Protein AF-0000000084983507 (afdb_homodimer)

InterPro domains:
  IPR009057 Homedomain-like superfamily [SSF46689] (300-352)
  IPR018060 AraC-like, DNA binding HTH domain [PF12833] (271-349)
  IPR018060 AraC-like, DNA binding HTH domain [PS01124] (252-349)
  IPR018060 AraC-like, DNA binding HTH domain [SM00342] (264-347)
  IPR037923 Transcription regulator HTH-like [SSF51215] (94-232)

Foldseek 3Di:
DPPPPPPPPPPPPDDPDLDQVVLQVLLVVVVVVQCVVVVDDPPDPPPPDDPDDDPDQDPAAEDECVNQPDVPDFKGKHKDFDDPPDFWCFDSAWHFYQWKKKKAWQAAWKWKDAPPDDIDIAHHQKIKIAAGGGTIGIIGGDRRTMIMMMTGGPCCVLPPLLVVLPDPSLLLVCVNCCLVADVNRPSMDMGHNDPVLSVLVSVLSVLNSVVPPPSVVVNSVSVSVNSVVVSVRVVVVVVVVCVVVVLAVVQSVLLSVCLVVLQDDDLCNSCVVSVHDSVVSQCSNCVRRVDGSVRSSLVSLLVVLLVCLAEHPDDLVVSCNVSHHPDSVVNQVSNCVVVVDGSVVSSVVRHDPPPPPD/DPPPPPPPPPPPPDDPDLDQVVLQVLLVVVVVVQCVVVVDDLPDPPPPPDPDDDPDQDPAAEDECVNQDDPPDFKGKHKDFDDPPDFWCFDSAWHFYQWKKKKAWQAAWKWKDAPPDDIDIAHHQKIKIAAGGGTIGIIGGDRRTMIMMMTGGPCCVLPPLLVVLPPCSLLLVCVNCCLVADVPHPSMDMGHNDPVLSVLVSVLSVLNSVVPPPSVVVNSVSVSVNSVVVSVRVVVVVVVVCVVVVLAVLQSVLLSVCLVVLQPDDLCNSCVVSVHDSVVSQCSNCVRRVDGSVRSSLVSLLVVLLVCLAEHPDDLVVSCNVSHHPDSVVNQVSNCVVVVDGSVVSSVVRHDCPPPPD

Solvent-accessible surface area (backbone atoms only — not comparable to full-atom values): 39489 Å² total; per-residue (Å²): 135,80,84,75,70,71,77,71,66,72,75,69,80,62,65,74,72,82,54,62,69,61,50,43,50,48,38,52,49,55,54,50,52,50,46,58,70,66,68,55,70,73,80,69,80,77,67,76,71,75,79,72,80,79,87,63,78,75,74,57,47,76,50,50,53,79,81,67,43,54,94,92,49,51,66,42,69,46,70,48,59,42,57,81,90,56,73,54,65,63,59,92,56,36,28,23,28,62,28,32,35,39,40,34,20,72,30,51,45,40,34,36,37,32,93,92,44,72,76,42,77,39,46,48,43,14,35,37,39,33,34,55,57,33,57,35,35,64,34,47,74,45,59,69,14,33,31,40,36,40,38,33,38,44,66,44,48,71,56,49,46,36,56,68,58,52,91,51,41,44,55,53,46,40,56,52,37,58,16,54,32,67,105,82,38,48,33,44,46,78,47,75,63,38,48,71,59,45,53,50,51,54,52,41,52,50,40,71,69,66,56,51,76,59,31,65,58,34,44,51,20,49,49,45,25,48,50,43,50,50,47,38,52,51,48,52,55,46,41,62,57,18,69,75,48,75,68,55,69,58,47,53,56,50,51,27,53,43,60,75,32,36,43,75,62,45,69,58,56,51,12,56,74,71,72,42,54,53,66,56,39,47,48,50,41,25,70,74,66,74,35,48,64,67,54,52,38,48,48,51,28,47,52,52,44,49,48,42,37,31,73,43,86,65,50,69,69,55,47,33,54,65,38,41,46,91,42,65,67,58,46,43,52,52,39,23,70,74,68,72,34,44,64,68,54,41,22,73,68,58,33,59,86,68,74,72,79,117,134,80,83,73,71,72,77,71,68,70,74,69,82,63,66,73,72,84,53,63,70,60,50,46,51,49,37,52,50,54,56,51,52,51,49,59,70,65,68,57,72,74,79,69,80,78,68,82,68,75,77,74,80,79,89,62,80,75,74,56,46,78,50,50,53,80,80,68,44,54,93,92,48,51,65,43,69,46,71,49,61,44,58,82,90,56,74,55,65,64,60,93,57,38,30,24,26,63,28,32,35,39,41,34,20,72,30,53,46,40,34,35,36,33,94,92,44,72,78,43,77,40,47,48,44,15,35,38,40,32,34,56,58,35,57,35,36,63,34,46,74,44,62,69,15,32,32,40,36,37,38,33,36,45,66,45,48,70,57,49,45,35,56,66,56,55,90,49,39,42,57,51,47,42,58,52,33,59,17,53,34,67,106,84,40,49,32,45,46,77,49,75,63,40,48,70,58,45,53,50,50,53,51,41,50,50,41,71,68,66,55,50,76,59,31,65,56,32,44,52,20,49,49,45,26,49,52,42,50,50,48,38,52,52,49,51,53,44,42,62,56,17,70,73,49,74,69,55,69,58,47,54,56,49,51,27,53,43,61,77,32,36,43,75,62,45,67,60,55,52,11,57,72,70,72,42,54,52,67,56,40,46,48,50,42,26,69,74,65,74,35,48,64,66,54,51,39,48,50,52,28,47,53,50,44,49,50,44,36,31,72,43,85,67,50,68,70,56,47,34,53,65,37,42,48,91,44,64,66,58,45,43,52,52,39,23,70,74,70,72,35,44,64,68,56,40,24,72,69,56,33,59,86,68,72,72,79,118

Secondary structure (DSSP, 8-state):
--TTSGGGSGGG--S----HHHHHHHHHHHHHHHHHHT--------------S-------EEE-HHHH--TT-SEEEEEEE--TTS-----SS-EEESSEEEEEEEESEEEEEETTEEEEEEETT-EEEE-TT--BEEE--STT-EEEEEEE-HHIIIIIIHHHTGGGHHHHHHHHHTTS-STTS-SEEEE---HHHHHHHHHHHHHHHH--TTHHHHHHHHHHHHHHHHHHHHHHHHHHHHSSSTTHHHHHHHHHHHHHTTTT--HHHHHHHTT--HHHHHHHHHHHHSS-HHHHHHHHHHHHHHHHHHH----HHHHHHHHT-S-HHHHHHHHHHHHSS-HHHHHHHH--------/--TTSGGGSSTT--S----HHHHHHHHHHHHHHHHHHT--------------S--SS---EEE-HHHH--TT-SEEEEEEE--TTS-----SS-EEESSEEEEEEEESEEEEEETTEEEEEEETT-EEEE-TT--BEEE--STT-EEEEEEE-HHIIIIIIHHHTGGGHHHHHHHHHTTS-STTS-SEEEE---HHHHHHHHHHHHHHHH--TTHHHHHHHHHHHHHHHHHHHHHHHHHHHHHHSTTHHHHHHHHHHHHHTTTT--HHHHHHHTT--HHHHHHHHHHHHSS-HHHHHHHHHHHHHHHHHHH----HHHHHHHHT-S-HHHHHHHHHHHHSS-HHHHHHHH--------

Nearest PDB structures (foldseek):
  6swi-assembly1_A  TM=9.191E-01  e=4.011E-07  Geobacillus stearothermophilus
  4fe7-assembly1_A-2  TM=8.654E-01  e=2.854E-06  Escherichia coli
  3lsg-assembly1_A  TM=9.301E-01  e=6.827E-06  Fusobacterium nucleatum subsp. nucleatum
  3oio-assembly1_A  TM=8.677E-01  e=6.379E-05  Chromobacterium violaceum
  3w6v-assembly1_A  TM=9.234E-01  e=1.162E-04  Streptomyces griseus

pLDDT: mean 71.22, std 20.94, range [19.48, 97.0]

Sequence (716 aa):
MDKGNRSLRFGRKMMSMFDAEFYIHKIEQLNRERILRDGQSTPGRDTKRKPHQQDLPESPCLISEKENFYPGSDVVVHAHRTPPGEPQRKPKLGHYHDFYELAFVYRGKFINEFPNHDRIEIDESSLILLNPYAVHLPYTQTPDDIVFNILLRKSFVENKLVNMISDNKIFFNFFLDSIYGNEHITNFLVFKNNQEVSNLILSLIMELCDRQLYFEQVVNSYLVALFAILVRIHQQEFSEAMDGLAKNRTIADILSYIRYNYSHVSLAEVAEHFNYSIGYMSRLIKQETSMSFSEIVSNYRLEIACNYLKNSNISTEKITEIIGYSDTSYFYKAFKKQQGFSPIDYRKRFQKNLATSIMDKGNRSLRFGRKMMSMFDAEFYIHKIEQLNRERILRDGQSTPGRDTKRKPHQQDLPESPCLISEKENFYPGSDVVVHAHRTPPGEPQRKPKLGHYHDFYELAFVYRGKFINEFPNHDRIEIDESSLILLNPYAVHLPYTQTPDDIVFNILLRKSFVENKLVNMISDNKIFFNFFLDSIYGNEHITNFLVFKNNQEVSNLILSLIMELCDRQLYFEQVVNSYLVALFAILVRIHQQEFSEAMDGLAKNRTIADILSYIRYNYSHVSLAEVAEHFNYSIGYMSRLIKQETSMSFSEIVSNYRLEIACNYLKNSNISTEKITEIIGYSDTSYFYKAFKKQQGFSPIDYRKRFQKNLATSI

Radius of gyration: 29.78 Å; Cα contacts (8 Å, |Δi|>4): 1028; chains: 2; bounding box: 61×90×86 Å

Structure (mmCIF, N/CA/C/O backbone):
data_AF-0000000084983507-model_v1
#
loop_
_entity.id
_entity.type
_entity.pdbx_description
1 polymer 'Transcriptional regulator, AraC family'
#
loop_
_atom_site.group_PDB
_atom_site.id
_atom_site.type_symbol
_atom_site.label_atom_id
_atom_site.label_alt_id
_atom_site.label_comp_id
_atom_site.label_asym_id
_atom_site.label_entity_id
_atom_site.label_seq_id
_atom_site.pdbx_PDB_ins_code
_atom_site.Cartn_x
_atom_site.Cartn_y
_atom_site.Cartn_z
_atom_site.occupancy
_atom_site.B_iso_or_equiv
_atom_site.auth_seq_id
_atom_site.auth_comp_id
_atom_site.auth_asym_id
_atom_site.auth_atom_id
_atom_site.pdbx_PDB_model_num
ATOM 1 N N . MET A 1 1 ? 21.281 -5.609 45 1 20.03 1 MET A N 1
ATOM 2 C CA . MET A 1 1 ? 21.75 -6.309 43.812 1 20.03 1 MET A CA 1
ATOM 3 C C . MET A 1 1 ? 20.656 -6.355 42.75 1 20.03 1 MET A C 1
ATOM 5 O O . MET A 1 1 ? 20.891 -6.777 41.625 1 20.03 1 MET A O 1
ATOM 9 N N . ASP A 1 2 ? 19.391 -6.25 43.125 1 20.2 2 ASP A N 1
ATOM 10 C CA . ASP A 1 2 ? 18.156 -6.762 42.531 1 20.2 2 ASP A CA 1
ATOM 11 C C . ASP A 1 2 ? 17.656 -5.828 41.438 1 20.2 2 ASP A C 1
ATOM 13 O O . ASP A 1 2 ? 16.484 -5.91 41.031 1 20.2 2 ASP A O 1
ATOM 17 N N . LYS A 1 3 ? 18.297 -4.668 41.25 1 24.8 3 LYS A N 1
ATOM 18 C CA . LYS A 1 3 ? 17.797 -3.512 40.5 1 24.8 3 LYS A CA 1
ATOM 19 C C . LYS A 1 3 ? 17.656 -3.834 39 1 24.8 3 LYS A C 1
ATOM 21 O O . LYS A 1 3 ? 17.391 -2.943 38.219 1 24.8 3 LYS A O 1
ATOM 26 N N . GLY A 1 4 ? 18.094 -5.078 38.594 1 24.11 4 GLY A N 1
ATOM 27 C CA . GLY A 1 4 ? 18.438 -5.383 37.219 1 24.11 4 GLY A CA 1
ATOM 28 C C . GLY A 1 4 ? 17.234 -5.559 36.312 1 24.11 4 GLY A C 1
ATOM 29 O O . GLY A 1 4 ? 17.375 -5.609 35.094 1 24.11 4 GLY A O 1
ATOM 30 N N . ASN A 1 5 ? 16.047 -6.074 36.781 1 23.91 5 ASN A N 1
ATOM 31 C CA . ASN A 1 5 ? 15.102 -6.887 36.031 1 23.91 5 ASN A CA 1
ATOM 32 C C . ASN A 1 5 ? 14.094 -6.027 35.281 1 23.91 5 ASN A C 1
ATOM 34 O O . ASN A 1 5 ? 13.117 -6.539 34.719 1 23.91 5 ASN A O 1
ATOM 38 N N . ARG A 1 6 ? 13.828 -4.789 35.719 1 22.94 6 ARG A N 1
ATOM 39 C CA . ARG A 1 6 ? 12.586 -4.121 35.375 1 22.94 6 ARG A CA 1
ATOM 40 C C . ARG A 1 6 ? 12.602 -3.699 33.906 1 22.94 6 ARG A C 1
ATOM 42 O O . ARG A 1 6 ? 11.672 -3.039 33.438 1 22.94 6 ARG A O 1
ATOM 49 N N . SER A 1 7 ? 13.766 -3.605 33.312 1 23.91 7 SER A N 1
ATOM 50 C CA . SER A 1 7 ? 13.93 -2.932 32.031 1 23.91 7 SER A CA 1
ATOM 51 C C . SER A 1 7 ? 13.125 -3.631 30.938 1 23.91 7 SER A C 1
ATOM 53 O O . SER A 1 7 ? 13.039 -3.131 29.812 1 23.91 7 SER A O 1
ATOM 55 N N . LEU A 1 8 ? 12.797 -4.988 31.156 1 24.33 8 LEU A N 1
ATOM 56 C CA . LEU A 1 8 ? 12.367 -5.879 30.078 1 24.33 8 LEU A CA 1
ATOM 57 C C . LEU A 1 8 ? 10.898 -5.641 29.734 1 24.33 8 LEU A C 1
ATOM 59 O O . LEU A 1 8 ? 10.328 -6.348 28.906 1 24.33 8 LEU A O 1
ATOM 63 N N . ARG A 1 9 ? 10.117 -4.992 30.625 1 25.48 9 ARG A N 1
ATOM 64 C CA . ARG A 1 9 ? 8.664 -5.074 30.469 1 25.48 9 ARG A CA 1
ATOM 65 C C . ARG A 1 9 ? 8.188 -4.27 29.266 1 25.48 9 ARG A C 1
ATOM 67 O O . ARG A 1 9 ? 7.035 -4.387 28.859 1 25.48 9 ARG A O 1
ATOM 74 N N . PHE A 1 10 ? 8.758 -3.082 29.141 1 26.12 10 PHE A N 1
ATOM 75 C CA . PHE A 1 10 ? 8.102 -2.098 28.281 1 26.12 10 PHE A CA 1
ATOM 76 C C . PHE A 1 10 ? 8.094 -2.562 26.844 1 26.12 10 PHE A C 1
ATOM 78 O O . PHE A 1 10 ? 7.508 -1.904 25.969 1 26.12 10 PHE A O 1
ATOM 85 N N . GLY A 1 11 ? 9.062 -3.266 26.438 1 27.58 11 GLY A N 1
ATOM 86 C CA . GLY A 1 11 ? 9.266 -3.443 25.016 1 27.58 11 GLY A CA 1
ATOM 87 C C . GLY A 1 11 ? 8.078 -4.086 24.312 1 27.58 11 GLY A C 1
ATOM 88 O O . GLY A 1 11 ? 8.039 -4.152 23.078 1 27.58 11 GLY A O 1
ATOM 89 N N . ARG A 1 12 ? 7.352 -4.973 24.969 1 27.06 12 ARG A N 1
ATOM 90 C CA . ARG A 1 12 ? 6.504 -5.926 24.266 1 27.06 12 ARG A CA 1
ATOM 91 C C . ARG A 1 12 ? 5.199 -5.277 23.828 1 27.06 12 ARG A C 1
ATOM 93 O O . ARG A 1 12 ? 4.199 -5.965 23.609 1 27.06 12 ARG A O 1
ATOM 100 N N . LYS A 1 13 ? 4.805 -4.074 24.156 1 29.88 13 LYS A N 1
ATOM 101 C CA . LYS A 1 13 ? 3.471 -3.584 23.828 1 29.88 13 LYS A CA 1
ATOM 102 C C . LYS A 1 13 ? 3.24 -3.594 22.328 1 29.88 13 LYS A C 1
ATOM 104 O O . LYS A 1 13 ? 3.482 -2.592 21.641 1 29.88 13 LYS A O 1
ATOM 109 N N . MET A 1 14 ? 3.709 -4.336 21.531 1 31.55 14 MET A N 1
ATOM 110 C CA . MET A 1 14 ? 3.799 -4.559 20.094 1 31.55 14 MET A CA 1
ATOM 111 C C . MET A 1 14 ? 2.422 -4.461 19.438 1 31.55 14 MET A C 1
ATOM 113 O O . MET A 1 14 ? 1.404 -4.426 20.125 1 31.55 14 MET A O 1
ATOM 117 N N . MET A 1 15 ? 2.23 -5.199 18.156 1 36.62 15 MET A N 1
ATOM 118 C CA . MET A 1 15 ? 1.268 -5.402 17.078 1 36.62 15 MET A CA 1
ATOM 119 C C . MET A 1 15 ? -0.082 -5.848 17.641 1 36.62 15 MET A C 1
ATOM 121 O O . MET A 1 15 ? -0.158 -6.824 18.391 1 36.62 15 MET A O 1
ATOM 125 N N . SER A 1 16 ? -0.844 -5.117 18.016 1 44.88 16 SER A N 1
ATOM 126 C CA . SER A 1 16 ? -2.152 -5.684 18.328 1 44.88 16 SER A CA 1
ATOM 127 C C . SER A 1 16 ? -2.355 -7.023 17.625 1 44.88 16 SER A C 1
ATOM 129 O O . SER A 1 16 ? -2.08 -7.148 16.438 1 44.88 16 SER A O 1
ATOM 131 N N . MET A 1 17 ? -2.205 -8.281 18.344 1 62.31 17 MET A N 1
ATOM 132 C CA . MET A 1 17 ? -2.188 -9.711 18.016 1 62.31 17 MET A CA 1
ATOM 133 C C . MET A 1 17 ? -3.4 -10.094 17.172 1 62.31 17 MET A C 1
ATOM 135 O O . MET A 1 17 ? -4.531 -9.75 17.516 1 62.31 17 MET A O 1
ATOM 139 N N . PHE A 1 18 ? -3.158 -10.266 15.953 1 79 18 PHE A N 1
ATOM 140 C CA . PHE A 1 18 ? -4.168 -10.883 15.102 1 79 18 PHE A CA 1
ATOM 141 C C . PHE A 1 18 ? -4.859 -12.031 15.836 1 79 18 PHE A C 1
ATOM 143 O O . PHE A 1 18 ? -4.203 -12.969 16.281 1 79 18 PHE A O 1
ATOM 150 N N . ASP A 1 19 ? -6.074 -11.75 16.219 1 84.5 19 ASP A N 1
ATOM 151 C CA . ASP A 1 19 ? -6.883 -12.797 16.844 1 84.5 19 ASP A CA 1
ATOM 152 C C . ASP A 1 19 ? -7.508 -13.703 15.781 1 84.5 19 ASP A C 1
ATOM 154 O O . ASP A 1 19 ? -8.562 -13.383 15.227 1 84.5 19 ASP A O 1
ATOM 158 N N . ALA A 1 20 ? -6.93 -14.867 15.594 1 87.06 20 ALA A N 1
ATOM 159 C CA . ALA A 1 20 ? -7.336 -15.75 14.5 1 87.06 20 ALA A CA 1
ATOM 160 C C . ALA A 1 20 ? -8.781 -16.219 14.68 1 87.06 20 ALA A C 1
ATOM 162 O O . ALA A 1 20 ? -9.547 -16.25 13.719 1 87.06 20 ALA A O 1
ATOM 163 N N . GLU A 1 21 ? -9.164 -16.562 15.914 1 82.06 21 GLU A N 1
ATOM 164 C CA . GLU A 1 21 ? -10.516 -17.062 16.156 1 82.06 21 GLU A CA 1
ATOM 165 C C . GLU A 1 21 ? -11.555 -15.977 15.859 1 82.06 21 GLU A C 1
ATOM 167 O O . GLU A 1 21 ? -12.602 -16.266 15.273 1 82.06 21 GLU A O 1
ATOM 172 N N . PHE A 1 22 ? -11.289 -14.844 16.297 1 88.19 22 PHE A N 1
ATOM 173 C CA . PHE A 1 22 ? -12.188 -13.719 16.047 1 88.19 22 PHE A CA 1
ATOM 174 C C . PHE A 1 22 ? -12.383 -13.492 14.562 1 88.19 22 PHE A C 1
ATOM 176 O O . PHE A 1 22 ? -13.516 -13.359 14.086 1 88.19 22 PHE A O 1
ATOM 183 N N . TYR A 1 23 ? -11.344 -13.477 13.805 1 88.69 23 TYR A N 1
ATOM 184 C CA . TYR A 1 23 ? -11.445 -13.125 12.398 1 88.69 23 TYR A CA 1
ATOM 185 C C . TYR A 1 23 ? -11.977 -14.297 11.578 1 88.69 23 TYR A C 1
ATOM 187 O O . TYR A 1 23 ? -12.641 -14.102 10.562 1 88.69 23 TYR A O 1
ATOM 195 N N . ILE A 1 24 ? -11.719 -15.547 12.023 1 87.38 24 ILE A N 1
ATOM 196 C CA . ILE A 1 24 ? -12.352 -16.688 11.383 1 87.38 24 ILE A CA 1
ATOM 197 C C . ILE A 1 24 ? -13.867 -16.578 11.5 1 87.38 24 ILE A C 1
ATOM 199 O O . ILE A 1 24 ? -14.586 -16.766 10.516 1 87.38 24 ILE A O 1
ATOM 203 N N . HIS A 1 25 ? -14.312 -16.234 12.656 1 82.75 25 HIS A N 1
ATOM 204 C CA . HIS A 1 25 ? -15.742 -16.047 12.875 1 82.75 25 HIS A CA 1
ATOM 205 C C . HIS A 1 25 ? -16.297 -14.922 12.016 1 82.75 25 HIS A C 1
ATOM 207 O O . HIS A 1 25 ? -17.375 -15.062 11.422 1 82.75 25 HIS A O 1
ATOM 213 N N . LYS A 1 26 ? -15.609 -13.875 12 1 87 26 LYS A N 1
ATOM 214 C CA . LYS A 1 26 ? -16.047 -12.734 11.195 1 87 26 LYS A CA 1
ATOM 215 C C . LYS A 1 26 ? -16.125 -13.102 9.719 1 87 26 LYS A C 1
ATOM 217 O O . LYS A 1 26 ? -17.062 -12.703 9.023 1 87 26 LYS A O 1
ATOM 222 N N . ILE A 1 27 ? -15.141 -13.773 9.227 1 88.81 27 ILE A N 1
ATOM 223 C CA . ILE A 1 27 ? -15.094 -14.219 7.84 1 88.81 27 ILE A CA 1
ATOM 224 C C . ILE A 1 27 ? -16.297 -15.102 7.543 1 88.81 27 ILE A C 1
ATOM 226 O O . ILE A 1 27 ? -16.953 -14.938 6.512 1 88.81 27 ILE A O 1
ATOM 230 N N . GLU A 1 28 ? -16.594 -15.977 8.469 1 79.81 28 GLU A N 1
ATOM 231 C CA . GLU A 1 28 ? -17.734 -16.859 8.297 1 79.81 28 GLU A CA 1
ATOM 232 C C . GLU A 1 28 ? -19.047 -16.078 8.25 1 79.81 28 GLU A C 1
ATOM 234 O O . GLU A 1 28 ? -19.922 -16.375 7.438 1 79.81 28 GLU A O 1
ATOM 239 N N . GLN A 1 29 ? -19.109 -15.094 9.039 1 78.56 29 GLN A N 1
ATOM 240 C CA . GLN A 1 29 ? -20.281 -14.242 9.047 1 78.56 29 GLN A CA 1
ATOM 241 C C . GLN A 1 29 ? -20.422 -13.477 7.738 1 78.56 29 GLN A C 1
ATOM 243 O O . GLN A 1 29 ? -21.516 -13.391 7.172 1 78.56 29 GLN A O 1
ATOM 248 N N . LEU A 1 30 ? -19.375 -12.914 7.305 1 78.38 30 LEU A N 1
ATOM 249 C CA . LEU A 1 30 ? -19.375 -12.148 6.062 1 78.38 30 LEU A CA 1
ATOM 250 C C . LEU A 1 30 ? -19.766 -13.031 4.879 1 78.38 30 LEU A C 1
ATOM 252 O O . LEU A 1 30 ? -20.531 -12.602 4.012 1 78.38 30 LEU A O 1
ATOM 256 N N . ASN A 1 31 ? -19.234 -14.227 4.91 1 74.44 31 ASN A N 1
ATOM 257 C CA . ASN A 1 31 ? -19.516 -15.141 3.812 1 74.44 31 ASN A CA 1
ATOM 258 C C . ASN A 1 31 ? -20.969 -15.625 3.846 1 74.44 31 ASN A C 1
ATOM 260 O O . ASN A 1 31 ? -21.578 -15.836 2.797 1 74.44 31 ASN A O 1
ATOM 264 N N . ARG A 1 32 ? -21.547 -15.719 4.996 1 67.75 32 ARG A N 1
ATOM 265 C CA . ARG A 1 32 ? -22.953 -16.094 5.141 1 67.75 32 ARG A CA 1
ATOM 266 C C . ARG A 1 32 ? -23.859 -14.977 4.645 1 67.75 32 ARG A C 1
ATOM 268 O O . ARG A 1 32 ? -24.875 -15.234 3.982 1 67.75 32 ARG A O 1
ATOM 275 N N . GLU A 1 33 ? -23.578 -13.781 5.02 1 66.88 33 GLU A N 1
ATOM 276 C CA . GLU A 1 33 ? -24.375 -12.641 4.605 1 66.88 33 GLU A CA 1
ATOM 277 C C . GLU A 1 33 ? -24.375 -12.484 3.086 1 66.88 33 GLU A C 1
ATOM 279 O O . GLU A 1 33 ? -25.375 -12.062 2.496 1 66.88 33 GLU A O 1
ATOM 284 N N . ARG A 1 34 ? -23.391 -12.766 2.559 1 64.19 34 ARG A N 1
ATOM 285 C CA . ARG A 1 34 ? -23.234 -12.688 1.11 1 64.19 34 ARG A CA 1
ATOM 286 C C . ARG A 1 34 ? -24.125 -13.695 0.402 1 64.19 34 ARG A C 1
ATOM 288 O O . ARG A 1 34 ? -24.719 -13.391 -0.637 1 64.19 34 ARG A O 1
ATOM 295 N N . ILE A 1 35 ? -24.188 -14.828 0.892 1 58.06 35 ILE A N 1
ATOM 296 C CA . ILE A 1 35 ? -25.016 -15.883 0.337 1 58.06 35 ILE A CA 1
ATOM 297 C C . ILE A 1 35 ? -26.484 -15.484 0.438 1 58.06 35 ILE A C 1
ATOM 299 O O . ILE A 1 35 ? -27.266 -15.719 -0.491 1 58.06 35 ILE A O 1
ATOM 303 N N . LEU A 1 36 ? -26.828 -14.82 1.479 1 52.03 36 LEU A N 1
ATOM 304 C CA . LEU A 1 36 ? -28.203 -14.422 1.711 1 52.03 36 LEU A CA 1
ATOM 305 C C . LEU A 1 36 ? -28.594 -13.258 0.803 1 52.03 36 LEU A C 1
ATOM 307 O O . LEU A 1 36 ? -29.734 -13.203 0.312 1 52.03 36 LEU A O 1
ATOM 311 N N . ARG A 1 37 ? -27.812 -12.258 0.721 1 50.94 37 ARG A N 1
ATOM 312 C CA . ARG A 1 37 ? -28.125 -11.094 -0.096 1 50.94 37 ARG A CA 1
ATOM 313 C C . ARG A 1 37 ? -28.266 -11.477 -1.564 1 50.94 37 ARG A C 1
ATOM 315 O O . ARG A 1 37 ? -29.062 -10.875 -2.287 1 50.94 37 ARG A O 1
ATOM 322 N N . ASP A 1 38 ? -27.375 -12.07 -2.111 1 50.59 38 ASP A N 1
ATOM 323 C CA . ASP A 1 38 ? -27.453 -12.445 -3.52 1 50.59 38 ASP A CA 1
ATOM 324 C C . ASP A 1 38 ? -28.609 -13.414 -3.766 1 50.59 38 ASP A C 1
ATOM 326 O O . ASP A 1 38 ? -28.938 -13.719 -4.914 1 50.59 38 ASP A O 1
ATOM 330 N N . GLY A 1 39 ? -29.734 -13.484 -2.949 1 42.81 39 GLY A N 1
ATOM 331 C CA . GLY A 1 39 ? -30.828 -14.43 -3.137 1 42.81 39 GLY A CA 1
ATOM 332 C C . GLY A 1 39 ? -30.328 -15.836 -3.447 1 42.81 39 GLY A C 1
ATOM 333 O O . GLY A 1 39 ? -31.141 -16.719 -3.742 1 42.81 39 GLY A O 1
ATOM 334 N N . GLN A 1 40 ? -29.453 -16.016 -4.457 1 37.06 40 GLN A N 1
ATOM 335 C CA . GLN A 1 40 ? -29.125 -17.25 -5.168 1 37.06 40 GLN A CA 1
ATOM 336 C C . GLN A 1 40 ? -28.688 -18.344 -4.199 1 37.06 40 GLN A C 1
ATOM 338 O O . GLN A 1 40 ? -28.156 -18.062 -3.125 1 37.06 40 GLN A O 1
ATOM 343 N N . SER A 1 41 ? -29.266 -19.688 -4.441 1 32.53 41 SER A N 1
ATOM 344 C CA . SER A 1 41 ? -29.016 -21.047 -3.996 1 32.53 41 SER A CA 1
ATOM 345 C C . SER A 1 41 ? -27.516 -21.312 -3.828 1 32.53 41 SER A C 1
ATOM 347 O O . SER A 1 41 ? -26.703 -20.719 -4.516 1 32.53 41 SER A O 1
ATOM 349 N N . THR A 1 42 ? -27.047 -21.734 -2.742 1 33 42 THR A N 1
ATOM 350 C CA . THR A 1 42 ? -25.781 -22.484 -2.766 1 33 42 THR A CA 1
ATOM 351 C C . THR A 1 42 ? -25.625 -23.234 -4.082 1 33 42 THR A C 1
ATOM 353 O O . THR A 1 42 ? -26.531 -23.969 -4.492 1 33 42 THR A O 1
ATOM 356 N N . PRO A 1 43 ? -25.203 -22.797 -5.168 1 31.02 43 PRO A N 1
ATOM 357 C CA . PRO A 1 43 ? -25.156 -23.766 -6.262 1 31.02 43 PRO A CA 1
ATOM 358 C C . PRO A 1 43 ? -24.969 -25.203 -5.77 1 31.02 43 PRO A C 1
ATOM 360 O O . PRO A 1 43 ? -24.031 -25.484 -5.02 1 31.02 43 PRO A O 1
ATOM 363 N N . GLY A 1 44 ? -26.031 -25.953 -5.523 1 28.28 44 GLY A N 1
ATOM 364 C CA . GLY A 1 44 ? -25.938 -27.406 -5.441 1 28.28 44 GLY A CA 1
ATOM 365 C C . GLY A 1 44 ? -25 -28 -6.465 1 28.28 44 GLY A C 1
ATOM 366 O O . GLY A 1 44 ? -24.844 -27.469 -7.566 1 28.28 44 GLY A O 1
ATOM 367 N N . ARG A 1 45 ? -23.969 -28.844 -6.031 1 29.09 45 ARG A N 1
ATOM 368 C CA . ARG A 1 45 ? -23.203 -29.734 -6.887 1 29.09 45 ARG A CA 1
ATOM 369 C C . ARG A 1 45 ? -24.078 -30.312 -7.996 1 29.09 45 ARG A C 1
ATOM 371 O O . ARG A 1 45 ? -24.969 -31.125 -7.734 1 29.09 45 ARG A O 1
ATOM 378 N N . ASP A 1 46 ? -24.594 -29.547 -8.875 1 27.16 46 ASP A N 1
ATOM 379 C CA . ASP A 1 46 ? -25.172 -30.312 -9.977 1 27.16 46 ASP A CA 1
ATOM 380 C C . ASP A 1 46 ? -24.281 -31.5 -10.359 1 27.16 46 ASP A C 1
ATOM 382 O O . ASP A 1 46 ? -23.25 -31.312 -11.008 1 27.16 46 ASP A O 1
ATOM 386 N N . THR A 1 47 ? -24.266 -32.562 -9.617 1 27.41 47 THR A N 1
ATOM 387 C CA . THR A 1 47 ? -23.703 -33.906 -9.75 1 27.41 47 THR A CA 1
ATOM 388 C C . THR A 1 47 ? -24.172 -34.562 -11.039 1 27.41 47 THR A C 1
ATOM 390 O O . THR A 1 47 ? -23.906 -35.719 -11.273 1 27.41 47 THR A O 1
ATOM 393 N N . LYS A 1 48 ? -25.219 -34.031 -11.75 1 29.14 48 LYS A N 1
ATOM 394 C CA . LYS A 1 48 ? -25.719 -35.031 -12.703 1 29.14 48 LYS A CA 1
ATOM 395 C C . LYS A 1 48 ? -24.797 -35.156 -13.914 1 29.14 48 LYS A C 1
ATOM 397 O O . LYS A 1 48 ? -25.25 -35.031 -15.055 1 29.14 48 LYS A O 1
ATOM 402 N N . ARG A 1 49 ? -23.531 -34.594 -13.898 1 28.77 49 ARG A N 1
ATOM 403 C CA . ARG A 1 49 ? -22.938 -34.906 -15.195 1 28.77 49 ARG A CA 1
ATOM 404 C C . ARG A 1 49 ? -22.875 -36.438 -15.406 1 28.77 49 ARG A C 1
ATOM 406 O O . ARG A 1 49 ? -22.703 -37.188 -14.453 1 28.77 49 ARG A O 1
ATOM 413 N N . LYS A 1 50 ? -23.297 -36.875 -16.578 1 27.22 50 LYS A N 1
ATOM 414 C CA . LYS A 1 50 ? -23.375 -38.188 -17.219 1 27.22 50 LYS A CA 1
ATOM 415 C C . LYS A 1 50 ? -22.031 -38.906 -17.156 1 27.22 50 LYS A C 1
ATOM 417 O O . LYS A 1 50 ? -20.969 -38.281 -17.281 1 27.22 50 LYS A O 1
ATOM 422 N N . PRO A 1 51 ? -21.984 -40.125 -16.609 1 26.61 51 PRO A N 1
ATOM 423 C CA . PRO A 1 51 ? -20.906 -41.125 -16.469 1 26.61 51 PRO A CA 1
ATOM 424 C C . PRO A 1 51 ? -20.109 -41.312 -17.766 1 26.61 51 PRO A C 1
ATOM 426 O O . PRO A 1 51 ? -19.391 -42.281 -17.906 1 26.61 51 PRO A O 1
ATOM 429 N N . HIS A 1 52 ? -20.078 -40.406 -18.781 1 24.09 52 HIS A N 1
ATOM 430 C CA . HIS A 1 52 ? -19.609 -41.156 -19.938 1 24.09 52 HIS A CA 1
ATOM 431 C C . HIS A 1 52 ? -18.312 -41.906 -19.625 1 24.09 52 HIS A C 1
ATOM 433 O O . HIS A 1 52 ? -18.219 -43.125 -19.859 1 24.09 52 HIS A O 1
ATOM 439 N N . GLN A 1 53 ? -17.078 -41.5 -20.375 1 27.28 53 GLN A N 1
ATOM 440 C CA . GLN A 1 53 ? -16.047 -42.438 -20.797 1 27.28 53 GLN A CA 1
ATOM 441 C C . GLN A 1 53 ? -15.266 -42.969 -19.594 1 27.28 53 GLN A C 1
ATOM 443 O O . GLN A 1 53 ? -15.312 -42.406 -18.516 1 27.28 53 GLN A O 1
ATOM 448 N N . GLN A 1 54 ? -14.023 -43.719 -19.781 1 28.94 54 GLN A N 1
ATOM 449 C CA . GLN A 1 54 ? -13.148 -44.531 -18.938 1 28.94 54 GLN A CA 1
ATOM 450 C C . GLN A 1 54 ? -12.766 -43.75 -17.672 1 28.94 54 GLN A C 1
ATOM 452 O O . GLN A 1 54 ? -12.82 -42.531 -17.641 1 28.94 54 GLN A O 1
ATOM 457 N N . ASP A 1 55 ? -12.258 -44.562 -16.578 1 30.53 55 ASP A N 1
ATOM 458 C CA . ASP A 1 55 ? -12.031 -44.375 -15.148 1 30.53 55 ASP A CA 1
ATOM 459 C C . ASP A 1 55 ? -11.141 -43.156 -14.891 1 30.53 55 ASP A C 1
ATOM 461 O O . ASP A 1 55 ? -10.086 -43.281 -14.266 1 30.53 55 ASP A O 1
ATOM 465 N N . LEU A 1 56 ? -10.664 -42.438 -15.898 1 33.56 56 LEU A N 1
ATOM 466 C CA . LEU A 1 56 ? -9.719 -41.406 -15.445 1 33.56 56 LEU A CA 1
ATOM 467 C C . LEU A 1 56 ? -10.266 -40.656 -14.234 1 33.56 56 LEU A C 1
ATOM 469 O O . LEU A 1 56 ? -11.477 -40.469 -14.117 1 33.56 56 LEU A O 1
ATOM 473 N N . PRO A 1 57 ? -9.438 -40.531 -13.125 1 37.53 57 PRO A N 1
ATOM 474 C CA . PRO A 1 57 ? -9.938 -39.844 -11.93 1 37.53 57 PRO A CA 1
ATOM 475 C C . PRO A 1 57 ? -10.914 -38.688 -12.258 1 37.53 57 PRO A C 1
ATOM 477 O O . PRO A 1 57 ? -10.883 -38.156 -13.367 1 37.53 57 PRO A O 1
ATOM 480 N N . GLU A 1 58 ? -12.086 -38.562 -11.656 1 45.19 58 GLU A N 1
ATOM 481 C CA . GLU A 1 58 ? -13.172 -37.562 -11.75 1 45.19 58 GLU A CA 1
ATOM 482 C C . GLU A 1 58 ? -12.625 -36.188 -12.008 1 45.19 58 GLU A C 1
ATOM 484 O O . GLU A 1 58 ? -11.555 -35.812 -11.516 1 45.19 58 GLU A O 1
ATOM 489 N N . SER A 1 59 ? -12.859 -35.562 -13.164 1 50.62 59 SER A N 1
ATOM 490 C CA . SER A 1 59 ? -12.516 -34.281 -13.734 1 50.62 59 SER A CA 1
ATOM 491 C C . SER A 1 59 ? -12.5 -33.188 -12.664 1 50.62 59 SER A C 1
ATOM 493 O O . SER A 1 59 ? -13.406 -33.125 -11.828 1 50.62 59 SER A O 1
ATOM 495 N N . PRO A 1 60 ? -11.281 -32.719 -12.414 1 54.09 60 PRO A N 1
ATOM 496 C CA . PRO A 1 60 ? -11.234 -31.609 -11.461 1 54.09 60 PRO A CA 1
ATOM 497 C C . PRO A 1 60 ? -12.367 -30.609 -11.656 1 54.09 60 PRO A C 1
ATOM 499 O O . PRO A 1 60 ? -12.812 -30.391 -12.789 1 54.09 60 PRO A O 1
ATOM 502 N N . CYS A 1 61 ? -13.086 -30.328 -10.547 1 61.44 61 CYS A N 1
ATOM 503 C CA . CYS A 1 61 ? -14.219 -29.422 -10.586 1 61.44 61 CYS A CA 1
ATOM 504 C C . CYS A 1 61 ? -13.75 -27.969 -10.641 1 61.44 61 CYS A C 1
ATOM 506 O O . CYS A 1 61 ? -12.75 -27.609 -10.016 1 61.44 61 CYS A O 1
ATOM 508 N N . LEU A 1 62 ? -14.359 -27.141 -11.492 1 59.97 62 LEU A N 1
ATOM 509 C CA . LEU A 1 62 ? -14.102 -25.703 -11.555 1 59.97 62 LEU A CA 1
ATOM 510 C C . LEU A 1 62 ? -14.805 -24.984 -10.414 1 59.97 62 LEU A C 1
ATOM 512 O O . LEU A 1 62 ? -16 -25.172 -10.195 1 59.97 62 LEU A O 1
ATOM 516 N N . ILE A 1 63 ? -14.047 -24.312 -9.586 1 67.12 63 ILE A N 1
ATOM 517 C CA . ILE A 1 63 ? -14.578 -23.344 -8.648 1 67.12 63 ILE A CA 1
ATOM 518 C C . ILE A 1 63 ? -14.492 -21.938 -9.258 1 67.12 63 ILE A C 1
ATOM 520 O O . ILE A 1 63 ? -13.398 -21.391 -9.391 1 67.12 63 ILE A O 1
ATOM 524 N N . SER A 1 64 ? -15.633 -21.344 -9.672 1 68.62 64 SER A N 1
ATOM 525 C CA . SER A 1 64 ? -15.648 -20.172 -10.523 1 68.62 64 SER A CA 1
ATOM 526 C C . SER A 1 64 ? -15.648 -18.891 -9.688 1 68.62 64 SER A C 1
ATOM 528 O O . SER A 1 64 ? -16.094 -18.891 -8.539 1 68.62 64 SER A O 1
ATOM 530 N N . GLU A 1 65 ? -15.195 -17.781 -10.281 1 74.69 65 GLU A N 1
ATOM 531 C CA . GLU A 1 65 ? -15.266 -16.438 -9.711 1 74.69 65 GLU A CA 1
ATOM 532 C C . GLU A 1 65 ? -16.703 -16.078 -9.328 1 74.69 65 GLU A C 1
ATOM 534 O O . GLU A 1 65 ? -16.938 -15.453 -8.297 1 74.69 65 GLU A O 1
ATOM 539 N N . LYS A 1 66 ? -17.594 -16.469 -10.148 1 69.12 66 LYS A N 1
ATOM 540 C CA . LYS A 1 66 ? -19 -16.109 -9.961 1 69.12 66 LYS A CA 1
ATOM 541 C C . LYS A 1 66 ? -19.516 -16.609 -8.625 1 69.12 66 LYS A C 1
ATOM 543 O O . LYS A 1 66 ? -20.344 -15.953 -7.98 1 69.12 66 LYS A O 1
ATOM 548 N N . GLU A 1 67 ? -18.953 -17.75 -8.227 1 70.12 67 GLU A N 1
ATOM 549 C CA . GLU A 1 67 ? -19.453 -18.375 -7.012 1 70.12 67 GLU A CA 1
ATOM 550 C C . GLU A 1 67 ? -18.75 -17.828 -5.773 1 70.12 67 GLU A C 1
ATOM 552 O O . GLU A 1 67 ? -19.234 -18 -4.652 1 70.12 67 GLU A O 1
ATOM 557 N N . ASN A 1 68 ? -17.672 -17.188 -6.043 1 75.81 68 ASN A N 1
ATOM 558 C CA . ASN A 1 68 ? -16.828 -16.891 -4.887 1 75.81 68 ASN A CA 1
ATOM 559 C C . ASN A 1 68 ? -16.688 -15.391 -4.664 1 75.81 68 ASN A C 1
ATOM 561 O O . ASN A 1 68 ? -16.234 -14.953 -3.602 1 75.81 68 ASN A O 1
ATOM 565 N N . PHE A 1 69 ? -17.094 -14.578 -5.648 1 76.06 69 PHE A N 1
ATOM 566 C CA . PHE A 1 69 ? -16.953 -13.133 -5.531 1 76.06 69 PHE A CA 1
ATOM 567 C C . PHE A 1 69 ? -18.328 -12.461 -5.555 1 76.06 69 PHE A C 1
ATOM 569 O O . PHE A 1 69 ? -19.219 -12.898 -6.277 1 76.06 69 PHE A O 1
ATOM 576 N N . TYR A 1 70 ? -18.562 -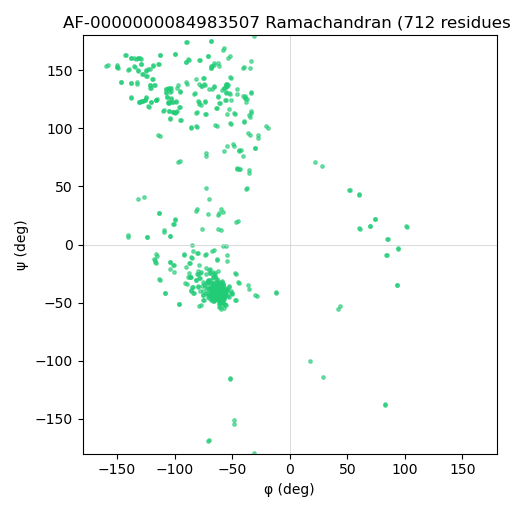11.539 -4.758 1 67.12 70 TYR A N 1
ATOM 577 C CA . TYR A 1 70 ? -19.766 -10.727 -4.848 1 67.12 70 TYR A CA 1
ATOM 578 C C . TYR A 1 70 ? -19.562 -9.539 -5.777 1 67.12 70 TYR A C 1
ATOM 580 O O . TYR A 1 70 ? -18.422 -9.148 -6.051 1 67.12 70 TYR A O 1
ATOM 588 N N . PRO A 1 71 ? -20.766 -9.102 -6.199 1 61.22 71 PRO A N 1
ATOM 589 C CA . PRO A 1 71 ? -20.672 -7.953 -7.105 1 61.22 71 PRO A CA 1
ATOM 590 C C . PRO A 1 71 ? -19.891 -6.785 -6.492 1 61.22 71 PRO A C 1
ATOM 592 O O . PRO A 1 71 ? -20.125 -6.438 -5.332 1 61.22 71 PRO A O 1
ATOM 595 N N . GLY A 1 72 ? -18.922 -6.383 -7.148 1 65.69 72 GLY A N 1
ATOM 596 C CA . GLY A 1 72 ? -18.156 -5.223 -6.73 1 65.69 72 GLY A CA 1
ATOM 597 C C . GLY A 1 72 ? -16.938 -5.586 -5.902 1 65.69 72 GLY A C 1
ATOM 598 O O . GLY A 1 72 ? -16.156 -4.711 -5.52 1 65.69 72 GLY A O 1
ATOM 599 N N . SER A 1 73 ? -16.812 -6.918 -5.621 1 78.19 73 SER A N 1
ATOM 600 C CA . SER A 1 73 ? -15.641 -7.305 -4.836 1 78.19 73 SER A CA 1
ATOM 601 C C . SER A 1 73 ? -14.578 -7.945 -5.719 1 78.19 73 SER A C 1
ATOM 603 O O . SER A 1 73 ? -14.883 -8.789 -6.562 1 78.19 73 SER A O 1
ATOM 605 N N . ASP A 1 74 ? -13.375 -7.504 -5.578 1 88.56 74 ASP A N 1
ATOM 606 C CA . ASP A 1 74 ? -12.258 -8.055 -6.336 1 88.56 74 ASP A CA 1
ATOM 607 C C . ASP A 1 74 ? -11.398 -8.969 -5.465 1 88.56 74 ASP A C 1
ATOM 609 O O . ASP A 1 74 ? -10.602 -9.75 -5.98 1 88.56 74 ASP A O 1
ATOM 613 N N . VAL A 1 75 ? -11.586 -8.891 -4.168 1 93.56 75 VAL A N 1
ATOM 614 C CA . VAL A 1 75 ? -10.781 -9.641 -3.207 1 93.56 75 VAL A CA 1
ATOM 615 C C . VAL A 1 75 ? -11.68 -10.211 -2.109 1 93.56 75 VAL A C 1
ATOM 617 O O . VAL A 1 75 ? -12.492 -9.484 -1.527 1 93.56 75 VAL A O 1
ATOM 620 N N . VAL A 1 76 ? -11.609 -11.523 -1.86 1 90.31 76 VAL A N 1
ATOM 621 C CA . VAL A 1 76 ? -12.383 -12.172 -0.81 1 90.31 76 VAL A CA 1
ATOM 622 C C . VAL A 1 76 ? -11.477 -13.07 0.026 1 90.31 76 VAL A C 1
ATOM 624 O O . VAL A 1 76 ? -10.453 -13.547 -0.459 1 90.31 76 VAL A O 1
ATOM 627 N N . VAL A 1 77 ? -11.844 -13.211 1.269 1 94.06 77 VAL A N 1
ATOM 628 C CA . VAL A 1 77 ? -11.039 -14.039 2.16 1 94.06 77 VAL A CA 1
ATOM 629 C C . VAL A 1 77 ? -11.898 -15.164 2.736 1 94.06 77 VAL A C 1
ATOM 631 O O . VAL A 1 77 ? -13.07 -14.953 3.053 1 94.06 77 VAL A O 1
ATOM 634 N N . HIS A 1 78 ? -11.32 -16.375 2.777 1 91.56 78 HIS A N 1
ATOM 635 C CA . HIS A 1 78 ? -11.914 -17.531 3.418 1 91.56 78 HIS A CA 1
ATOM 636 C C . HIS A 1 78 ? -10.969 -18.141 4.445 1 91.56 78 HIS A C 1
ATOM 638 O O . HIS A 1 78 ? -9.75 -17.969 4.355 1 91.56 78 HIS A O 1
ATOM 644 N N . ALA A 1 79 ? -11.539 -18.719 5.43 1 90.5 79 ALA A N 1
ATOM 645 C CA . ALA A 1 79 ? -10.75 -19.469 6.406 1 90.5 79 ALA A CA 1
ATOM 646 C C . ALA A 1 79 ? -10.945 -20.969 6.238 1 90.5 79 ALA A C 1
ATOM 648 O O . ALA A 1 79 ? -12.078 -21.438 6.082 1 90.5 79 ALA A O 1
ATOM 649 N N . HIS A 1 80 ? -9.828 -21.656 6.105 1 85.56 80 HIS A N 1
ATOM 650 C CA . HIS A 1 80 ? -9.836 -23.109 6.035 1 85.56 80 HIS A CA 1
ATOM 651 C C . HIS A 1 80 ? -9.359 -23.734 7.344 1 85.56 80 HIS A C 1
ATOM 653 O O . HIS A 1 80 ? -8.266 -23.422 7.816 1 85.56 80 HIS A O 1
ATOM 659 N N . ARG A 1 81 ? -10.266 -24.422 7.98 1 78.75 81 ARG A N 1
ATOM 660 C CA . ARG A 1 81 ? -9.922 -25.156 9.195 1 78.75 81 ARG A CA 1
ATOM 661 C C . ARG A 1 81 ? -10.57 -26.531 9.203 1 78.75 81 ARG A C 1
ATOM 663 O O . ARG A 1 81 ? -11.641 -26.719 8.633 1 78.75 81 ARG A O 1
ATOM 670 N N . THR A 1 82 ? -9.828 -27.438 9.625 1 68.31 82 THR A N 1
ATOM 671 C CA . THR A 1 82 ? -10.406 -28.766 9.828 1 68.31 82 THR A CA 1
ATOM 672 C C . THR A 1 82 ? -11.305 -28.781 11.062 1 68.31 82 THR A C 1
ATOM 674 O O . THR A 1 82 ? -10.875 -28.391 12.148 1 68.31 82 THR A O 1
ATOM 677 N N . PRO A 1 83 ? -12.656 -28.953 10.797 1 59.94 83 PRO A N 1
ATOM 678 C CA . PRO A 1 83 ? -13.516 -29.047 11.984 1 59.94 83 PRO A CA 1
ATOM 679 C C . PRO A 1 83 ? -13.016 -30.078 13 1 59.94 83 PRO A C 1
ATOM 681 O O . PRO A 1 83 ? -12.422 -31.078 12.617 1 59.94 83 PRO A O 1
ATOM 684 N N . PRO A 1 84 ? -13.258 -29.578 14.305 1 59.06 84 PRO A N 1
ATOM 685 C CA . PRO A 1 84 ? -12.891 -30.562 15.32 1 59.06 84 PRO A CA 1
ATOM 686 C C . PRO A 1 84 ? -13.625 -31.891 15.141 1 59.06 84 PRO A C 1
ATOM 688 O O . PRO A 1 84 ? -14.812 -31.906 14.828 1 59.06 84 PRO A O 1
ATOM 691 N N . GLY A 1 85 ? -12.938 -33.094 15.234 1 55.69 85 GLY A N 1
ATOM 692 C CA . GLY A 1 85 ? -13.539 -34.438 15.258 1 55.69 85 GLY A CA 1
ATOM 693 C C . GLY A 1 85 ? -13.617 -35.062 13.883 1 55.69 85 GLY A C 1
ATOM 694 O O . GLY A 1 85 ? -13.969 -36.25 13.758 1 55.69 85 GLY A O 1
ATOM 695 N N . GLU A 1 86 ? -13.844 -34.281 12.828 1 51.69 86 GLU A N 1
ATOM 696 C CA . GLU A 1 86 ? -13.953 -34.938 11.531 1 51.69 86 GLU A CA 1
ATOM 697 C C . GLU A 1 86 ? -12.578 -35.25 10.945 1 51.69 86 GLU A C 1
ATOM 699 O O . GLU A 1 86 ? -11.664 -34.438 11.031 1 51.69 86 GLU A O 1
ATOM 704 N N . PRO A 1 87 ? -12.359 -36.406 10.852 1 49.81 87 PRO A N 1
ATOM 705 C CA . PRO A 1 87 ? -11.102 -36.781 10.203 1 49.81 87 PRO A CA 1
ATOM 706 C C . PRO A 1 87 ? -10.781 -35.906 8.984 1 49.81 87 PRO A C 1
ATOM 708 O O . PRO A 1 87 ? -11.688 -35.312 8.391 1 49.81 87 PRO A O 1
ATOM 711 N N . GLN A 1 88 ? -9.492 -35.688 8.602 1 55.19 88 GLN A N 1
ATOM 712 C CA . GLN A 1 88 ? -8.742 -34.969 7.578 1 55.19 88 GLN A CA 1
ATOM 713 C C . GLN A 1 88 ? -9.391 -35.156 6.207 1 55.19 88 GLN A C 1
ATOM 715 O O . GLN A 1 88 ? -9.508 -36.25 5.707 1 55.19 88 GLN A O 1
ATOM 720 N N . ARG A 1 89 ? -10.406 -34.469 5.816 1 54.25 89 ARG A N 1
ATOM 721 C CA . ARG A 1 89 ? -11.055 -34.812 4.555 1 54.25 89 ARG A CA 1
ATOM 722 C C . ARG A 1 89 ? -10.18 -34.406 3.367 1 54.25 89 ARG A C 1
ATOM 724 O O . ARG A 1 89 ? -10.07 -33.219 3.045 1 54.25 89 ARG A O 1
ATOM 731 N N . LYS A 1 90 ? -9.141 -35.25 3.158 1 64.25 90 LYS A N 1
ATOM 732 C CA . LYS A 1 90 ? -8.578 -35.125 1.815 1 64.25 90 LYS A CA 1
ATOM 733 C C . LYS A 1 90 ? -9.68 -35.125 0.758 1 64.25 90 LYS A C 1
ATOM 735 O O . LYS A 1 90 ? -10.477 -36.062 0.697 1 64.25 90 LYS A O 1
ATOM 740 N N . PRO A 1 91 ? -9.75 -33.969 0.198 1 61.44 91 PRO A N 1
ATOM 741 C CA . PRO A 1 91 ? -10.727 -34.062 -0.889 1 61.44 91 PRO A CA 1
ATOM 742 C C . PRO A 1 91 ? -10.438 -35.188 -1.876 1 61.44 91 PRO A C 1
ATOM 744 O O . PRO A 1 91 ? -9.281 -35.562 -2.049 1 61.44 91 PRO A O 1
ATOM 747 N N . LYS A 1 92 ? -11.445 -35.875 -2.26 1 60.84 92 LYS A N 1
ATOM 748 C CA . LYS A 1 92 ? -11.297 -36.969 -3.188 1 60.84 92 LYS A CA 1
ATOM 749 C C . LYS A 1 92 ? -10.828 -36.5 -4.559 1 60.84 92 LYS A C 1
ATOM 751 O O . LYS A 1 92 ? -10.148 -37.25 -5.281 1 60.84 92 LYS A O 1
ATOM 756 N N . LEU A 1 93 ? -11.227 -35.156 -4.832 1 63.81 93 LEU A N 1
ATOM 757 C CA . LEU A 1 93 ? -10.922 -34.719 -6.18 1 63.81 93 LEU A CA 1
ATOM 758 C C . LEU A 1 93 ? -10.258 -33.344 -6.152 1 63.81 93 LEU A C 1
ATOM 760 O O . LEU A 1 93 ? -10.586 -32.5 -5.305 1 63.81 93 LEU A O 1
ATOM 764 N N . GLY A 1 94 ? -9.242 -33.25 -7.043 1 73.88 94 GLY A N 1
ATOM 765 C CA . GLY A 1 94 ? -8.648 -31.938 -7.266 1 73.88 94 GLY A CA 1
ATOM 766 C C . GLY A 1 94 ? -9.602 -30.953 -7.906 1 73.88 94 GLY A C 1
ATOM 767 O O . GLY A 1 94 ? -10.664 -31.328 -8.406 1 73.88 94 GLY A O 1
ATOM 768 N N . HIS A 1 95 ? -9.352 -29.734 -7.664 1 74.69 95 HIS A N 1
ATOM 769 C CA . HIS A 1 95 ? -10.141 -28.688 -8.312 1 74.69 95 HIS A CA 1
ATOM 770 C C . HIS A 1 95 ? -9.242 -27.594 -8.867 1 74.69 95 HIS A C 1
ATOM 772 O O . HIS A 1 95 ? -8.031 -27.594 -8.648 1 74.69 95 HIS A O 1
ATOM 778 N N . TYR A 1 96 ? -9.844 -26.859 -9.82 1 74.69 96 TYR A N 1
ATOM 779 C CA . TYR A 1 96 ? -9.18 -25.656 -10.328 1 74.69 96 TYR A CA 1
ATOM 780 C C . TYR A 1 96 ? -10.125 -24.453 -10.289 1 74.69 96 TYR A C 1
ATOM 782 O O . TYR A 1 96 ? -11.312 -24.609 -9.992 1 74.69 96 TYR A O 1
ATOM 790 N N . HIS A 1 97 ? -9.57 -23.312 -10.312 1 77.5 97 HIS A N 1
ATOM 791 C CA . HIS A 1 97 ? -10.375 -22.094 -10.258 1 77.5 97 HIS A CA 1
ATOM 792 C C . HIS A 1 97 ? -9.852 -21.047 -11.242 1 77.5 97 HIS A C 1
ATOM 794 O O . HIS A 1 97 ? -8.719 -21.156 -11.719 1 77.5 97 HIS A O 1
ATOM 800 N N . ASP A 1 98 ? -10.742 -20.062 -11.586 1 76.94 98 ASP A N 1
ATOM 801 C CA . ASP A 1 98 ? -10.422 -19.062 -12.602 1 76.94 98 ASP A CA 1
ATOM 802 C C . ASP A 1 98 ? -9.969 -17.75 -11.945 1 76.94 98 ASP A C 1
ATOM 804 O O . ASP A 1 98 ? -10.125 -16.688 -12.531 1 76.94 98 ASP A O 1
ATOM 808 N N . PHE A 1 99 ? -9.531 -17.812 -10.742 1 83.38 99 PHE A N 1
ATOM 809 C CA . PHE A 1 99 ? -9.023 -16.672 -9.984 1 83.38 99 PHE A CA 1
ATOM 810 C C . PHE A 1 99 ? -7.688 -17.016 -9.336 1 83.38 99 PHE A C 1
ATOM 812 O O . PHE A 1 99 ? -7.293 -18.172 -9.289 1 83.38 99 PHE A O 1
ATOM 819 N N . TYR A 1 100 ? -6.926 -16 -8.969 1 86.75 100 TYR A N 1
ATOM 820 C CA . TYR A 1 100 ? -5.715 -16.219 -8.188 1 86.75 100 TYR A CA 1
ATOM 821 C C . TYR A 1 100 ? -6.047 -16.547 -6.738 1 86.75 100 TYR A C 1
ATOM 823 O O . TYR A 1 100 ? -7.008 -16.016 -6.18 1 86.75 100 TYR A O 1
ATOM 831 N N . GLU A 1 101 ? -5.273 -17.406 -6.184 1 90.75 101 GLU A N 1
ATOM 832 C CA . GLU A 1 101 ? -5.473 -17.781 -4.785 1 90.75 101 GLU A CA 1
ATOM 833 C C . GLU A 1 101 ? -4.172 -17.703 -3.998 1 90.75 101 GLU A C 1
ATOM 835 O O . GLU A 1 101 ? -3.154 -18.266 -4.402 1 90.75 101 GLU A O 1
ATOM 840 N N . LEU A 1 102 ? -4.176 -16.922 -2.943 1 94.38 102 LEU A N 1
ATOM 841 C CA . LEU A 1 102 ? -3.109 -16.875 -1.949 1 94.38 102 LEU A CA 1
ATOM 842 C C . LEU A 1 102 ? -3.523 -17.594 -0.675 1 94.38 102 LEU A C 1
ATOM 844 O O . LEU A 1 102 ? -4.387 -17.125 0.066 1 94.38 102 LEU A O 1
ATOM 848 N N . ALA A 1 103 ? -2.928 -18.766 -0.428 1 95.06 103 ALA A N 1
ATOM 849 C CA . ALA A 1 103 ? -3.199 -19.516 0.801 1 95.06 103 ALA A CA 1
ATOM 850 C C . ALA A 1 103 ? -2.088 -19.297 1.826 1 95.06 103 ALA A C 1
ATOM 852 O O . ALA A 1 103 ? -0.945 -19.703 1.602 1 95.06 103 ALA A O 1
ATOM 853 N N . PHE A 1 104 ? -2.43 -18.641 2.93 1 97 104 PHE A N 1
ATOM 854 C CA . PHE A 1 104 ? -1.488 -18.328 3.996 1 97 104 PHE A CA 1
ATOM 855 C C . PHE A 1 104 ? -1.698 -19.234 5.199 1 97 104 PHE A C 1
ATOM 857 O O . PHE A 1 104 ? -2.785 -19.266 5.777 1 97 104 PHE A O 1
ATOM 864 N N . VAL A 1 105 ? -0.614 -19.969 5.586 1 96.62 105 VAL A N 1
ATOM 865 C CA . VAL A 1 105 ? -0.697 -20.859 6.738 1 96.62 105 VAL A CA 1
ATOM 866 C C . VAL A 1 105 ? -0.416 -20.078 8.023 1 96.62 105 VAL A C 1
ATOM 868 O O . VAL A 1 105 ? 0.741 -19.781 8.336 1 96.62 105 VAL A O 1
ATOM 871 N N . TYR A 1 106 ? -1.499 -19.75 8.68 1 95.25 106 TYR A N 1
ATOM 872 C CA . TYR A 1 106 ? -1.362 -19.016 9.93 1 95.25 106 TYR A CA 1
ATOM 873 C C . TYR A 1 106 ? -0.822 -19.906 11.039 1 95.25 106 TYR A C 1
ATOM 875 O O . TYR A 1 106 ? 0.046 -19.5 11.812 1 95.25 106 TYR A O 1
ATOM 883 N N . ARG A 1 107 ? -1.312 -21.078 11.07 1 93.75 107 ARG A N 1
ATOM 884 C CA . ARG A 1 107 ? -0.899 -22.078 12.062 1 93.75 107 ARG A CA 1
ATOM 885 C C . ARG A 1 107 ? -0.933 -23.484 11.469 1 93.75 107 ARG A C 1
ATOM 887 O O . ARG A 1 107 ? -1.851 -23.828 10.727 1 93.75 107 ARG A O 1
ATOM 894 N N . GLY A 1 108 ? 0.076 -24.312 11.812 1 93 108 GLY A N 1
ATOM 895 C CA . GLY A 1 108 ? 0.103 -25.703 11.375 1 93 108 GLY A CA 1
ATOM 896 C C . GLY A 1 108 ? 0.66 -25.875 9.977 1 93 108 GLY A C 1
ATOM 897 O O . GLY A 1 108 ? 1.725 -25.344 9.656 1 93 108 GLY A O 1
ATOM 898 N N . LYS A 1 109 ? -0.089 -26.797 9.211 1 92.81 109 LYS A N 1
ATOM 899 C CA . LYS A 1 109 ? 0.394 -27.141 7.879 1 92.81 109 LYS A CA 1
ATOM 900 C C . LYS A 1 109 ? -0.746 -27.141 6.863 1 92.81 109 LYS A C 1
ATOM 902 O O . LYS A 1 109 ? -1.906 -27.344 7.227 1 92.81 109 LYS A O 1
ATOM 907 N N . PHE A 1 110 ? -0.395 -26.906 5.66 1 93.75 110 PHE A N 1
ATOM 908 C CA . PHE A 1 110 ? -1.299 -26.969 4.516 1 93.75 110 PHE A CA 1
ATOM 909 C C . PHE A 1 110 ? -0.694 -27.797 3.389 1 93.75 110 PHE A C 1
ATOM 911 O O . PHE A 1 110 ? 0.421 -27.531 2.939 1 93.75 110 PHE A O 1
ATOM 918 N N . ILE A 1 111 ? -1.404 -28.828 2.986 1 91.19 111 ILE A N 1
ATOM 919 C CA . ILE A 1 111 ? -0.881 -29.734 1.97 1 91.19 111 ILE A CA 1
ATOM 920 C C . ILE A 1 111 ? -1.623 -29.516 0.653 1 91.19 111 ILE A C 1
ATOM 922 O O . ILE A 1 111 ? -2.848 -29.359 0.641 1 91.19 111 ILE A O 1
ATOM 926 N N . ASN A 1 112 ? -0.857 -29.438 -0.399 1 87.94 112 ASN A N 1
ATOM 927 C CA . ASN A 1 112 ? -1.398 -29.375 -1.753 1 87.94 112 ASN A CA 1
ATOM 928 C C . ASN A 1 112 ? -0.802 -30.469 -2.639 1 87.94 112 ASN A C 1
ATOM 930 O O . ASN A 1 112 ? 0.42 -30.609 -2.721 1 87.94 112 ASN A O 1
ATOM 934 N N . GLU A 1 113 ? -1.697 -31.234 -3.209 1 83 113 GLU A N 1
ATOM 935 C CA . GLU A 1 113 ? -1.266 -32.219 -4.207 1 83 113 GLU A CA 1
ATOM 936 C C . GLU A 1 113 ? -1.591 -31.734 -5.621 1 83 113 GLU A C 1
ATOM 938 O O . GLU A 1 113 ? -2.676 -31.203 -5.867 1 83 113 GLU A O 1
ATOM 943 N N . PHE A 1 114 ? -0.613 -31.906 -6.441 1 76.19 114 PHE A N 1
ATOM 944 C CA . PHE A 1 114 ? -0.768 -31.484 -7.828 1 76.19 114 PHE A CA 1
ATOM 945 C C . PHE A 1 114 ? -0.613 -32.656 -8.773 1 76.19 114 PHE A C 1
ATOM 947 O O . PHE A 1 114 ? 0.105 -33.625 -8.469 1 76.19 114 PHE A O 1
ATOM 954 N N . PRO A 1 115 ? -1.379 -32.781 -9.906 1 64.81 115 PRO A N 1
ATOM 955 C CA . PRO A 1 115 ? -1.295 -33.938 -10.82 1 64.81 115 PRO A CA 1
ATOM 956 C C . PRO A 1 115 ? 0.144 -34.281 -11.18 1 64.81 115 PRO A C 1
ATOM 958 O O . PRO A 1 115 ? 0.493 -35.469 -11.227 1 64.81 115 PRO A O 1
ATOM 961 N N . ASN A 1 116 ? 1.034 -33.438 -11.555 1 58.88 116 ASN A N 1
ATOM 962 C CA . ASN A 1 116 ? 2.377 -33.75 -12.039 1 58.88 116 ASN A CA 1
ATOM 963 C C . ASN A 1 116 ? 3.441 -33.344 -11.023 1 58.88 116 ASN A C 1
ATOM 965 O O . ASN A 1 116 ? 4.613 -33.219 -11.375 1 58.88 116 ASN A O 1
ATOM 969 N N . HIS A 1 117 ? 2.877 -33.062 -9.883 1 60.84 117 HIS A N 1
ATOM 970 C CA . HIS A 1 117 ? 3.828 -32.688 -8.836 1 60.84 117 HIS A CA 1
ATOM 971 C C . HIS A 1 117 ? 3.596 -33.5 -7.566 1 60.84 117 HIS A C 1
ATOM 973 O O . HIS A 1 117 ? 2.504 -34.031 -7.352 1 60.84 117 HIS A O 1
ATOM 979 N N . ASP A 1 118 ? 4.719 -33.75 -6.898 1 66.38 118 ASP A N 1
ATOM 980 C CA . ASP A 1 118 ? 4.656 -34.344 -5.566 1 66.38 118 ASP A CA 1
ATOM 981 C C . ASP A 1 118 ? 3.82 -33.469 -4.621 1 66.38 118 ASP A C 1
ATOM 983 O O . ASP A 1 118 ? 3.436 -32.375 -4.969 1 66.38 118 ASP A O 1
ATOM 987 N N . ARG A 1 119 ? 3.557 -34 -3.635 1 83.19 119 ARG A N 1
ATOM 988 C CA . ARG A 1 119 ? 2.904 -33.375 -2.48 1 83.19 119 ARG A CA 1
ATOM 989 C C . ARG A 1 119 ? 3.738 -32.219 -1.922 1 83.19 119 ARG A C 1
ATOM 991 O O . ARG A 1 119 ? 4.93 -32.406 -1.657 1 83.19 119 ARG A O 1
ATOM 998 N N . ILE A 1 120 ? 3.072 -31.062 -1.919 1 86.62 120 ILE A N 1
ATOM 999 C CA . ILE A 1 120 ? 3.758 -29.891 -1.378 1 86.62 120 ILE A CA 1
ATOM 1000 C C . ILE A 1 120 ? 3.184 -29.547 -0.006 1 86.62 120 ILE A C 1
ATOM 1002 O O . ILE A 1 120 ? 1.971 -29.391 0.145 1 86.62 120 ILE A O 1
ATOM 1006 N N . GLU A 1 121 ? 4.055 -29.531 0.971 1 91.94 121 GLU A N 1
ATOM 1007 C CA . GLU A 1 121 ? 3.668 -29.141 2.322 1 91.94 121 GLU A CA 1
ATOM 1008 C C . GLU A 1 121 ? 4.102 -27.719 2.629 1 91.94 121 GLU A C 1
ATOM 1010 O O . GLU A 1 121 ? 5.285 -27.375 2.506 1 91.94 121 GLU A O 1
ATOM 1015 N N . ILE A 1 122 ? 3.145 -26.938 2.967 1 93.94 122 ILE A N 1
ATOM 1016 C CA . ILE A 1 122 ? 3.402 -25.547 3.311 1 93.94 122 ILE A CA 1
ATOM 1017 C C . ILE A 1 122 ? 3.359 -25.375 4.828 1 93.94 122 ILE A C 1
ATOM 1019 O O . ILE A 1 122 ? 2.357 -25.703 5.469 1 93.94 122 ILE A O 1
ATOM 1023 N N . ASP A 1 123 ? 4.434 -24.797 5.414 1 94.56 123 ASP A N 1
ATOM 1024 C CA . ASP A 1 123 ? 4.566 -24.672 6.863 1 94.56 123 ASP A CA 1
ATOM 1025 C C . ASP A 1 123 ? 3.965 -23.359 7.355 1 94.56 123 ASP A C 1
ATOM 1027 O O . ASP A 1 123 ? 3.607 -22.5 6.559 1 94.56 123 ASP A O 1
ATOM 1031 N N . GLU A 1 124 ? 3.949 -23.234 8.664 1 94.62 124 GLU A N 1
ATOM 1032 C CA . GLU A 1 124 ? 3.457 -22.031 9.336 1 94.62 124 GLU A CA 1
ATOM 1033 C C . GLU A 1 124 ? 4.188 -20.781 8.844 1 94.62 124 GLU A C 1
ATOM 1035 O O . GLU A 1 124 ? 5.398 -20.812 8.625 1 94.62 124 GLU A O 1
ATOM 1040 N N . SER A 1 125 ? 3.402 -19.672 8.625 1 93.94 125 SER A N 1
ATOM 1041 C CA . SER A 1 125 ? 3.9 -18.359 8.227 1 93.94 125 SER A CA 1
ATOM 1042 C C . SER A 1 125 ? 4.426 -18.375 6.797 1 93.94 125 SER A C 1
ATOM 1044 O O . SER A 1 125 ? 5.238 -17.531 6.418 1 93.94 125 SER A O 1
ATOM 1046 N N . SER A 1 126 ? 4.035 -19.438 6.062 1 95.31 126 SER A N 1
ATOM 1047 C CA . SER A 1 126 ? 4.352 -19.531 4.641 1 95.31 126 SER A CA 1
ATOM 1048 C C . SER A 1 126 ? 3.092 -19.438 3.787 1 95.31 126 SER A C 1
ATOM 1050 O O . SER A 1 126 ? 1.977 -19.469 4.309 1 95.31 126 SER A O 1
ATOM 1052 N N . LEU A 1 127 ? 3.338 -19.156 2.488 1 94.62 127 LEU A N 1
ATOM 1053 C CA . LEU A 1 127 ? 2.162 -19.031 1.634 1 94.62 127 LEU A CA 1
ATOM 1054 C C . LEU A 1 127 ? 2.41 -19.672 0.271 1 94.62 127 LEU A C 1
ATOM 1056 O O . LEU A 1 127 ? 3.561 -19.875 -0.125 1 94.62 127 LEU A O 1
ATOM 1060 N N . ILE A 1 128 ? 1.362 -20.141 -0.319 1 90.56 128 ILE A N 1
ATOM 1061 C CA . ILE A 1 128 ? 1.393 -20.625 -1.695 1 90.56 128 ILE A CA 1
ATOM 1062 C C . ILE A 1 128 ? 0.495 -19.75 -2.568 1 90.56 128 ILE A C 1
ATOM 1064 O O . ILE A 1 128 ? -0.618 -19.391 -2.17 1 90.56 128 ILE A O 1
ATOM 1068 N N . LEU A 1 129 ? 1.022 -19.203 -3.615 1 90.19 129 LEU A N 1
ATOM 1069 C CA . LEU A 1 129 ? 0.277 -18.469 -4.629 1 90.19 129 LEU A CA 1
ATOM 1070 C C . LEU A 1 129 ? -0.085 -19.375 -5.801 1 90.19 129 LEU A C 1
ATOM 1072 O O . LEU A 1 129 ? 0.797 -19.969 -6.434 1 90.19 129 LEU A O 1
ATOM 1076 N N . LEU A 1 130 ? -1.384 -19.547 -6.02 1 84.75 130 LEU A N 1
ATOM 1077 C CA . LEU A 1 130 ? -1.863 -20.391 -7.105 1 84.75 130 LEU A CA 1
ATOM 1078 C C . LEU A 1 130 ? -2.398 -19.547 -8.258 1 84.75 130 LEU A C 1
ATOM 1080 O O . LEU A 1 130 ? -3.186 -18.625 -8.039 1 84.75 130 LEU A O 1
ATOM 1084 N N . ASN A 1 131 ? -2.045 -19.859 -9.414 1 77.75 131 ASN A N 1
ATOM 1085 C CA . ASN A 1 131 ? -2.559 -19.203 -10.609 1 77.75 131 ASN A CA 1
ATOM 1086 C C . ASN A 1 131 ? -3.955 -19.703 -10.969 1 77.75 131 ASN A C 1
ATOM 1088 O O . ASN A 1 131 ? -4.348 -20.812 -10.562 1 77.75 131 ASN A O 1
ATOM 1092 N N . PRO A 1 132 ? -4.645 -18.859 -11.734 1 75.5 132 PRO A N 1
ATOM 1093 C CA . PRO A 1 132 ? -5.902 -19.375 -12.273 1 75.5 132 PRO A CA 1
ATOM 1094 C C . PRO A 1 132 ? -5.719 -20.672 -13.055 1 75.5 132 PRO A C 1
ATOM 1096 O O . PRO A 1 132 ? -4.719 -20.828 -13.758 1 75.5 132 PRO A O 1
ATOM 1099 N N . TYR A 1 133 ? -6.543 -21.625 -12.727 1 70.56 133 TYR A N 1
ATOM 1100 C CA . TYR A 1 133 ? -6.68 -22.891 -13.453 1 70.56 133 TYR A CA 1
ATOM 1101 C C . TYR A 1 133 ? -5.641 -23.906 -12.992 1 70.56 133 TYR A C 1
ATOM 1103 O O . TYR A 1 133 ? -5.496 -24.969 -13.594 1 70.56 133 TYR A O 1
ATOM 1111 N N . ALA A 1 134 ? -4.844 -23.578 -11.984 1 72.62 134 ALA A N 1
ATOM 1112 C CA . ALA A 1 134 ? -4.012 -24.594 -11.344 1 72.62 134 ALA A CA 1
ATOM 1113 C C . ALA A 1 134 ? -4.867 -25.672 -10.68 1 72.62 134 ALA A C 1
ATOM 1115 O O . ALA A 1 134 ? -5.699 -25.375 -9.82 1 72.62 134 ALA A O 1
ATOM 1116 N N . VAL A 1 135 ? -4.672 -26.875 -11.203 1 72.88 135 VAL A N 1
ATOM 1117 C CA . VAL A 1 135 ? -5.387 -27.984 -10.586 1 72.88 135 VAL A CA 1
ATOM 1118 C C . VAL A 1 135 ? -4.664 -28.422 -9.312 1 72.88 135 VAL A C 1
ATOM 1120 O O . VAL A 1 135 ? -3.457 -28.672 -9.328 1 72.88 135 VAL A O 1
ATOM 1123 N N . HIS A 1 136 ? -5.371 -28.406 -8.195 1 79.62 136 HIS A N 1
ATOM 1124 C CA . HIS A 1 136 ? -4.734 -28.812 -6.949 1 79.62 136 HIS A CA 1
ATOM 1125 C C . HIS A 1 136 ? -5.742 -29.438 -5.988 1 79.62 136 HIS A C 1
ATOM 1127 O O . HIS A 1 136 ? -6.953 -29.281 -6.168 1 79.62 136 HIS A O 1
ATOM 1133 N N . LEU A 1 137 ? -5.215 -30.281 -5.129 1 82.75 137 LEU A N 1
ATOM 1134 C CA . LEU A 1 137 ? -5.957 -30.906 -4.043 1 82.75 137 LEU A CA 1
ATOM 1135 C C . LEU A 1 137 ? -5.441 -30.438 -2.686 1 82.75 137 LEU A C 1
ATOM 1137 O O . LEU A 1 137 ? -4.512 -31.031 -2.133 1 82.75 137 LEU A O 1
ATOM 1141 N N . PRO A 1 138 ? -6.109 -29.391 -2.141 1 88.12 138 PRO A N 1
ATOM 1142 C CA . PRO A 1 138 ? -5.664 -28.828 -0.864 1 88.12 138 PRO A CA 1
ATOM 1143 C C . PRO A 1 138 ? -6.328 -29.5 0.339 1 88.12 138 PRO A C 1
ATOM 1145 O O . PRO A 1 138 ? -7.516 -29.812 0.294 1 88.12 138 PRO A O 1
ATOM 1148 N N . TYR A 1 139 ? -5.594 -29.75 1.405 1 86.56 139 TYR A N 1
ATOM 1149 C CA . TYR A 1 139 ? -6.203 -30.234 2.639 1 86.56 139 TYR A CA 1
ATOM 1150 C C . TYR A 1 139 ? -5.297 -29.969 3.836 1 86.56 139 TYR A C 1
ATOM 1152 O O . TYR A 1 139 ? -4.102 -29.719 3.672 1 86.56 139 TYR A O 1
ATOM 1160 N N . THR A 1 140 ? -5.93 -29.859 4.996 1 87.5 140 THR A N 1
ATOM 1161 C CA . THR A 1 140 ? -5.242 -29.797 6.281 1 87.5 140 THR A CA 1
ATOM 1162 C C . THR A 1 140 ? -5.254 -31.156 6.969 1 87.5 140 THR A C 1
ATOM 1164 O O . THR A 1 140 ? -6.008 -32.031 6.582 1 87.5 140 THR A O 1
ATOM 1167 N N . GLN A 1 141 ? -4.391 -31.281 7.953 1 83.19 141 GLN A N 1
ATOM 1168 C CA . GLN A 1 141 ? -4.254 -32.594 8.555 1 83.19 141 GLN A CA 1
ATOM 1169 C C . GLN A 1 141 ? -4.758 -32.594 9.992 1 83.19 141 GLN A C 1
ATOM 1171 O O . GLN A 1 141 ? -5.219 -33.625 10.492 1 83.19 141 GLN A O 1
ATOM 1176 N N . THR A 1 142 ? -4.668 -31.5 10.695 1 85.81 142 THR A N 1
ATOM 1177 C CA . THR A 1 142 ? -5.043 -31.453 12.102 1 85.81 142 THR A CA 1
ATOM 1178 C C . THR A 1 142 ? -5.996 -30.297 12.375 1 85.81 142 THR A C 1
ATOM 1180 O O . THR A 1 142 ? -6 -29.297 11.633 1 85.81 142 THR A O 1
ATOM 1183 N N . PRO A 1 143 ? -6.816 -30.391 13.43 1 82.12 143 PRO A N 1
ATOM 1184 C CA . PRO A 1 143 ? -7.723 -29.281 13.781 1 82.12 143 PRO A CA 1
ATOM 1185 C C . PRO A 1 143 ? -6.977 -28.016 14.164 1 82.12 143 PRO A C 1
ATOM 1187 O O . PRO A 1 143 ? -7.582 -26.938 14.227 1 82.12 143 PRO A O 1
ATOM 1190 N N . ASP A 1 144 ? -5.754 -28.156 14.359 1 87.44 144 ASP A N 1
ATOM 1191 C CA . ASP A 1 144 ? -4.957 -26.984 14.75 1 87.44 144 ASP A CA 1
ATOM 1192 C C . ASP A 1 144 ? -4.496 -26.203 13.523 1 87.44 144 ASP A C 1
ATOM 1194 O O . ASP A 1 144 ? -4.031 -25.078 13.641 1 87.44 144 ASP A O 1
ATOM 1198 N N . ASP A 1 145 ? -4.703 -26.859 12.375 1 92 145 ASP A N 1
ATOM 1199 C CA . ASP A 1 145 ? -4.293 -26.188 11.148 1 92 145 ASP A CA 1
ATOM 1200 C C . ASP A 1 145 ? -5.242 -25.047 10.805 1 92 145 ASP A C 1
ATOM 1202 O O . ASP A 1 145 ? -6.457 -25.234 10.727 1 92 145 ASP A O 1
ATOM 1206 N N . ILE A 1 146 ? -4.676 -23.828 10.68 1 93.12 146 ILE A N 1
ATOM 1207 C CA . ILE A 1 146 ? -5.457 -22.656 10.273 1 93.12 146 ILE A CA 1
ATOM 1208 C C . ILE A 1 146 ? -4.852 -22.047 9.016 1 93.12 146 ILE A C 1
ATOM 1210 O O . ILE A 1 146 ? -3.699 -21.609 9.023 1 93.12 146 ILE A O 1
ATOM 1214 N N . VAL A 1 147 ? -5.637 -22.016 7.93 1 95.38 147 VAL A N 1
ATOM 1215 C CA . VAL A 1 147 ? -5.191 -21.469 6.656 1 95.38 147 VAL A CA 1
ATOM 1216 C C . VAL A 1 147 ? -6.164 -20.391 6.191 1 95.38 147 VAL A C 1
ATOM 1218 O O . VAL A 1 147 ? -7.383 -20.578 6.223 1 95.38 147 VAL A O 1
ATOM 1221 N N . PHE A 1 148 ? -5.66 -19.219 5.895 1 96.06 148 PHE A N 1
ATOM 1222 C CA . PHE A 1 148 ? -6.477 -18.172 5.289 1 96.06 148 PHE A CA 1
ATOM 1223 C C . PHE A 1 148 ? -6.266 -18.125 3.779 1 96.06 148 PHE A C 1
ATOM 1225 O O . PHE A 1 148 ? -5.133 -18.031 3.307 1 96.06 148 PHE A O 1
ATOM 1232 N N . ASN A 1 149 ? -7.324 -18.266 2.998 1 94.44 149 ASN A N 1
ATOM 1233 C CA . ASN A 1 149 ? -7.297 -18.188 1.54 1 94.44 149 ASN A CA 1
ATOM 1234 C C . ASN A 1 149 ? -7.789 -16.828 1.04 1 94.44 149 ASN A C 1
ATOM 1236 O O . ASN A 1 149 ? -8.953 -16.484 1.226 1 94.44 149 ASN A O 1
ATOM 1240 N N . ILE A 1 150 ? -6.93 -16.125 0.473 1 96 150 ILE A N 1
ATOM 1241 C CA . ILE A 1 150 ? -7.297 -14.859 -0.161 1 96 150 ILE A CA 1
ATOM 1242 C C . ILE A 1 150 ? -7.473 -15.062 -1.664 1 96 150 ILE A C 1
ATOM 1244 O O . ILE A 1 150 ? -6.52 -15.422 -2.363 1 96 150 ILE A O 1
ATOM 1248 N N . LEU A 1 151 ? -8.68 -14.898 -2.154 1 93.19 151 LEU A N 1
ATOM 1249 C CA . LEU A 1 151 ? -8.992 -15.047 -3.57 1 93.19 151 LEU A CA 1
ATOM 1250 C C . LEU A 1 151 ? -8.969 -13.695 -4.277 1 93.19 151 LEU A C 1
ATOM 1252 O O . LEU A 1 151 ? -9.516 -12.711 -3.773 1 93.19 151 LEU A O 1
ATOM 1256 N N . LEU A 1 152 ? -8.312 -13.633 -5.379 1 92.44 152 LEU A N 1
ATOM 1257 C CA . LEU A 1 152 ? -8.195 -12.414 -6.16 1 92.44 152 LEU A CA 1
ATOM 1258 C C . LEU A 1 152 ? -8.766 -12.609 -7.562 1 92.44 152 LEU A C 1
ATOM 1260 O O . LEU A 1 152 ? -8.32 -13.492 -8.297 1 92.44 152 LEU A O 1
ATOM 1264 N N . ARG A 1 153 ? -9.727 -11.781 -7.887 1 87.06 153 ARG A N 1
ATOM 1265 C CA . ARG A 1 153 ? -10.281 -11.836 -9.234 1 87.06 153 ARG A CA 1
ATOM 1266 C C . ARG A 1 153 ? -9.18 -11.68 -10.281 1 87.06 153 ARG A C 1
ATOM 1268 O O . ARG A 1 153 ? -8.289 -10.844 -10.133 1 87.06 153 ARG A O 1
ATOM 1275 N N . LYS A 1 154 ? -9.273 -12.492 -11.281 1 81.81 154 LYS A N 1
ATOM 1276 C CA . LYS A 1 154 ? -8.258 -12.516 -12.328 1 81.81 154 LYS A CA 1
ATOM 1277 C C . LYS A 1 154 ? -8.109 -11.148 -12.984 1 81.81 154 LYS A C 1
ATOM 1279 O O . LYS A 1 154 ? -6.992 -10.648 -13.148 1 81.81 154 LYS A O 1
ATOM 1284 N N . SER A 1 155 ? -9.203 -10.531 -13.305 1 75.69 155 SER A N 1
ATOM 1285 C CA . SER A 1 155 ? -9.203 -9.234 -13.984 1 75.69 155 SER A CA 1
ATOM 1286 C C . SER A 1 155 ? -8.594 -8.156 -13.094 1 75.69 155 SER A C 1
ATOM 1288 O O . SER A 1 155 ? -7.941 -7.234 -13.594 1 75.69 155 SER A O 1
ATOM 1290 N N . PHE A 1 156 ? -8.828 -8.312 -11.828 1 84.44 156 PHE A N 1
ATOM 1291 C CA . PHE A 1 156 ? -8.273 -7.355 -10.875 1 84.44 156 PHE A CA 1
ATOM 1292 C C . PHE A 1 156 ? -6.75 -7.434 -10.867 1 84.44 156 PHE A C 1
ATOM 1294 O O . PHE A 1 156 ? -6.07 -6.406 -10.914 1 84.44 156 PHE A O 1
ATOM 1301 N N . VAL A 1 157 ? -6.164 -8.609 -10.812 1 82.81 157 VAL A N 1
ATOM 1302 C CA . VAL A 1 157 ? -4.719 -8.797 -10.758 1 82.81 157 VAL A CA 1
ATOM 1303 C C . VAL A 1 157 ? -4.094 -8.367 -12.086 1 82.81 157 VAL A C 1
ATOM 1305 O O . VAL A 1 157 ? -3.133 -7.594 -12.102 1 82.81 157 VAL A O 1
ATOM 1308 N N . GLU A 1 158 ? -4.637 -8.758 -13.094 1 70.44 158 GLU A N 1
ATOM 1309 C CA . GLU A 1 158 ? -4.008 -8.617 -14.406 1 70.44 158 GLU A CA 1
ATOM 1310 C C . GLU A 1 158 ? -4.195 -7.207 -14.953 1 70.44 158 GLU A C 1
ATOM 1312 O O . GLU A 1 158 ? -3.381 -6.734 -15.75 1 70.44 158 GLU A O 1
ATOM 1317 N N . ASN A 1 159 ? -5.215 -6.5 -14.539 1 67.44 159 ASN A N 1
ATOM 1318 C CA . ASN A 1 159 ? -5.496 -5.184 -15.102 1 67.44 159 ASN A CA 1
ATOM 1319 C C . ASN A 1 159 ? -5.191 -4.07 -14.102 1 67.44 159 ASN A C 1
ATOM 1321 O O . ASN A 1 159 ? -4.625 -3.041 -14.469 1 67.44 159 ASN A O 1
ATOM 1325 N N . LYS A 1 160 ? -5.555 -4.297 -12.922 1 70.94 160 LYS A N 1
ATOM 1326 C CA . LYS A 1 160 ? -5.453 -3.211 -11.953 1 70.94 160 LYS A CA 1
ATOM 1327 C C . LYS A 1 160 ? -4.156 -3.307 -11.156 1 70.94 160 LYS A C 1
ATOM 1329 O O . LYS A 1 160 ? -3.373 -2.354 -11.117 1 70.94 160 LYS A O 1
ATOM 1334 N N . LEU A 1 161 ? -3.891 -4.418 -10.617 1 75.81 161 LEU A N 1
ATOM 1335 C CA . LEU A 1 161 ? -2.75 -4.57 -9.727 1 75.81 161 LEU A CA 1
ATOM 1336 C C . LEU A 1 161 ? -1.437 -4.418 -10.484 1 75.81 161 LEU A C 1
ATOM 1338 O O . LEU A 1 161 ? -0.511 -3.754 -10.008 1 75.81 161 LEU A O 1
ATOM 1342 N N . VAL A 1 162 ? -1.378 -4.918 -11.648 1 67.19 162 VAL A N 1
ATOM 1343 C CA . VAL A 1 162 ? -0.181 -4.848 -12.484 1 67.19 162 VAL A CA 1
ATOM 1344 C C . VAL A 1 162 ? 0.115 -3.393 -12.844 1 67.19 162 VAL A C 1
ATOM 1346 O O . VAL A 1 162 ? 1.273 -2.969 -12.836 1 67.19 162 VAL A O 1
ATOM 1349 N N . ASN A 1 163 ? -0.926 -2.703 -13.094 1 65.25 163 ASN A N 1
ATOM 1350 C CA . ASN A 1 163 ? -0.765 -1.306 -13.477 1 65.25 163 ASN A CA 1
ATOM 1351 C C . ASN A 1 163 ? -0.34 -0.442 -12.289 1 65.25 163 ASN A C 1
ATOM 1353 O O . ASN A 1 163 ? 0.305 0.592 -12.469 1 65.25 163 ASN A O 1
ATOM 1357 N N . MET A 1 164 ? -0.811 -0.864 -11.219 1 63.78 164 MET A N 1
ATOM 1358 C CA . MET A 1 164 ? -0.462 -0.132 -10 1 63.78 164 MET A CA 1
ATOM 1359 C C . MET A 1 164 ? 1.009 -0.33 -9.648 1 63.78 164 MET A C 1
ATOM 1361 O O . MET A 1 164 ? 1.619 0.527 -9.008 1 63.78 164 MET A O 1
ATOM 1365 N N . ILE A 1 165 ? 1.494 -1.397 -9.945 1 61.06 165 ILE A N 1
ATOM 1366 C CA . ILE A 1 165 ? 2.889 -1.698 -9.648 1 61.06 165 ILE A CA 1
ATOM 1367 C C . ILE A 1 165 ? 3.791 -1.064 -10.703 1 61.06 165 ILE A C 1
ATOM 1369 O O . ILE A 1 165 ? 4.965 -0.789 -10.445 1 61.06 165 ILE A O 1
ATOM 1373 N N . SER A 1 166 ? 3.342 0.187 -11.328 1 51.91 166 SER A N 1
ATOM 1374 C CA . SER A 1 166 ? 3.938 1.073 -12.32 1 51.91 166 SER A CA 1
ATOM 1375 C C . SER A 1 166 ? 4.863 0.307 -13.266 1 51.91 166 SER A C 1
ATOM 1377 O O . SER A 1 166 ? 4.457 -0.083 -14.359 1 51.91 166 SER A O 1
ATOM 1379 N N . ASP A 1 167 ? 6.23 0.736 -13.086 1 47.44 167 ASP A N 1
ATOM 1380 C CA . ASP A 1 167 ? 7.312 0.761 -14.07 1 47.44 167 ASP A CA 1
ATOM 1381 C C . ASP A 1 167 ? 7.816 -0.649 -14.367 1 47.44 167 ASP A C 1
ATOM 1383 O O . ASP A 1 167 ? 8.562 -0.857 -15.32 1 47.44 167 ASP A O 1
ATOM 1387 N N . ASN A 1 168 ? 7.387 -1.559 -13.633 1 44.91 168 ASN A N 1
ATOM 1388 C CA . ASN A 1 168 ? 8.031 -2.842 -13.883 1 44.91 168 ASN A CA 1
ATOM 1389 C C . ASN A 1 168 ? 7.008 -3.941 -14.148 1 44.91 168 ASN A C 1
ATOM 1391 O O . ASN A 1 168 ? 7 -4.965 -13.461 1 44.91 168 ASN A O 1
ATOM 1395 N N . LYS A 1 169 ? 6.012 -3.568 -14.898 1 51.47 169 LYS A N 1
ATOM 1396 C CA . LYS A 1 169 ? 4.902 -4.426 -15.312 1 51.47 169 LYS A CA 1
ATOM 1397 C C . LYS A 1 169 ? 5.41 -5.789 -15.781 1 51.47 169 LYS A C 1
ATOM 1399 O O . LYS A 1 169 ? 4.754 -6.809 -15.562 1 51.47 169 LYS A O 1
ATOM 1404 N N . ILE A 1 170 ? 6.574 -5.691 -16.344 1 43.44 170 ILE A N 1
ATOM 1405 C CA . ILE A 1 170 ? 7.145 -6.871 -16.984 1 43.44 170 ILE A CA 1
ATOM 1406 C C . ILE A 1 170 ? 7.41 -7.953 -15.945 1 43.44 170 ILE A C 1
ATOM 1408 O O . ILE A 1 170 ? 7.02 -9.109 -16.125 1 43.44 170 ILE A O 1
ATOM 1412 N N . PHE A 1 171 ? 7.977 -7.559 -14.914 1 48.28 171 PHE A N 1
ATOM 1413 C CA . PHE A 1 171 ? 8.344 -8.531 -13.891 1 48.28 171 PHE A CA 1
ATOM 1414 C C . PHE A 1 171 ? 7.105 -9.078 -13.195 1 48.28 171 PHE A C 1
ATOM 1416 O O . PHE A 1 171 ? 7.035 -10.273 -12.891 1 48.28 171 PHE A O 1
ATOM 1423 N N . PHE A 1 172 ? 6.184 -8.203 -13.016 1 55.72 172 PHE A N 1
ATOM 1424 C CA . PHE A 1 172 ? 4.973 -8.688 -12.359 1 55.72 172 PHE A CA 1
ATOM 1425 C C . PHE A 1 172 ? 4.27 -9.734 -13.219 1 55.72 172 PHE A C 1
ATOM 1427 O O . PHE A 1 172 ? 3.803 -10.758 -12.711 1 55.72 172 PHE A O 1
ATOM 1434 N N . ASN A 1 173 ? 4.32 -9.406 -14.422 1 50.69 173 ASN A N 1
ATOM 1435 C CA . ASN A 1 173 ? 3.695 -10.359 -15.336 1 50.69 173 ASN A CA 1
ATOM 1436 C C . ASN A 1 173 ? 4.445 -11.688 -15.359 1 50.69 173 ASN A C 1
ATOM 1438 O O . ASN A 1 173 ? 3.828 -12.75 -15.398 1 50.69 173 ASN A O 1
ATOM 1442 N N . PHE A 1 174 ? 5.766 -11.555 -15.328 1 48.91 174 PHE A N 1
ATOM 1443 C CA . PHE A 1 174 ? 6.594 -12.75 -15.25 1 48.91 174 PHE A CA 1
ATOM 1444 C C . PHE A 1 174 ? 6.293 -13.547 -13.984 1 48.91 174 PHE A C 1
ATOM 1446 O O . PHE A 1 174 ? 6.199 -14.773 -14.023 1 48.91 174 PHE A O 1
ATOM 1453 N N . PHE A 1 175 ? 6.316 -12.766 -12.969 1 55.03 175 PHE A N 1
ATOM 1454 C CA . PHE A 1 175 ? 5.965 -13.336 -11.672 1 55.03 175 PHE A CA 1
ATOM 1455 C C . PHE A 1 175 ? 4.641 -14.086 -11.758 1 55.03 175 PHE A C 1
ATOM 1457 O O . PHE A 1 175 ? 4.535 -15.227 -11.305 1 55.03 175 PHE A O 1
ATOM 1464 N N . LEU A 1 176 ? 3.801 -13.344 -12.523 1 56.81 176 LEU A N 1
ATOM 1465 C CA . LEU A 1 176 ? 2.504 -14 -12.664 1 56.81 176 LEU A CA 1
ATOM 1466 C C . LEU A 1 176 ? 2.586 -15.164 -13.648 1 56.81 176 LEU A C 1
ATOM 1468 O O . LEU A 1 176 ? 1.948 -16.203 -13.445 1 56.81 176 LEU A O 1
ATOM 1472 N N . ASP A 1 177 ? 3.334 -14.844 -14.672 1 51.03 177 ASP A N 1
ATOM 1473 C CA . ASP A 1 177 ? 3.523 -15.867 -15.695 1 51.03 177 ASP A CA 1
ATOM 1474 C C . ASP A 1 177 ? 4.316 -17.047 -15.141 1 51.03 177 ASP A C 1
ATOM 1476 O O . ASP A 1 177 ? 4.113 -18.188 -15.562 1 51.03 177 ASP A O 1
ATOM 1480 N N . SER A 1 178 ? 5.43 -16.688 -14.453 1 46.25 178 SER A N 1
ATOM 1481 C CA . SER A 1 178 ? 6.191 -17.781 -13.875 1 46.25 178 SER A CA 1
ATOM 1482 C C . SER A 1 178 ? 5.277 -18.766 -13.141 1 46.25 178 SER A C 1
ATOM 1484 O O . SER A 1 178 ? 5.66 -19.906 -12.883 1 46.25 178 SER A O 1
ATOM 1486 N N . ILE A 1 179 ? 4.223 -18.172 -12.758 1 41.66 179 ILE A N 1
ATOM 1487 C CA . ILE A 1 179 ? 3.188 -19.047 -12.227 1 41.66 179 ILE A CA 1
ATOM 1488 C C . ILE A 1 179 ? 2.498 -19.781 -13.383 1 41.66 179 ILE A C 1
ATOM 1490 O O . ILE A 1 179 ? 2.057 -20.922 -13.227 1 41.66 179 ILE A O 1
ATOM 1494 N N . TYR A 1 180 ? 2.205 -19.031 -14.438 1 39.59 180 TYR A N 1
ATOM 1495 C CA . TYR A 1 180 ? 1.619 -19.672 -15.602 1 39.59 180 TYR A CA 1
ATOM 1496 C C . TYR A 1 180 ? 2.645 -20.547 -16.312 1 39.59 180 TYR A C 1
ATOM 1498 O O . TYR A 1 180 ? 2.438 -20.953 -17.453 1 39.59 180 TYR A O 1
ATOM 1506 N N . GLY A 1 181 ? 3.584 -21.047 -15.805 1 35.59 181 GLY A N 1
ATOM 1507 C CA . GLY A 1 181 ? 4.477 -21.844 -16.641 1 35.59 181 GLY A CA 1
ATOM 1508 C C . GLY A 1 181 ? 3.762 -22.578 -17.75 1 35.59 181 GLY A C 1
ATOM 1509 O O . GLY A 1 181 ? 2.537 -22.703 -17.719 1 35.59 181 GLY A O 1
ATOM 1510 N N . ASN A 1 182 ? 4.52 -23 -18.938 1 32.66 182 ASN A N 1
ATOM 1511 C CA . ASN A 1 182 ? 4.289 -24.062 -19.922 1 32.66 182 ASN A CA 1
ATOM 1512 C C . ASN A 1 182 ? 3.576 -25.266 -19.312 1 32.66 182 ASN A C 1
ATOM 1514 O O . ASN A 1 182 ? 3.576 -25.422 -18.094 1 32.66 182 ASN A O 1
ATOM 1518 N N . GLU A 1 183 ? 3.268 -26.406 -20.109 1 36.03 183 GLU A N 1
ATOM 1519 C CA . GLU A 1 183 ? 2.713 -27.719 -19.797 1 36.03 183 GLU A CA 1
ATOM 1520 C C . GLU A 1 183 ? 3.203 -28.219 -18.438 1 36.03 183 GLU A C 1
ATOM 1522 O O . GLU A 1 183 ? 2.643 -29.172 -17.891 1 36.03 183 GLU A O 1
ATOM 1527 N N . HIS A 1 184 ? 4.594 -27.938 -18.078 1 36.91 184 HIS A N 1
ATOM 1528 C CA . HIS A 1 184 ? 5.34 -28.453 -16.922 1 36.91 184 HIS A CA 1
ATOM 1529 C C . HIS A 1 184 ? 5.414 -27.438 -15.805 1 36.91 184 HIS A C 1
ATOM 1531 O O . HIS A 1 184 ? 6.082 -27.656 -14.797 1 36.91 184 HIS A O 1
ATOM 1537 N N . ILE A 1 185 ? 5.297 -26.078 -15.93 1 40.78 185 ILE A N 1
ATOM 1538 C CA . ILE A 1 185 ? 5.688 -25.016 -15.016 1 40.78 185 ILE A CA 1
ATOM 1539 C C . ILE A 1 185 ? 4.652 -24.875 -13.898 1 40.78 185 ILE A C 1
ATOM 1541 O O . ILE A 1 185 ? 3.447 -24.969 -14.148 1 40.78 185 ILE A O 1
ATOM 1545 N N . THR A 1 186 ? 5.191 -24.688 -12.695 1 49.41 186 THR A N 1
ATOM 1546 C CA . THR A 1 186 ? 4.512 -24.75 -11.406 1 49.41 186 THR A CA 1
ATOM 1547 C C . THR A 1 186 ? 3.449 -23.656 -11.305 1 49.41 186 THR A C 1
ATOM 1549 O O . THR A 1 186 ? 3.678 -22.516 -11.711 1 49.41 186 THR A O 1
ATOM 1552 N N . ASN A 1 187 ? 2.182 -24 -11.477 1 65.5 187 ASN A N 1
ATOM 1553 C CA . ASN A 1 187 ? 0.978 -23.188 -11.359 1 65.5 187 ASN A CA 1
ATOM 1554 C C . ASN A 1 187 ? 0.835 -22.594 -9.961 1 65.5 187 ASN A C 1
ATOM 1556 O O . ASN A 1 187 ? -0.263 -22.203 -9.555 1 65.5 187 ASN A O 1
ATOM 1560 N N . PHE A 1 188 ? 1.999 -22.75 -9.281 1 77 188 PHE A N 1
ATOM 1561 C CA . PHE A 1 188 ? 1.973 -22.203 -7.934 1 77 188 PHE A CA 1
ATOM 1562 C C . PHE A 1 188 ? 3.355 -21.719 -7.52 1 77 188 PHE A C 1
ATOM 1564 O O . PHE A 1 188 ? 4.359 -22.094 -8.125 1 77 188 PHE A O 1
ATOM 1571 N N . LEU A 1 189 ? 3.539 -20.812 -6.711 1 81.81 189 LEU A N 1
ATOM 1572 C CA . LEU A 1 189 ? 4.758 -20.359 -6.043 1 81.81 189 LEU A CA 1
ATOM 1573 C C . LEU A 1 189 ? 4.617 -20.469 -4.527 1 81.81 189 LEU A C 1
ATOM 1575 O O . LEU A 1 189 ? 3.568 -20.141 -3.971 1 81.81 189 LEU A O 1
ATOM 1579 N N . VAL A 1 190 ? 5.68 -21.016 -3.92 1 86.69 190 VAL A N 1
ATOM 1580 C CA . VAL A 1 190 ? 5.691 -21.109 -2.465 1 86.69 190 VAL A CA 1
ATOM 1581 C C . VAL A 1 190 ? 6.664 -20.094 -1.883 1 86.69 190 VAL A C 1
ATOM 1583 O O . VAL A 1 190 ? 7.777 -19.922 -2.385 1 86.69 190 VAL A O 1
ATOM 1586 N N . PHE A 1 191 ? 6.27 -19.359 -0.943 1 89.75 191 PHE A N 1
ATOM 1587 C CA . PHE A 1 191 ? 7.09 -18.391 -0.22 1 89.75 191 PHE A CA 1
ATOM 1588 C C . PHE A 1 191 ? 7.215 -18.781 1.249 1 89.75 191 PHE A C 1
ATOM 1590 O O . PHE A 1 191 ? 6.207 -18.906 1.949 1 89.75 191 PHE A O 1
ATOM 1597 N N . LYS A 1 192 ? 8.477 -18.906 1.658 1 90.81 192 LYS A N 1
ATOM 1598 C CA . LYS A 1 192 ? 8.688 -19.5 2.98 1 90.81 192 LYS A CA 1
ATOM 1599 C C . LYS A 1 192 ? 8.875 -18.406 4.035 1 90.81 192 LYS A C 1
ATOM 1601 O O . LYS A 1 192 ? 9.547 -17.406 3.795 1 90.81 192 LYS A O 1
ATOM 1606 N N . ASN A 1 193 ? 8.273 -18.578 5.129 1 87.31 193 ASN A N 1
ATOM 1607 C CA . ASN A 1 193 ? 8.375 -17.922 6.434 1 87.31 193 ASN A CA 1
ATOM 1608 C C . ASN A 1 193 ? 8.992 -16.531 6.32 1 87.31 193 ASN A C 1
ATOM 1610 O O . ASN A 1 193 ? 10.078 -16.281 6.836 1 87.31 193 ASN A O 1
ATOM 1614 N N . ASN A 1 194 ? 8.336 -15.602 5.801 1 87.12 194 ASN A N 1
ATOM 1615 C CA . ASN A 1 194 ? 8.719 -14.195 5.73 1 87.12 194 ASN A CA 1
ATOM 1616 C C . ASN A 1 194 ? 7.844 -13.328 6.629 1 87.12 194 ASN A C 1
ATOM 1618 O O . ASN A 1 194 ? 6.641 -13.211 6.402 1 87.12 194 ASN A O 1
ATOM 1622 N N . GLN A 1 195 ? 8.469 -12.781 7.582 1 86.88 195 GLN A N 1
ATOM 1623 C CA . GLN A 1 195 ? 7.734 -12.047 8.609 1 86.88 195 GLN A CA 1
ATOM 1624 C C . GLN A 1 195 ? 7.012 -10.844 8.023 1 86.88 195 GLN A C 1
ATOM 1626 O O . GLN A 1 195 ? 5.887 -10.531 8.414 1 86.88 195 GLN A O 1
ATOM 1631 N N . GLU A 1 196 ? 7.684 -10.133 7.223 1 88.19 196 GLU A N 1
ATOM 1632 C CA . GLU A 1 196 ? 7.078 -8.969 6.582 1 88.19 196 GLU A CA 1
ATOM 1633 C C . GLU A 1 196 ? 5.82 -9.359 5.809 1 88.19 196 GLU A C 1
ATOM 1635 O O . GLU A 1 196 ? 4.793 -8.688 5.902 1 88.19 196 GLU A O 1
ATOM 1640 N N . VAL A 1 197 ? 5.93 -10.43 5.113 1 93.69 197 VAL A N 1
ATOM 1641 C CA . VAL A 1 197 ? 4.801 -10.938 4.336 1 93.69 197 VAL A CA 1
ATOM 1642 C C . VAL A 1 197 ? 3.67 -11.352 5.27 1 93.69 197 VAL A C 1
ATOM 1644 O O . VAL A 1 197 ? 2.508 -11 5.043 1 93.69 197 VAL A O 1
ATOM 1647 N N . SER A 1 198 ? 4 -12.055 6.348 1 93.38 198 SER A N 1
ATOM 1648 C CA . SER A 1 198 ? 3.008 -12.5 7.32 1 93.38 198 SER A CA 1
ATOM 1649 C C . SER A 1 198 ? 2.254 -11.312 7.918 1 93.38 198 SER A C 1
ATOM 1651 O O . SER A 1 198 ? 1.021 -11.32 7.973 1 93.38 198 SER A O 1
ATOM 1653 N N . ASN A 1 199 ? 2.967 -10.32 8.289 1 91.12 199 ASN A N 1
ATOM 1654 C CA . ASN A 1 199 ? 2.352 -9.148 8.891 1 91.12 199 ASN A CA 1
ATOM 1655 C C . ASN A 1 199 ? 1.422 -8.43 7.914 1 91.12 199 ASN A C 1
ATOM 1657 O O . ASN A 1 199 ? 0.336 -7.992 8.289 1 91.12 199 ASN A O 1
ATOM 1661 N N . LEU A 1 200 ? 1.896 -8.336 6.781 1 94.75 200 LEU A N 1
ATOM 1662 C CA . LEU A 1 200 ? 1.117 -7.648 5.758 1 94.75 200 LEU A CA 1
ATOM 1663 C C . LEU A 1 200 ? -0.164 -8.414 5.445 1 94.75 200 LEU A C 1
ATOM 1665 O O . LEU A 1 200 ? -1.233 -7.816 5.316 1 94.75 200 LEU A O 1
ATOM 1669 N N . ILE A 1 201 ? -0.085 -9.695 5.359 1 96 201 ILE A N 1
ATOM 1670 C CA . ILE A 1 201 ? -1.246 -10.531 5.07 1 96 201 ILE A CA 1
ATOM 1671 C C . ILE A 1 201 ? -2.262 -10.414 6.203 1 96 201 ILE A C 1
ATOM 1673 O O . ILE A 1 201 ? -3.465 -10.312 5.961 1 96 201 ILE A O 1
ATOM 1677 N N . LEU A 1 202 ? -1.812 -10.461 7.402 1 93.69 202 LEU A N 1
ATOM 1678 C CA . LEU A 1 202 ? -2.719 -10.359 8.539 1 93.69 202 LEU A CA 1
ATOM 1679 C C . LEU A 1 202 ? -3.406 -9 8.562 1 93.69 202 LEU A C 1
ATOM 1681 O O . LEU A 1 202 ? -4.605 -8.906 8.828 1 93.69 202 LEU A O 1
ATOM 1685 N N . SER A 1 203 ? -2.641 -7.934 8.242 1 93.94 203 SER A N 1
ATOM 1686 C CA . SER A 1 203 ? -3.244 -6.609 8.141 1 93.94 203 SER A CA 1
ATOM 1687 C C . SER A 1 203 ? -4.281 -6.562 7.02 1 93.94 203 SER A C 1
ATOM 1689 O O . SER A 1 203 ? -5.332 -5.938 7.168 1 93.94 203 SER A O 1
ATOM 1691 N N . LEU A 1 204 ? -3.967 -7.191 5.941 1 95.88 204 LEU A N 1
ATOM 1692 C CA . LEU A 1 204 ? -4.875 -7.277 4.801 1 95.88 204 LEU A CA 1
ATOM 1693 C C . LEU A 1 204 ? -6.176 -7.965 5.195 1 95.88 204 LEU A C 1
ATOM 1695 O O . LEU A 1 204 ? -7.262 -7.469 4.887 1 95.88 204 LEU A O 1
ATOM 1699 N N . ILE A 1 205 ? -6.066 -9.07 5.945 1 94.62 205 ILE A N 1
ATOM 1700 C CA . ILE A 1 205 ? -7.234 -9.836 6.375 1 94.62 205 ILE A CA 1
ATOM 1701 C C . ILE A 1 205 ? -8.086 -8.992 7.316 1 94.62 205 ILE A C 1
ATOM 1703 O O . ILE A 1 205 ? -9.312 -8.938 7.18 1 94.62 205 ILE A O 1
ATOM 1707 N N . MET A 1 206 ? -7.457 -8.32 8.188 1 92.81 206 MET A N 1
ATOM 1708 C CA . MET A 1 206 ? -8.188 -7.457 9.117 1 92.81 206 MET A CA 1
ATOM 1709 C C . MET A 1 206 ? -8.961 -6.379 8.367 1 92.81 206 MET A C 1
ATOM 1711 O O . MET A 1 206 ? -10.125 -6.121 8.672 1 92.81 206 MET A O 1
ATOM 1715 N N . GLU A 1 207 ? -8.297 -5.797 7.418 1 92.94 207 GLU A N 1
ATOM 1716 C CA . GLU A 1 207 ? -8.938 -4.742 6.637 1 92.94 207 GLU A CA 1
ATOM 1717 C C . GLU A 1 207 ? -10.109 -5.285 5.828 1 92.94 207 GLU A C 1
ATOM 1719 O O . GLU A 1 207 ? -11.164 -4.648 5.746 1 92.94 207 GLU A O 1
ATOM 1724 N N . LEU A 1 208 ? -9.93 -6.402 5.23 1 91.38 208 LEU A N 1
ATOM 1725 C CA . LEU A 1 208 ? -10.969 -7.027 4.418 1 91.38 208 LEU A CA 1
ATOM 1726 C C . LEU A 1 208 ? -12.188 -7.379 5.27 1 91.38 208 LEU A C 1
ATOM 1728 O O . LEU A 1 208 ? -13.32 -7.324 4.793 1 91.38 208 LEU A O 1
ATOM 1732 N N . CYS A 1 209 ? -11.984 -7.723 6.52 1 88.69 209 CYS A N 1
ATOM 1733 C CA . CYS A 1 209 ? -13.055 -8.148 7.414 1 88.69 209 CYS A CA 1
ATOM 1734 C C . CYS A 1 209 ? -13.758 -6.949 8.031 1 88.69 209 CYS A C 1
ATOM 1736 O O . CYS A 1 209 ? -14.984 -6.941 8.156 1 88.69 209 CYS A O 1
ATOM 1738 N N . ASP A 1 210 ? -12.969 -5.957 8.43 1 86.19 210 ASP A N 1
ATOM 1739 C CA . ASP A 1 210 ? -13.531 -4.828 9.172 1 86.19 210 ASP A CA 1
ATOM 1740 C C . ASP A 1 210 ? -14.211 -3.838 8.234 1 86.19 210 ASP A C 1
ATOM 1742 O O . ASP A 1 210 ? -15.195 -3.195 8.602 1 86.19 210 ASP A O 1
ATOM 1746 N N . ARG A 1 211 ? -13.656 -3.648 7.055 1 84.88 211 ARG A N 1
ATOM 1747 C CA . ARG A 1 211 ? -14.188 -2.816 5.984 1 84.88 211 ARG A CA 1
ATOM 1748 C C . ARG A 1 211 ? -14.516 -1.416 6.488 1 84.88 211 ARG A C 1
ATOM 1750 O O . ARG A 1 211 ? -15.633 -0.923 6.285 1 84.88 211 ARG A O 1
ATOM 1757 N N . GLN A 1 212 ? -13.609 -0.888 7.195 1 80.44 212 GLN A N 1
ATOM 1758 C CA . GLN A 1 212 ? -13.773 0.483 7.668 1 80.44 212 GLN A CA 1
ATOM 1759 C C . GLN A 1 212 ? -13.703 1.475 6.512 1 80.44 212 GLN A C 1
ATOM 1761 O O . GLN A 1 212 ? -13.445 1.087 5.371 1 80.44 212 GLN A O 1
ATOM 1766 N N . LEU A 1 213 ? -13.93 2.676 6.816 1 78.12 213 LEU A N 1
ATOM 1767 C CA . LEU A 1 213 ? -13.867 3.727 5.809 1 78.12 213 LEU A CA 1
ATOM 1768 C C . LEU A 1 213 ? -12.547 3.676 5.047 1 78.12 213 LEU A C 1
ATOM 1770 O O . LEU A 1 213 ? -11.484 3.504 5.648 1 78.12 213 LEU A O 1
ATOM 1774 N N . TYR A 1 214 ? -12.555 3.688 3.693 1 78.88 214 TYR A N 1
ATOM 1775 C CA . TYR A 1 214 ? -11.414 3.701 2.781 1 78.88 214 TYR A CA 1
ATOM 1776 C C . TYR A 1 214 ? -10.734 2.338 2.734 1 78.88 214 TYR A C 1
ATOM 1778 O O . TYR A 1 214 ? -9.539 2.242 2.438 1 78.88 214 TYR A O 1
ATOM 1786 N N . PHE A 1 215 ? -11.453 1.291 3.109 1 85.38 215 PHE A N 1
ATOM 1787 C CA . PHE A 1 215 ? -10.82 -0.024 3.188 1 85.38 215 PHE A CA 1
ATOM 1788 C C . PHE A 1 215 ? -10.344 -0.476 1.814 1 85.38 215 PHE A C 1
ATOM 1790 O O . PHE A 1 215 ? -9.344 -1.189 1.705 1 85.38 215 PHE A O 1
ATOM 1797 N N . GLU A 1 216 ? -11.016 -0.058 0.746 1 84.25 216 GLU A N 1
ATOM 1798 C CA . GLU A 1 216 ? -10.602 -0.484 -0.589 1 84.25 216 GLU A CA 1
ATOM 1799 C C . GLU A 1 216 ? -9.219 0.062 -0.941 1 84.25 216 GLU A C 1
ATOM 1801 O O . GLU A 1 216 ? -8.391 -0.655 -1.502 1 84.25 216 GLU A O 1
ATOM 1806 N N . GLN A 1 217 ? -9.008 1.318 -0.631 1 84.56 217 GLN A N 1
ATOM 1807 C CA . GLN A 1 217 ? -7.707 1.935 -0.879 1 84.56 217 GLN A CA 1
ATOM 1808 C C . GLN A 1 217 ? -6.605 1.242 -0.077 1 84.56 217 GLN A C 1
ATOM 1810 O O . GLN A 1 217 ? -5.52 0.991 -0.596 1 84.56 217 GLN A O 1
ATOM 1815 N N . VAL A 1 218 ? -6.914 0.969 1.178 1 91.56 218 VAL A N 1
ATOM 1816 C CA . VAL A 1 218 ? -5.945 0.319 2.057 1 91.56 218 VAL A CA 1
ATOM 1817 C C . VAL A 1 218 ? -5.652 -1.092 1.552 1 91.56 218 VAL A C 1
ATOM 1819 O O . VAL A 1 218 ? -4.492 -1.484 1.422 1 91.56 218 VAL A O 1
ATOM 1822 N N . VAL A 1 219 ? -6.691 -1.82 1.186 1 92.56 219 VAL A N 1
ATOM 1823 C CA . VAL A 1 219 ? -6.547 -3.18 0.677 1 92.56 219 VAL A CA 1
ATOM 1824 C C . VAL A 1 219 ? -5.711 -3.168 -0.601 1 92.56 219 VAL A C 1
ATOM 1826 O O . VAL A 1 219 ? -4.766 -3.951 -0.741 1 92.56 219 VAL A O 1
ATOM 1829 N N . ASN A 1 220 ? -6.047 -2.299 -1.48 1 89.19 220 ASN A N 1
ATOM 1830 C CA . ASN A 1 220 ? -5.297 -2.201 -2.729 1 89.19 220 ASN A CA 1
ATOM 1831 C C . ASN A 1 220 ? -3.824 -1.888 -2.475 1 89.19 220 ASN A C 1
ATOM 1833 O O . ASN A 1 220 ? -2.943 -2.471 -3.109 1 89.19 220 ASN A O 1
ATOM 1837 N N . SER A 1 221 ? -3.594 -1.006 -1.599 1 91.19 221 SER A N 1
ATOM 1838 C CA . SER A 1 221 ? -2.223 -0.641 -1.26 1 91.19 221 SER A CA 1
ATOM 1839 C C . SER A 1 221 ? -1.465 -1.824 -0.668 1 91.19 221 SER A C 1
ATOM 1841 O O . SER A 1 221 ? -0.315 -2.078 -1.034 1 91.19 221 SER A O 1
ATOM 1843 N N . TYR A 1 222 ? -2.098 -2.521 0.244 1 94.56 222 TYR A N 1
ATOM 1844 C CA . TYR A 1 222 ? -1.473 -3.693 0.848 1 94.56 222 TYR A CA 1
ATOM 1845 C C . TYR A 1 222 ? -1.176 -4.754 -0.204 1 94.56 222 TYR A C 1
ATOM 1847 O O . TYR A 1 222 ? -0.137 -5.418 -0.15 1 94.56 222 TYR A O 1
ATOM 1855 N N . LEU A 1 223 ? -2.086 -4.895 -1.132 1 93.06 223 LEU A N 1
ATOM 1856 C CA . LEU A 1 223 ? -1.882 -5.898 -2.17 1 93.06 223 LEU A CA 1
ATOM 1857 C C . LEU A 1 223 ? -0.714 -5.516 -3.074 1 93.06 223 LEU A C 1
ATOM 1859 O O . LEU A 1 223 ? 0.092 -6.371 -3.445 1 93.06 223 LEU A O 1
ATOM 1863 N N . VAL A 1 224 ? -0.635 -4.305 -3.441 1 88.81 224 VAL A N 1
ATOM 1864 C CA . VAL A 1 224 ? 0.483 -3.846 -4.258 1 88.81 224 VAL A CA 1
ATOM 1865 C C . VAL A 1 224 ? 1.797 -4.09 -3.52 1 88.81 224 VAL A C 1
ATOM 1867 O O . VAL A 1 224 ? 2.748 -4.629 -4.094 1 88.81 224 VAL A O 1
ATOM 1870 N N . ALA A 1 225 ? 1.832 -3.662 -2.268 1 92.31 225 ALA A N 1
ATOM 1871 C CA . ALA A 1 225 ? 3.033 -3.889 -1.469 1 92.31 225 ALA A CA 1
ATOM 1872 C C . ALA A 1 225 ? 3.355 -5.375 -1.371 1 92.31 225 ALA A C 1
ATOM 1874 O O . ALA A 1 225 ? 4.512 -5.781 -1.527 1 92.31 225 ALA A O 1
ATOM 1875 N N . LEU A 1 226 ? 2.359 -6.156 -1.122 1 93.38 226 LEU A N 1
ATOM 1876 C CA . LEU A 1 226 ? 2.533 -7.598 -0.973 1 93.38 226 LEU A CA 1
ATOM 1877 C C . LEU A 1 226 ? 3.143 -8.203 -2.232 1 93.38 226 LEU A C 1
ATOM 1879 O O . LEU A 1 226 ? 4.145 -8.922 -2.16 1 93.38 226 LEU A O 1
ATOM 1883 N N . PHE A 1 227 ? 2.615 -7.91 -3.35 1 88.69 227 PHE A N 1
ATOM 1884 C CA . PHE A 1 227 ? 3.086 -8.508 -4.594 1 88.69 227 PHE A CA 1
ATOM 1885 C C . PHE A 1 227 ? 4.48 -8.008 -4.941 1 88.69 227 PHE A C 1
ATOM 1887 O O . PHE A 1 227 ? 5.305 -8.758 -5.473 1 88.69 227 PHE A O 1
ATOM 1894 N N . ALA A 1 228 ? 4.691 -6.754 -4.68 1 86.25 228 ALA A N 1
ATOM 1895 C CA . ALA A 1 228 ? 6.043 -6.246 -4.895 1 86.25 228 ALA A CA 1
ATOM 1896 C C . ALA A 1 228 ? 7.059 -7.02 -4.059 1 86.25 228 ALA A C 1
ATOM 1898 O O . ALA A 1 228 ? 8.141 -7.363 -4.547 1 86.25 228 ALA A O 1
ATOM 1899 N N . ILE A 1 229 ? 6.73 -7.258 -2.842 1 90.25 229 ILE A N 1
ATOM 1900 C CA . ILE A 1 229 ? 7.617 -7.969 -1.927 1 90.25 229 ILE A CA 1
ATOM 1901 C C . ILE A 1 229 ? 7.77 -9.422 -2.377 1 90.25 229 ILE A C 1
ATOM 1903 O O . ILE A 1 229 ? 8.875 -9.977 -2.34 1 90.25 229 ILE A O 1
ATOM 1907 N N . LEU A 1 230 ? 6.672 -10.047 -2.818 1 88 230 LEU A N 1
ATOM 1908 C CA . LEU A 1 230 ? 6.742 -11.422 -3.299 1 88 230 LEU A CA 1
ATOM 1909 C C . LEU A 1 230 ? 7.641 -11.523 -4.527 1 88 230 LEU A C 1
ATOM 1911 O O . LEU A 1 230 ? 8.422 -12.469 -4.652 1 88 230 LEU A O 1
ATOM 1915 N N . VAL A 1 231 ? 7.527 -10.562 -5.414 1 81.19 231 VAL A N 1
ATOM 1916 C CA . VAL A 1 231 ? 8.383 -10.539 -6.598 1 81.19 231 VAL A CA 1
ATOM 1917 C C . VAL A 1 231 ? 9.844 -10.414 -6.176 1 81.19 231 VAL A C 1
ATOM 1919 O O . VAL A 1 231 ? 10.711 -11.102 -6.715 1 81.19 231 VAL A O 1
ATOM 1922 N N . ARG A 1 232 ? 10.031 -9.555 -5.238 1 80.62 232 ARG A N 1
ATOM 1923 C CA . ARG A 1 232 ? 11.375 -9.352 -4.707 1 80.62 232 ARG A CA 1
ATOM 1924 C C . ARG A 1 232 ? 11.945 -10.648 -4.145 1 80.62 232 ARG A C 1
ATOM 1926 O O . ARG A 1 232 ? 13.094 -11 -4.43 1 80.62 232 ARG A O 1
ATOM 1933 N N . ILE A 1 233 ? 11.219 -11.312 -3.355 1 83.94 233 ILE A N 1
ATOM 1934 C CA . ILE A 1 233 ? 11.648 -12.555 -2.729 1 83.94 233 ILE A CA 1
ATOM 1935 C C . ILE A 1 233 ? 11.938 -13.602 -3.805 1 83.94 233 ILE A C 1
ATOM 1937 O O . ILE A 1 233 ? 12.953 -14.297 -3.746 1 83.94 233 ILE A O 1
ATOM 1941 N N . HIS A 1 234 ? 11.047 -13.656 -4.719 1 77.44 234 HIS A N 1
ATOM 1942 C CA . HIS A 1 234 ? 11.195 -14.625 -5.801 1 77.44 234 HIS A CA 1
ATOM 1943 C C . HIS A 1 234 ? 12.469 -14.359 -6.605 1 77.44 234 HIS A C 1
ATOM 1945 O O . HIS A 1 234 ? 13.18 -15.297 -6.973 1 77.44 234 HIS A O 1
ATOM 1951 N N . GLN A 1 235 ? 12.711 -13.156 -6.848 1 70.31 235 GLN A N 1
ATOM 1952 C CA . GLN A 1 235 ? 13.898 -12.781 -7.621 1 70.31 235 GLN A CA 1
ATOM 1953 C C . GLN A 1 235 ? 15.172 -13.078 -6.848 1 70.31 235 GLN A C 1
ATOM 1955 O O . GLN A 1 235 ? 16.172 -13.508 -7.43 1 70.31 235 GLN A O 1
ATOM 1960 N N . GLN A 1 236 ? 15.141 -12.789 -5.613 1 70.69 236 GLN A N 1
ATOM 1961 C CA . GLN A 1 236 ? 16.312 -13.062 -4.777 1 70.69 236 GLN A CA 1
ATOM 1962 C C . GLN A 1 236 ? 16.594 -14.562 -4.695 1 70.69 236 GLN A C 1
ATOM 1964 O O . GLN A 1 236 ? 17.75 -14.984 -4.711 1 70.69 236 GLN A O 1
ATOM 1969 N N . GLU A 1 237 ? 15.586 -15.297 -4.586 1 66.25 237 GLU A N 1
ATOM 1970 C CA . GLU A 1 237 ? 15.742 -16.75 -4.539 1 66.25 237 GLU A CA 1
ATOM 1971 C C . GLU A 1 237 ? 16.219 -17.297 -5.879 1 66.25 237 GLU A C 1
ATOM 1973 O O . GLU A 1 237 ? 17.016 -18.234 -5.926 1 66.25 237 GLU A O 1
ATOM 1978 N N . PHE A 1 238 ? 15.695 -16.672 -6.832 1 56.88 238 PHE A N 1
ATOM 1979 C CA . PHE A 1 238 ? 16.109 -17.078 -8.172 1 56.88 238 PHE A CA 1
ATOM 1980 C C . PHE A 1 238 ? 17.562 -16.719 -8.422 1 56.88 238 PHE A C 1
ATOM 1982 O O . PHE A 1 238 ? 18.312 -17.5 -9.023 1 56.88 238 PHE A O 1
ATOM 1989 N N . SER A 1 239 ? 17.891 -15.438 -8.062 1 53.5 239 SER A N 1
ATOM 1990 C CA . SER A 1 239 ? 19.266 -14.992 -8.234 1 53.5 239 SER A CA 1
ATOM 1991 C C . SER A 1 239 ? 20.234 -15.883 -7.453 1 53.5 239 SER A C 1
ATOM 1993 O O . SER A 1 239 ? 21.312 -16.219 -7.945 1 53.5 239 SER A O 1
ATOM 1995 N N . GLU A 1 240 ? 19.906 -16.078 -6.316 1 52.53 240 GLU A N 1
ATOM 1996 C CA . GLU A 1 240 ? 20.75 -16.938 -5.504 1 52.53 240 GLU A CA 1
ATOM 1997 C C . GLU A 1 240 ? 20.906 -18.312 -6.137 1 52.53 240 GLU A C 1
ATOM 1999 O O . GLU A 1 240 ? 21.984 -18.906 -6.098 1 52.53 240 GLU A O 1
ATOM 2004 N N . ALA A 1 241 ? 19.797 -18.641 -6.691 1 46.97 241 ALA A N 1
ATOM 2005 C CA . ALA A 1 241 ? 19.875 -19.938 -7.383 1 46.97 241 ALA A CA 1
ATOM 2006 C C . ALA A 1 241 ? 20.672 -19.812 -8.672 1 46.97 241 ALA A C 1
ATOM 2008 O O . ALA A 1 241 ? 21.422 -20.734 -9.039 1 46.97 241 ALA A O 1
ATOM 2009 N N . MET A 1 242 ? 20.5 -18.625 -9.312 1 40.12 242 MET A N 1
ATOM 2010 C CA . MET A 1 242 ? 21.219 -18.406 -10.562 1 40.12 242 MET A CA 1
ATOM 2011 C C . MET A 1 242 ? 22.672 -18.031 -10.305 1 40.12 242 MET A C 1
ATOM 2013 O O . MET A 1 242 ? 23.5 -18.078 -11.203 1 40.12 242 MET A O 1
ATOM 2017 N N . ASP A 1 243 ? 23.031 -16.938 -9.422 1 42.38 243 ASP A N 1
ATOM 2018 C CA . ASP A 1 243 ? 24.484 -16.812 -9.227 1 42.38 243 ASP A CA 1
ATOM 2019 C C . ASP A 1 243 ? 25.188 -18.156 -9.383 1 42.38 243 ASP A C 1
ATOM 2021 O O . ASP A 1 243 ? 26.359 -18.203 -9.719 1 42.38 243 ASP A O 1
ATOM 2025 N N . GLY A 1 244 ? 24.812 -19.062 -8.938 1 35.28 244 GLY A N 1
ATOM 2026 C CA . GLY A 1 244 ? 25.453 -20.188 -9.609 1 35.28 244 GLY A CA 1
ATOM 2027 C C . GLY A 1 244 ? 25.219 -20.188 -11.109 1 35.28 244 GLY A C 1
ATOM 2028 O O . GLY A 1 244 ? 26.109 -20.562 -11.875 1 35.28 244 GLY A O 1
ATOM 2029 N N . LEU A 1 245 ? 23.969 -20.141 -11.773 1 35 245 LEU A N 1
ATOM 2030 C CA . LEU A 1 245 ? 23.734 -20.109 -13.211 1 35 245 LEU A CA 1
ATOM 2031 C C . LEU A 1 245 ? 23.516 -18.672 -13.695 1 35 245 LEU A C 1
ATOM 2033 O O . LEU A 1 245 ? 22.484 -18.062 -13.406 1 35 245 LEU A O 1
ATOM 2037 N N . ALA A 1 246 ? 24.344 -17.578 -13.836 1 39.09 246 ALA A N 1
ATOM 2038 C CA . ALA A 1 246 ? 24.453 -16.25 -14.43 1 39.09 246 ALA A CA 1
ATOM 2039 C C . ALA A 1 246 ? 23.328 -16.016 -15.438 1 39.09 246 ALA A C 1
ATOM 2041 O O . ALA A 1 246 ? 22.859 -14.883 -15.602 1 39.09 246 ALA A O 1
ATOM 2042 N N . LYS A 1 247 ? 22.875 -16.859 -16.312 1 41.72 247 LYS A N 1
ATOM 2043 C CA . LYS A 1 247 ? 22.094 -16.938 -17.547 1 41.72 247 LYS A CA 1
ATOM 2044 C C . LYS A 1 247 ? 20.625 -16.609 -17.297 1 41.72 247 LYS A C 1
ATOM 2046 O O . LYS A 1 247 ? 19.953 -16.062 -18.172 1 41.72 247 LYS A O 1
ATOM 2051 N N . ASN A 1 248 ? 20.094 -16.703 -16.078 1 42.25 248 ASN A N 1
ATOM 2052 C CA . ASN A 1 248 ? 18.641 -16.766 -15.898 1 42.25 248 ASN A CA 1
ATOM 2053 C C . ASN A 1 248 ? 18.031 -15.383 -15.727 1 42.25 248 ASN A C 1
ATOM 2055 O O . ASN A 1 248 ? 16.922 -15.133 -16.203 1 42.25 248 ASN A O 1
ATOM 2059 N N . ARG A 1 249 ? 18.734 -14.336 -15.086 1 45.47 249 ARG A N 1
ATOM 2060 C CA . ARG A 1 249 ? 18.141 -13.008 -14.984 1 45.47 249 ARG A CA 1
ATOM 2061 C C . ARG A 1 249 ? 17.859 -12.43 -16.375 1 45.47 249 ARG A C 1
ATOM 2063 O O . ARG A 1 249 ? 16.812 -11.812 -16.594 1 45.47 249 ARG A O 1
ATOM 2070 N N . THR A 1 250 ? 18.75 -12.703 -17.297 1 55.34 250 THR A N 1
ATOM 2071 C CA . THR A 1 250 ? 18.703 -12.195 -18.672 1 55.34 250 THR A CA 1
ATOM 2072 C C . THR A 1 250 ? 17.5 -12.758 -19.406 1 55.34 250 THR A C 1
ATOM 2074 O O . THR A 1 250 ? 16.797 -12.023 -20.109 1 55.34 250 THR A O 1
ATOM 2077 N N . ILE A 1 251 ? 17.125 -13.875 -18.906 1 62.19 251 ILE A N 1
ATOM 2078 C CA . ILE A 1 251 ? 16.078 -14.492 -19.719 1 62.19 251 ILE A CA 1
ATOM 2079 C C . ILE A 1 251 ? 14.711 -13.961 -19.281 1 62.19 251 ILE A C 1
ATOM 2081 O O . ILE A 1 251 ? 13.828 -13.758 -20.109 1 62.19 251 ILE A O 1
ATOM 2085 N N . ALA A 1 252 ? 14.672 -13.594 -18.047 1 56.53 252 ALA A N 1
ATOM 2086 C CA . ALA A 1 252 ? 13.414 -13.008 -17.578 1 56.53 252 ALA A CA 1
ATOM 2087 C C . ALA A 1 252 ? 13.156 -11.656 -18.234 1 56.53 252 ALA A C 1
ATOM 2089 O O . ALA A 1 252 ? 12.031 -11.375 -18.656 1 56.53 252 ALA A O 1
ATOM 2090 N N . ASP A 1 253 ? 14.141 -10.836 -18.312 1 61.38 253 ASP A N 1
ATOM 2091 C CA . ASP A 1 253 ? 14.023 -9.539 -18.969 1 61.38 253 ASP A CA 1
ATOM 2092 C C . ASP A 1 253 ? 13.68 -9.711 -20.453 1 61.38 253 ASP A C 1
ATOM 2094 O O . ASP A 1 253 ? 12.883 -8.945 -21 1 61.38 253 ASP A O 1
ATOM 2098 N N . ILE A 1 254 ? 14.227 -10.711 -20.984 1 72.88 254 ILE A N 1
ATOM 2099 C CA . ILE A 1 254 ? 14.023 -10.992 -22.406 1 72.88 254 ILE A CA 1
ATOM 2100 C C . ILE A 1 254 ? 12.57 -11.406 -22.641 1 72.88 254 ILE A C 1
ATOM 2102 O O . ILE A 1 254 ? 11.906 -10.875 -23.531 1 72.88 254 ILE A O 1
ATOM 2106 N N . LEU A 1 255 ? 12.148 -12.211 -21.766 1 70.5 255 LEU A N 1
ATOM 2107 C CA . LEU A 1 255 ? 10.781 -12.703 -21.938 1 70.5 255 LEU A CA 1
ATOM 2108 C C . LEU A 1 255 ? 9.766 -11.602 -21.672 1 70.5 255 LEU A C 1
ATOM 2110 O O . LEU A 1 255 ? 8.75 -11.508 -22.359 1 70.5 255 LEU A O 1
ATOM 2114 N N . SER A 1 256 ? 10.141 -10.75 -20.812 1 64.94 256 SER A N 1
ATOM 2115 C CA . SER A 1 256 ? 9.281 -9.602 -20.531 1 64.94 256 SER A CA 1
ATOM 2116 C C . SER A 1 256 ? 9.203 -8.672 -21.75 1 64.94 256 SER A C 1
ATOM 2118 O O . SER A 1 256 ? 8.125 -8.203 -22.109 1 64.94 256 SER A O 1
ATOM 2120 N N . TYR A 1 257 ? 10.297 -8.391 -22.297 1 70.38 257 TYR A N 1
ATOM 2121 C CA . TYR A 1 257 ? 10.359 -7.566 -23.5 1 70.38 257 TYR A CA 1
ATOM 2122 C C . TYR A 1 257 ? 9.5 -8.156 -24.609 1 70.38 257 TYR A C 1
ATOM 2124 O O . TYR A 1 257 ? 8.75 -7.441 -25.266 1 70.38 257 TYR A O 1
ATOM 2132 N N . ILE A 1 258 ? 9.562 -9.453 -24.766 1 77.94 258 ILE A N 1
ATOM 2133 C CA . ILE A 1 258 ? 8.82 -10.133 -25.828 1 77.94 258 ILE A CA 1
ATOM 2134 C C . ILE A 1 258 ? 7.324 -10.039 -25.547 1 77.94 258 ILE A C 1
ATOM 2136 O O . ILE A 1 258 ? 6.535 -9.75 -26.453 1 77.94 258 ILE A O 1
ATOM 2140 N N . ARG A 1 259 ? 7 -10.211 -24.359 1 70.38 259 ARG A N 1
ATOM 2141 C CA . ARG A 1 259 ? 5.59 -10.188 -23.984 1 70.38 259 ARG A CA 1
ATOM 2142 C C . ARG A 1 259 ? 4.98 -8.812 -24.219 1 70.38 259 ARG A C 1
ATOM 2144 O O . ARG A 1 259 ? 3.852 -8.703 -24.703 1 70.38 259 ARG A O 1
ATOM 2151 N N . TYR A 1 260 ? 5.723 -7.805 -23.844 1 64.81 260 TYR A N 1
ATOM 2152 C CA . TYR A 1 260 ? 5.238 -6.438 -24 1 64.81 260 TYR A CA 1
ATOM 2153 C C . TYR A 1 260 ? 5.109 -6.062 -25.469 1 64.81 260 TYR A C 1
ATOM 2155 O O . TYR A 1 260 ? 4.246 -5.266 -25.844 1 64.81 260 TYR A O 1
ATOM 2163 N N . ASN A 1 261 ? 5.902 -6.68 -26.188 1 75.44 261 ASN A N 1
ATOM 2164 C CA . ASN A 1 261 ? 5.949 -6.305 -27.609 1 75.44 261 ASN A CA 1
ATOM 2165 C C . ASN A 1 261 ? 5.438 -7.43 -28.5 1 75.44 261 ASN A C 1
ATOM 2167 O O . ASN A 1 261 ? 5.781 -7.492 -29.688 1 75.44 261 ASN A O 1
ATOM 2171 N N . TYR A 1 262 ? 4.57 -8.25 -27.922 1 79.31 262 TYR A N 1
ATOM 2172 C CA . TYR A 1 262 ? 4.207 -9.516 -28.547 1 79.31 262 TYR A CA 1
ATOM 2173 C C . TYR A 1 262 ? 3.629 -9.289 -29.938 1 79.31 262 TYR A C 1
ATOM 2175 O O . TYR A 1 262 ? 3.73 -10.148 -30.812 1 79.31 262 TYR A O 1
ATOM 2183 N N . SER A 1 263 ? 2.912 -8.188 -30.109 1 80.38 263 SER A N 1
ATOM 2184 C CA . SER A 1 263 ? 2.152 -7.969 -31.344 1 80.38 263 SER A CA 1
ATOM 2185 C C . SER A 1 263 ? 3.08 -7.719 -32.531 1 80.38 263 SER A C 1
ATOM 2187 O O . SER A 1 263 ? 2.711 -7.973 -33.656 1 80.38 263 SER A O 1
ATOM 2189 N N . HIS A 1 264 ? 4.359 -7.219 -32.344 1 83.44 264 HIS A N 1
ATOM 2190 C CA . HIS A 1 264 ? 5.219 -6.855 -33.469 1 83.44 264 HIS A CA 1
ATOM 2191 C C . HIS A 1 264 ? 6.664 -7.262 -33.188 1 83.44 264 HIS A C 1
ATOM 2193 O O . HIS A 1 264 ? 7.539 -7.039 -34.031 1 83.44 264 HIS A O 1
ATOM 2199 N N . VAL A 1 265 ? 6.922 -7.949 -32.188 1 86.19 265 VAL A N 1
ATOM 2200 C CA . VAL A 1 265 ? 8.289 -8.203 -31.766 1 86.19 265 VAL A CA 1
ATOM 2201 C C . VAL A 1 265 ? 8.953 -9.219 -32.688 1 86.19 265 VAL A C 1
ATOM 2203 O O . VAL A 1 265 ? 8.305 -10.156 -33.156 1 86.19 265 VAL A O 1
ATOM 2206 N N . SER A 1 266 ? 10.258 -8.922 -33.031 1 91.12 266 SER A N 1
ATOM 2207 C CA . SER A 1 266 ? 11.102 -9.859 -33.781 1 91.12 266 SER A CA 1
ATOM 2208 C C . SER A 1 266 ? 12.328 -10.258 -32.969 1 91.12 266 SER A C 1
ATOM 2210 O O . SER A 1 266 ? 12.711 -9.555 -32 1 91.12 266 SER A O 1
ATOM 2212 N N . LEU A 1 267 ? 12.781 -11.477 -33.344 1 91.81 267 LEU A N 1
ATOM 2213 C CA . LEU A 1 267 ? 13.984 -11.953 -32.656 1 91.81 267 LEU A CA 1
ATOM 2214 C C . LEU A 1 267 ? 15.109 -10.938 -32.781 1 91.81 267 LEU A C 1
ATOM 2216 O O . LEU A 1 267 ? 15.867 -10.727 -31.828 1 91.81 267 LEU A O 1
ATOM 2220 N N . ALA A 1 268 ? 15.211 -10.312 -33.938 1 92.5 268 ALA A N 1
ATOM 2221 C CA . ALA A 1 268 ? 16.25 -9.312 -34.188 1 92.5 268 ALA A CA 1
ATOM 2222 C C . ALA A 1 268 ? 16.094 -8.109 -33.25 1 92.5 268 ALA A C 1
ATOM 2224 O O . ALA A 1 268 ? 17.078 -7.598 -32.719 1 92.5 268 ALA A O 1
ATOM 2225 N N . GLU A 1 269 ? 14.875 -7.688 -33.094 1 87.5 269 GLU A N 1
ATOM 2226 C CA . GLU A 1 269 ? 14.586 -6.547 -32.219 1 87.5 269 GLU A CA 1
ATOM 2227 C C . GLU A 1 269 ? 14.938 -6.852 -30.781 1 87.5 269 GLU A C 1
ATOM 2229 O O . GLU A 1 269 ? 15.492 -5.996 -30.078 1 87.5 269 GLU A O 1
ATOM 2234 N N . VAL A 1 270 ? 14.617 -8.055 -30.375 1 86.31 270 VAL A N 1
ATOM 2235 C CA . VAL A 1 270 ? 14.906 -8.453 -29 1 86.31 270 VAL A CA 1
ATOM 2236 C C . VAL A 1 270 ? 16.422 -8.523 -28.781 1 86.31 270 VAL A C 1
ATOM 2238 O O . VAL A 1 270 ? 16.938 -8.023 -27.781 1 86.31 270 VAL A O 1
ATOM 2241 N N . ALA A 1 271 ? 17.094 -9.133 -29.688 1 86.19 271 ALA A N 1
ATOM 2242 C CA . ALA A 1 271 ? 18.547 -9.25 -29.625 1 86.19 271 ALA A CA 1
ATOM 2243 C C . ALA A 1 271 ? 19.219 -7.875 -29.547 1 86.19 271 ALA A C 1
ATOM 2245 O O . ALA A 1 271 ? 20.094 -7.652 -28.719 1 86.19 271 ALA A O 1
ATOM 2246 N N . GLU A 1 272 ? 18.75 -6.965 -30.406 1 83.94 272 GLU A N 1
ATOM 2247 C CA . GLU A 1 272 ? 19.281 -5.605 -30.422 1 83.94 272 GLU A CA 1
ATOM 2248 C C . GLU A 1 272 ? 19.016 -4.895 -29.094 1 83.94 272 GLU A C 1
ATOM 2250 O O . GLU A 1 272 ? 19.906 -4.227 -28.562 1 83.94 272 GLU A O 1
ATOM 2255 N N . HIS A 1 273 ? 17.859 -5.086 -28.609 1 79.31 273 HIS A N 1
ATOM 2256 C CA . HIS A 1 273 ? 17.453 -4.414 -27.391 1 79.31 273 HIS A CA 1
ATOM 2257 C C . HIS A 1 273 ? 18.344 -4.828 -26.219 1 79.31 273 HIS A C 1
ATOM 2259 O O . HIS A 1 273 ? 18.656 -4.008 -25.344 1 79.31 273 HIS A O 1
ATOM 2265 N N . PHE A 1 274 ? 18.75 -6.012 -26.156 1 74.5 274 PHE A N 1
ATOM 2266 C CA . PHE A 1 274 ? 19.5 -6.539 -25.031 1 74.5 274 PHE A CA 1
ATOM 2267 C C . PHE A 1 274 ? 20.984 -6.68 -25.375 1 74.5 274 PHE A C 1
ATOM 2269 O O . PHE A 1 274 ? 21.75 -7.281 -24.625 1 74.5 274 PHE A O 1
ATOM 2276 N N . ASN A 1 275 ? 21.328 -6.156 -26.578 1 79.06 275 ASN A N 1
ATOM 2277 C CA . ASN A 1 275 ? 22.688 -6.094 -27.062 1 79.06 275 ASN A CA 1
ATOM 2278 C C . ASN A 1 275 ? 23.312 -7.484 -27.188 1 79.06 275 ASN A C 1
ATOM 2280 O O . ASN A 1 275 ? 24.422 -7.719 -26.703 1 79.06 275 ASN A O 1
ATOM 2284 N N . TYR A 1 276 ? 22.516 -8.391 -27.703 1 80.56 276 TYR A N 1
ATOM 2285 C CA . TYR A 1 276 ? 22.984 -9.734 -28.031 1 80.56 276 TYR A CA 1
ATOM 2286 C C . TYR A 1 276 ? 22.938 -9.961 -29.547 1 80.56 276 TYR A C 1
ATOM 2288 O O . TYR A 1 276 ? 22.266 -9.227 -30.266 1 80.56 276 TYR A O 1
ATOM 2296 N N . SER A 1 277 ? 23.766 -10.898 -30.078 1 87 277 SER A N 1
ATOM 2297 C CA . SER A 1 277 ? 23.594 -11.352 -31.453 1 87 277 SER A CA 1
ATOM 2298 C C . SER A 1 277 ? 22.297 -12.156 -31.609 1 87 277 SER A C 1
ATOM 2300 O O . SER A 1 277 ? 21.812 -12.742 -30.641 1 87 277 SER A O 1
ATOM 2302 N N . ILE A 1 278 ? 21.719 -12.133 -32.844 1 89.62 278 ILE A N 1
ATOM 2303 C CA . ILE A 1 278 ? 20.469 -12.828 -33.125 1 89.62 278 ILE A CA 1
ATOM 2304 C C . ILE A 1 278 ? 20.625 -14.312 -32.781 1 89.62 278 ILE A C 1
ATOM 2306 O O . ILE A 1 278 ? 19.75 -14.914 -32.188 1 89.62 278 ILE A O 1
ATOM 2310 N N . GLY A 1 279 ? 21.781 -14.812 -33.125 1 90 279 GLY A N 1
ATOM 2311 C CA . GLY A 1 279 ? 22.047 -16.219 -32.844 1 90 279 GLY A CA 1
ATOM 2312 C C . GLY A 1 279 ? 22.109 -16.531 -31.359 1 90 279 GLY A C 1
ATOM 2313 O O . GLY A 1 279 ? 21.516 -17.516 -30.906 1 90 279 GLY A O 1
ATOM 2314 N N . TYR A 1 280 ? 22.828 -15.766 -30.688 1 84.75 280 TYR A N 1
ATOM 2315 C CA . TYR A 1 280 ? 22.938 -15.961 -29.234 1 84.75 280 TYR A CA 1
ATOM 2316 C C . TYR A 1 280 ? 21.562 -15.828 -28.578 1 84.75 280 TYR A C 1
ATOM 2318 O O . TYR A 1 280 ? 21.219 -16.641 -27.703 1 84.75 280 TYR A O 1
ATOM 2326 N N . MET A 1 281 ? 20.828 -14.844 -28.984 1 85.06 281 MET A N 1
ATOM 2327 C CA . MET A 1 281 ? 19.5 -14.625 -28.406 1 85.06 281 MET A CA 1
ATOM 2328 C C . MET A 1 281 ? 18.609 -15.844 -28.641 1 85.06 281 MET A C 1
ATOM 2330 O O . MET A 1 281 ? 17.938 -16.297 -27.719 1 85.06 281 MET A O 1
ATOM 2334 N N . SER A 1 282 ? 18.641 -16.312 -29.797 1 89.44 282 SER A N 1
ATOM 2335 C CA . SER A 1 282 ? 17.844 -17.484 -30.141 1 89.44 282 SER A CA 1
ATOM 2336 C C . SER A 1 282 ? 18.219 -18.672 -29.266 1 89.44 282 SER A C 1
ATOM 2338 O O . SER A 1 282 ? 17.344 -19.344 -28.703 1 89.44 282 SER A O 1
ATOM 2340 N N . ARG A 1 283 ? 19.5 -18.891 -29.062 1 83.5 283 ARG A N 1
ATOM 2341 C CA . ARG A 1 283 ? 19.984 -20.016 -28.25 1 83.5 283 ARG A CA 1
ATOM 2342 C C . ARG A 1 283 ? 19.641 -19.828 -26.781 1 83.5 283 ARG A C 1
ATOM 2344 O O . ARG A 1 283 ? 19.234 -20.781 -26.109 1 83.5 283 ARG A O 1
ATOM 2351 N N . LEU A 1 284 ? 19.859 -18.672 -26.391 1 78.69 284 LEU A N 1
ATOM 2352 C CA . LEU A 1 284 ? 19.594 -18.344 -25 1 78.69 284 LEU A CA 1
ATOM 2353 C C . LEU A 1 284 ? 18.125 -18.609 -24.656 1 78.69 284 LEU A C 1
ATOM 2355 O O . LEU A 1 284 ? 17.828 -19.234 -23.641 1 78.69 284 LEU A O 1
ATOM 2359 N N . ILE A 1 285 ? 17.203 -18.109 -25.516 1 79.12 285 ILE A N 1
ATOM 2360 C CA . ILE A 1 285 ? 15.773 -18.281 -25.312 1 79.12 285 ILE A CA 1
ATOM 2361 C C . ILE A 1 285 ? 15.43 -19.781 -25.297 1 79.12 285 ILE A C 1
ATOM 2363 O O . ILE A 1 285 ? 14.75 -20.25 -24.375 1 79.12 285 ILE A O 1
ATOM 2367 N N . LYS A 1 286 ? 15.961 -20.438 -26.266 1 81.19 286 LYS A N 1
ATOM 2368 C CA . LYS A 1 286 ? 15.68 -21.859 -26.375 1 81.19 286 LYS A CA 1
ATOM 2369 C C . LYS A 1 286 ? 16.219 -22.625 -25.188 1 81.19 286 LYS A C 1
ATOM 2371 O O . LYS A 1 286 ? 15.547 -23.5 -24.625 1 81.19 286 LYS A O 1
ATOM 2376 N N . GLN A 1 287 ? 17.406 -22.297 -24.781 1 72.62 287 GLN A N 1
ATOM 2377 C CA . GLN A 1 287 ? 18.062 -22.984 -23.672 1 72.62 287 GLN A CA 1
ATOM 2378 C C . GLN A 1 287 ? 17.344 -22.734 -22.359 1 72.62 287 GLN A C 1
ATOM 2380 O O . GLN A 1 287 ? 17.156 -23.656 -21.547 1 72.62 287 GLN A O 1
ATOM 2385 N N . GLU A 1 288 ? 16.953 -21.547 -22.297 1 67.38 288 GLU A N 1
ATOM 2386 C CA . GLU A 1 288 ? 16.422 -21.156 -21 1 67.38 288 GLU A CA 1
ATOM 2387 C C . GLU A 1 288 ? 14.93 -21.484 -20.891 1 67.38 288 GLU A C 1
ATOM 2389 O O . GLU A 1 288 ? 14.414 -21.672 -19.781 1 67.38 288 GLU A O 1
ATOM 2394 N N . THR A 1 289 ? 14.25 -21.5 -22.031 1 68.06 289 THR A N 1
ATOM 2395 C CA . THR A 1 289 ? 12.797 -21.641 -21.953 1 68.06 289 THR A CA 1
ATOM 2396 C C . THR A 1 289 ? 12.359 -22.953 -22.609 1 68.06 289 THR A C 1
ATOM 2398 O O . THR A 1 289 ? 11.203 -23.359 -22.469 1 68.06 289 THR A O 1
ATOM 2401 N N . SER A 1 290 ? 13.266 -23.625 -23.25 1 73.88 290 SER A N 1
ATOM 2402 C CA . SER A 1 290 ? 13.016 -24.828 -24.031 1 73.88 290 SER A CA 1
ATOM 2403 C C . SER A 1 290 ? 12.031 -24.547 -25.172 1 73.88 290 SER A C 1
ATOM 2405 O O . SER A 1 290 ? 11.461 -25.484 -25.75 1 73.88 290 SER A O 1
ATOM 2407 N N . MET A 1 291 ? 11.789 -23.297 -25.469 1 79.31 291 MET A N 1
ATOM 2408 C CA . MET A 1 291 ? 10.945 -22.844 -26.578 1 79.31 291 MET A CA 1
ATOM 2409 C C . MET A 1 291 ? 11.695 -21.891 -27.484 1 79.31 291 MET A C 1
ATOM 2411 O O . MET A 1 291 ? 12.594 -21.172 -27.031 1 79.31 291 MET A O 1
ATOM 2415 N N . SER A 1 292 ? 11.367 -22.016 -28.766 1 88 292 SER A N 1
ATOM 2416 C CA . SER A 1 292 ? 11.914 -21.031 -29.688 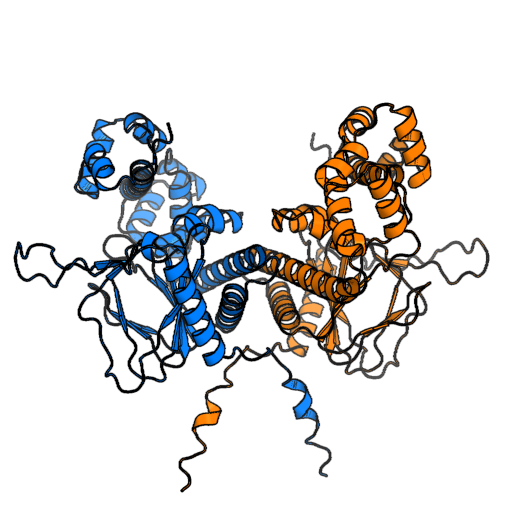1 88 292 SER A CA 1
ATOM 2417 C C . SER A 1 292 ? 11.266 -19.656 -29.484 1 88 292 SER A C 1
ATOM 2419 O O . SER A 1 292 ? 10.203 -19.562 -28.875 1 88 292 SER A O 1
ATOM 2421 N N . PHE A 1 293 ? 11.922 -18.609 -30 1 89 293 PHE A N 1
ATOM 2422 C CA . PHE A 1 293 ? 11.375 -17.266 -29.984 1 89 293 PHE A CA 1
ATOM 2423 C C . PHE A 1 293 ? 9.977 -17.234 -30.594 1 89 293 PHE A C 1
ATOM 2425 O O . PHE A 1 293 ? 9.055 -16.672 -30 1 89 293 PHE A O 1
ATOM 2432 N N . SER A 1 294 ? 9.82 -17.891 -31.688 1 88.44 294 SER A N 1
ATOM 2433 C CA . SER A 1 294 ? 8.547 -17.875 -32.406 1 88.44 294 SER A CA 1
ATOM 2434 C C . SER A 1 294 ? 7.449 -18.547 -31.578 1 88.44 294 SER A C 1
ATOM 2436 O O . SER A 1 294 ? 6.305 -18.109 -31.578 1 88.44 294 SER A O 1
ATOM 2438 N N . GLU A 1 295 ? 7.816 -19.609 -30.891 1 85.56 295 GLU A N 1
ATOM 2439 C CA . GLU A 1 295 ? 6.852 -20.312 -30.047 1 85.56 295 GLU A CA 1
ATOM 2440 C C . GLU A 1 295 ? 6.398 -19.453 -28.875 1 85.56 295 GLU A C 1
ATOM 2442 O O . GLU A 1 295 ? 5.211 -19.422 -28.547 1 85.56 295 GLU A O 1
ATOM 2447 N N . ILE A 1 296 ? 7.402 -18.781 -28.328 1 84.12 296 ILE A N 1
ATOM 2448 C CA . ILE A 1 296 ? 7.113 -17.906 -27.203 1 84.12 296 ILE A CA 1
ATOM 2449 C C . ILE A 1 296 ? 6.164 -16.797 -27.625 1 84.12 296 ILE A C 1
ATOM 2451 O O . ILE A 1 296 ? 5.164 -16.531 -26.953 1 84.12 296 ILE A O 1
ATOM 2455 N N . VAL A 1 297 ? 6.438 -16.141 -28.75 1 85.94 297 VAL A N 1
ATOM 2456 C CA . VAL A 1 297 ? 5.609 -15.062 -29.266 1 85.94 297 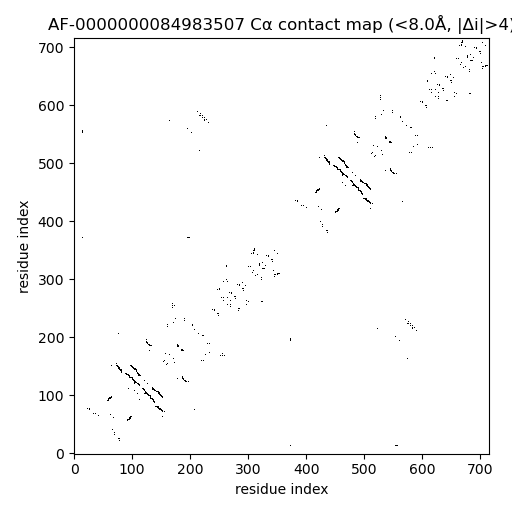VAL A CA 1
ATOM 2457 C C . VAL A 1 297 ? 4.211 -15.586 -29.578 1 85.94 297 VAL A C 1
ATOM 2459 O O . VAL A 1 297 ? 3.213 -14.953 -29.234 1 85.94 297 VAL A O 1
ATOM 2462 N N . SER A 1 298 ? 4.156 -16.703 -30.203 1 85.75 298 SER A N 1
ATOM 2463 C CA . SER A 1 298 ? 2.877 -17.297 -30.562 1 85.75 298 SER A CA 1
ATOM 2464 C C . SER A 1 298 ? 2.039 -17.594 -29.312 1 85.75 298 SER A C 1
ATOM 2466 O O . SER A 1 298 ? 0.833 -17.344 -29.297 1 85.75 298 SER A O 1
ATOM 2468 N N . ASN A 1 299 ? 2.713 -18.125 -28.328 1 80.75 299 ASN A N 1
ATOM 2469 C CA . ASN A 1 299 ? 2.014 -18.438 -27.094 1 80.75 299 ASN A CA 1
ATOM 2470 C C . ASN A 1 299 ? 1.376 -17.188 -26.484 1 80.75 299 ASN A C 1
ATOM 2472 O O . ASN A 1 299 ? 0.217 -17.219 -26.062 1 80.75 299 ASN A O 1
ATOM 2476 N N . TYR A 1 300 ? 2.154 -16.172 -26.453 1 78.12 300 TYR A N 1
ATOM 2477 C CA . TYR A 1 300 ? 1.633 -14.922 -25.906 1 78.12 300 TYR A CA 1
ATOM 2478 C C . TYR A 1 300 ? 0.465 -14.406 -26.75 1 78.12 300 TYR A C 1
ATOM 2480 O O . TYR A 1 300 ? -0.562 -13.992 -26.203 1 78.12 300 TYR A O 1
ATOM 2488 N N . ARG A 1 301 ? 0.624 -14.398 -27.984 1 81.94 301 ARG A N 1
ATOM 2489 C CA . ARG A 1 301 ? -0.418 -13.93 -28.891 1 81.94 301 ARG A CA 1
ATOM 2490 C C . ARG A 1 301 ? -1.701 -14.734 -28.719 1 81.94 301 ARG A C 1
ATOM 2492 O O . ARG A 1 301 ? -2.791 -14.164 -28.641 1 81.94 301 ARG A O 1
ATOM 2499 N N . LEU A 1 302 ? -1.559 -15.984 -28.625 1 83.56 302 LEU A N 1
ATOM 2500 C CA . LEU A 1 302 ? -2.725 -16.859 -28.516 1 83.56 302 LEU A CA 1
ATOM 2501 C C . LEU A 1 302 ? -3.406 -16.688 -27.156 1 83.56 302 LEU A C 1
ATOM 2503 O O . LEU A 1 302 ? -4.633 -16.75 -27.062 1 83.56 302 LEU A O 1
ATOM 2507 N N . GLU A 1 303 ? -2.578 -16.516 -26.188 1 77.12 303 GLU A N 1
ATOM 2508 C CA . GLU A 1 303 ? -3.137 -16.234 -24.875 1 77.12 303 GLU A CA 1
ATOM 2509 C C . GLU A 1 303 ? -3.992 -14.977 -24.891 1 77.12 303 GLU A C 1
ATOM 2511 O O . GLU A 1 303 ? -5.09 -14.953 -24.328 1 77.12 303 GLU A O 1
ATOM 2516 N N . ILE A 1 304 ? -3.531 -13.984 -25.453 1 72.62 304 ILE A N 1
ATOM 2517 C CA . ILE A 1 304 ? -4.242 -12.711 -25.578 1 72.62 304 ILE A CA 1
ATOM 2518 C C . ILE A 1 304 ? -5.496 -12.898 -26.422 1 72.62 304 ILE A C 1
ATOM 2520 O O . ILE A 1 304 ? -6.559 -12.367 -26.109 1 72.62 304 ILE A O 1
ATOM 2524 N N . ALA A 1 305 ? -5.328 -13.641 -27.391 1 82.06 305 ALA A N 1
ATOM 2525 C CA . ALA A 1 305 ? -6.48 -13.953 -28.234 1 82.06 305 ALA A CA 1
ATOM 2526 C C . ALA A 1 305 ? -7.59 -14.617 -27.422 1 82.06 305 ALA A C 1
ATOM 2528 O O . ALA A 1 305 ? -8.766 -14.266 -27.562 1 82.06 305 ALA A O 1
ATOM 2529 N N . CYS A 1 306 ? -7.152 -15.523 -26.656 1 77 306 CYS A N 1
ATOM 2530 C CA . CYS A 1 306 ? -8.125 -16.203 -25.797 1 77 306 CYS A CA 1
ATOM 2531 C C . CYS A 1 306 ? -8.883 -15.211 -24.922 1 77 306 CYS A C 1
ATOM 2533 O O . CYS A 1 306 ? -10.102 -15.305 -24.797 1 77 306 CYS A O 1
ATOM 2535 N N . ASN A 1 307 ? -8.125 -14.352 -24.469 1 69.88 307 ASN A N 1
ATOM 2536 C CA . ASN A 1 307 ? -8.727 -13.328 -23.609 1 69.88 307 ASN A CA 1
ATOM 2537 C C . ASN A 1 307 ? -9.75 -12.492 -24.375 1 69.88 307 ASN A C 1
ATOM 2539 O O . ASN A 1 307 ? -10.844 -12.227 -23.875 1 69.88 307 ASN A O 1
ATOM 2543 N N . TYR A 1 308 ? -9.422 -12.094 -25.5 1 72.56 308 TYR A N 1
ATOM 2544 C CA . TYR A 1 308 ? -10.328 -11.305 -26.328 1 72.56 308 TYR A CA 1
ATOM 2545 C C . TYR A 1 308 ? -11.562 -12.125 -26.719 1 72.56 308 TYR A C 1
ATOM 2547 O O . TYR A 1 308 ? -12.68 -11.609 -26.703 1 72.56 308 TYR A O 1
ATOM 2555 N N . LEU A 1 309 ? -11.352 -13.312 -27.016 1 80.44 309 LEU A N 1
ATOM 2556 C CA . LEU A 1 309 ? -12.438 -14.18 -27.453 1 80.44 309 LEU A CA 1
ATOM 2557 C C . LEU A 1 309 ? -13.422 -14.43 -26.312 1 80.44 309 LEU A C 1
ATOM 2559 O O . LEU A 1 309 ? -14.633 -14.484 -26.547 1 80.44 309 LEU A O 1
ATOM 2563 N N . LYS A 1 310 ? -12.797 -14.461 -25.188 1 70.56 310 LYS A N 1
ATOM 2564 C CA . LYS A 1 310 ? -13.617 -14.773 -24.016 1 70.56 310 LYS A CA 1
ATOM 2565 C C . LYS A 1 310 ? -14.359 -13.539 -23.516 1 70.56 310 LYS A C 1
ATOM 2567 O O . LYS A 1 310 ? -15.477 -13.648 -23 1 70.56 310 LYS A O 1
ATOM 2572 N N . ASN A 1 311 ? -13.758 -12.438 -23.719 1 62.41 311 ASN A N 1
ATOM 2573 C CA . ASN A 1 311 ? -14.227 -11.289 -22.953 1 62.41 311 ASN A CA 1
ATOM 2574 C C . ASN A 1 311 ? -14.633 -10.133 -23.844 1 62.41 311 ASN A C 1
ATOM 2576 O O . ASN A 1 311 ? -14.828 -9.008 -23.375 1 62.41 311 ASN A O 1
ATOM 2580 N N . SER A 1 312 ? -14.641 -10.352 -25.062 1 64.06 312 SER A N 1
ATOM 2581 C CA . SER A 1 312 ? -15.023 -9.273 -25.969 1 64.06 312 SER A CA 1
ATOM 2582 C C . SER A 1 312 ? -15.828 -9.812 -27.141 1 64.06 312 SER A C 1
ATOM 2584 O O . SER A 1 312 ? -15.93 -11.023 -27.328 1 64.06 312 SER A O 1
ATOM 2586 N N . ASN A 1 313 ? -16.484 -8.773 -27.75 1 73.38 313 ASN A N 1
ATOM 2587 C CA . ASN A 1 313 ? -17.203 -9.125 -28.969 1 73.38 313 ASN A CA 1
ATOM 2588 C C . ASN A 1 313 ? -16.422 -8.734 -30.219 1 73.38 313 ASN A C 1
ATOM 2590 O O . ASN A 1 313 ? -16.984 -8.688 -31.312 1 73.38 313 ASN A O 1
ATOM 2594 N N . ILE A 1 314 ? -15.234 -8.523 -30.031 1 77.38 314 ILE A N 1
ATOM 2595 C CA . ILE A 1 314 ? -14.391 -8.148 -31.172 1 77.38 314 ILE A CA 1
ATOM 2596 C C . ILE A 1 314 ? -14.297 -9.312 -32.156 1 77.38 314 ILE A C 1
ATOM 2598 O O . ILE A 1 314 ? -14.18 -10.469 -31.734 1 77.38 314 ILE A O 1
ATOM 2602 N N . SER A 1 315 ? -14.438 -8.914 -33.406 1 84.5 315 SER A N 1
ATOM 2603 C CA . SER A 1 315 ? -14.406 -9.961 -34.438 1 84.5 315 SER A CA 1
ATOM 2604 C C . SER A 1 315 ? -13.07 -10.703 -34.438 1 84.5 315 SER A C 1
ATOM 2606 O O . SER A 1 315 ? -12.055 -10.148 -34 1 84.5 315 SER A O 1
ATOM 2608 N N . THR A 1 316 ? -13.102 -11.891 -34.875 1 87.81 316 THR A N 1
ATOM 2609 C CA . THR A 1 316 ? -11.883 -12.695 -34.938 1 87.81 316 THR A CA 1
ATOM 2610 C C . THR A 1 316 ? -10.859 -12.055 -35.875 1 87.81 316 THR A C 1
ATOM 2612 O O . THR A 1 316 ? -9.656 -12.18 -35.656 1 87.81 316 THR A O 1
ATOM 2615 N N . GLU A 1 317 ? -11.391 -11.398 -36.906 1 85.5 317 GLU A N 1
ATOM 2616 C CA . GLU A 1 317 ? -10.5 -10.703 -37.812 1 85.5 317 GLU A CA 1
ATOM 2617 C C . GLU A 1 317 ? -9.75 -9.57 -37.094 1 85.5 317 GLU A C 1
ATOM 2619 O O . GLU A 1 317 ? -8.547 -9.414 -37.281 1 85.5 317 GLU A O 1
ATOM 2624 N N . LYS A 1 318 ? -10.469 -8.891 -36.375 1 85.25 318 LYS A N 1
ATOM 2625 C CA . LYS A 1 318 ? -9.875 -7.781 -35.625 1 85.25 318 LYS A CA 1
ATOM 2626 C C . LYS A 1 318 ? -8.922 -8.289 -34.562 1 85.25 318 LYS A C 1
ATOM 2628 O O . LYS A 1 318 ? -7.859 -7.699 -34.344 1 85.25 318 LYS A O 1
ATOM 2633 N N . ILE A 1 319 ? -9.273 -9.344 -33.938 1 86.19 319 ILE A N 1
ATOM 2634 C CA . ILE A 1 319 ? -8.406 -9.953 -32.938 1 86.19 319 ILE A CA 1
ATOM 2635 C C . ILE A 1 319 ? -7.094 -10.383 -33.594 1 86.19 319 ILE A C 1
ATOM 2637 O O . ILE A 1 319 ? -6.012 -10.156 -33.062 1 86.19 319 ILE A O 1
ATOM 2641 N N . THR A 1 320 ? -7.227 -10.945 -34.75 1 87.88 320 THR A N 1
ATOM 2642 C CA . THR A 1 320 ? -6.043 -11.383 -35.469 1 87.88 320 THR A CA 1
ATOM 2643 C C . THR A 1 320 ? -5.09 -10.211 -35.719 1 87.88 320 THR A C 1
ATOM 2645 O O . THR A 1 320 ? -3.875 -10.352 -35.531 1 87.88 320 THR A O 1
ATOM 2648 N N . GLU A 1 321 ? -5.652 -9.109 -36.031 1 79.88 321 GLU A N 1
ATOM 2649 C CA . GLU A 1 321 ? -4.871 -7.902 -36.25 1 79.88 321 GLU A CA 1
ATOM 2650 C C . GLU A 1 321 ? -4.242 -7.395 -34.969 1 79.88 321 GLU A C 1
ATOM 2652 O O . GLU A 1 321 ? -3.064 -7.027 -34.938 1 79.88 321 GLU A O 1
ATOM 2657 N N . ILE A 1 322 ? -4.977 -7.461 -33.969 1 79.5 322 ILE A N 1
ATOM 2658 C CA . ILE A 1 322 ? -4.551 -6.922 -32.688 1 79.5 322 ILE A CA 1
ATOM 2659 C C . ILE A 1 322 ? -3.383 -7.742 -32.125 1 79.5 322 ILE A C 1
ATOM 2661 O O . ILE A 1 322 ? -2.422 -7.184 -31.609 1 79.5 322 ILE A O 1
ATOM 2665 N N . ILE A 1 323 ? -3.445 -8.977 -32.375 1 82 323 ILE A N 1
ATOM 2666 C CA . ILE A 1 323 ? -2.453 -9.828 -31.734 1 82 323 ILE A CA 1
ATOM 2667 C C . ILE A 1 323 ? -1.241 -9.992 -32.656 1 82 323 ILE A C 1
ATOM 2669 O O . ILE A 1 323 ? -0.224 -10.562 -32.25 1 82 323 ILE A O 1
ATOM 2673 N N . GLY A 1 324 ? -1.33 -9.531 -33.875 1 83.62 324 GLY A N 1
ATOM 2674 C CA . GLY A 1 324 ? -0.134 -9.367 -34.688 1 83.62 324 GLY A CA 1
ATOM 2675 C C . GLY A 1 324 ? 0.055 -10.477 -35.688 1 83.62 324 GLY A C 1
ATOM 2676 O O . GLY A 1 324 ? 1.163 -10.688 -36.188 1 83.62 324 GLY A O 1
ATOM 2677 N N . TYR A 1 325 ? -0.962 -11.258 -35.969 1 85.44 325 TYR A N 1
ATOM 2678 C CA . TYR A 1 325 ? -0.867 -12.203 -37.062 1 85.44 325 TYR A CA 1
ATOM 2679 C C . TYR A 1 325 ? -1.184 -11.523 -38.406 1 85.44 325 TYR A C 1
ATOM 2681 O O . TYR A 1 325 ? -2.105 -10.711 -38.469 1 85.44 325 TYR A O 1
ATOM 2689 N N . SER A 1 326 ? -0.307 -11.727 -39.344 1 77.5 326 SER A N 1
ATOM 2690 C CA . SER A 1 326 ? -0.539 -11.156 -40.656 1 77.5 326 SER A CA 1
ATOM 2691 C C . SER A 1 326 ? -1.57 -11.969 -41.438 1 77.5 326 SER A C 1
ATOM 2693 O O . SER A 1 326 ? -2.197 -11.453 -42.375 1 77.5 326 SER A O 1
ATOM 2695 N N . ASP A 1 327 ? -1.729 -13.172 -41.125 1 81.88 327 ASP A N 1
ATOM 2696 C CA . ASP A 1 327 ? -2.6 -14.102 -41.844 1 81.88 327 ASP A CA 1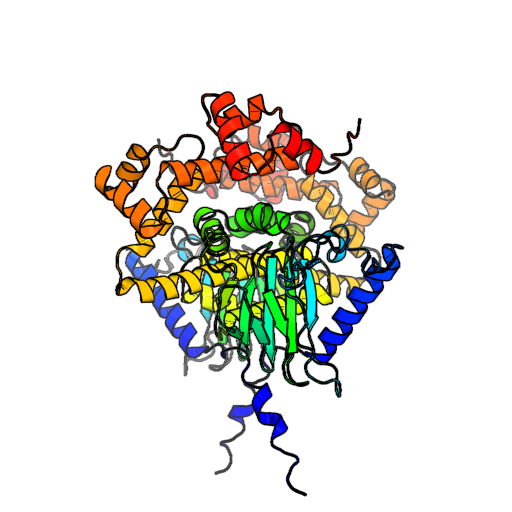
ATOM 2697 C C . ASP A 1 327 ? -3.564 -14.797 -40.906 1 81.88 327 ASP A C 1
ATOM 2699 O O . ASP A 1 327 ? -3.137 -15.445 -39.938 1 81.88 327 ASP A O 1
ATOM 2703 N N . THR A 1 328 ? -4.895 -14.672 -41.188 1 86.12 328 THR A N 1
ATOM 2704 C CA . THR A 1 328 ? -5.934 -15.242 -40.344 1 86.12 328 THR A CA 1
ATOM 2705 C C . THR A 1 328 ? -5.867 -16.766 -40.375 1 86.12 328 THR A C 1
ATOM 2707 O O . THR A 1 328 ? -6.133 -17.422 -39.344 1 86.12 328 THR A O 1
ATOM 2710 N N . SER A 1 329 ? -5.492 -17.234 -41.5 1 88.06 329 SER A N 1
ATOM 2711 C CA . SER A 1 329 ? -5.41 -18.688 -41.594 1 88.06 329 SER A CA 1
ATOM 2712 C C . SER A 1 329 ? -4.371 -19.266 -40.656 1 88.06 329 SER A C 1
ATOM 2714 O O . SER A 1 329 ? -4.594 -20.312 -40.031 1 88.06 329 SER A O 1
ATOM 2716 N N . TYR A 1 330 ? -3.258 -18.562 -40.625 1 86.56 330 TYR A N 1
ATOM 2717 C CA . TYR A 1 330 ? -2.188 -19.016 -39.719 1 86.56 330 TYR A CA 1
ATOM 2718 C C . TYR A 1 330 ? -2.609 -18.922 -38.281 1 86.56 330 TYR A C 1
ATOM 2720 O O . TYR A 1 330 ? -2.312 -19.812 -37.469 1 86.56 330 TYR A O 1
ATOM 2728 N N . PHE A 1 331 ? -3.309 -17.875 -38 1 90.62 331 PHE A N 1
ATOM 2729 C CA . PHE A 1 331 ? -3.832 -17.719 -36.656 1 90.62 331 PHE A CA 1
ATOM 2730 C C . PHE A 1 331 ? -4.773 -18.859 -36.312 1 90.62 331 PHE A C 1
ATOM 2732 O O . PHE A 1 331 ? -4.656 -19.469 -35.25 1 90.62 331 PHE A O 1
ATOM 2739 N N . TYR A 1 332 ? -5.73 -19.125 -37.156 1 90.62 332 TYR A N 1
ATOM 2740 C CA . TYR A 1 332 ? -6.719 -20.172 -36.906 1 90.62 332 TYR A CA 1
ATOM 2741 C C . TYR A 1 332 ? -6.043 -21.516 -36.656 1 90.62 332 TYR A C 1
ATOM 2743 O O . TYR A 1 332 ? -6.414 -22.234 -35.719 1 90.62 332 TYR A O 1
ATOM 2751 N N . LYS A 1 333 ? -5.02 -21.797 -37.5 1 90.81 333 LYS A N 1
ATOM 2752 C CA . LYS A 1 333 ? -4.301 -23.062 -37.375 1 90.81 333 LYS A CA 1
ATOM 2753 C C . LYS A 1 333 ? -3.549 -23.141 -36.062 1 90.81 333 LYS A C 1
ATOM 2755 O O . LYS A 1 333 ? -3.613 -24.156 -35.344 1 90.81 333 LYS A O 1
ATOM 2760 N N . ALA A 1 334 ? -2.863 -22.109 -35.719 1 88.31 334 ALA A N 1
ATOM 2761 C CA . ALA A 1 334 ? -2.088 -22.062 -34.5 1 88.31 334 ALA A CA 1
ATOM 2762 C C . ALA A 1 334 ? -2.996 -22.156 -33.25 1 88.31 334 ALA A C 1
ATOM 2764 O O . ALA A 1 334 ? -2.674 -22.859 -32.312 1 88.31 334 ALA A O 1
ATOM 2765 N N . PHE A 1 335 ? -4.102 -21.422 -33.312 1 90.44 335 PHE A N 1
ATOM 2766 C CA . PHE A 1 335 ? -5.047 -21.422 -32.188 1 90.44 335 PHE A CA 1
ATOM 2767 C C . PHE A 1 335 ? -5.641 -22.797 -31.969 1 90.44 335 PHE A C 1
ATOM 2769 O O . PHE A 1 335 ? -5.668 -23.297 -30.844 1 90.44 335 PHE A O 1
ATOM 2776 N N . LYS A 1 336 ? -6 -23.391 -33.031 1 89.5 336 LYS A N 1
ATOM 2777 C CA . LYS A 1 336 ? -6.578 -24.719 -32.938 1 89.5 336 LYS A CA 1
ATOM 2778 C C . LYS A 1 336 ? -5.562 -25.734 -32.406 1 89.5 336 LYS A C 1
ATOM 2780 O O . LYS A 1 336 ? -5.898 -26.594 -31.578 1 89.5 336 LYS A O 1
ATOM 2785 N N . LYS A 1 337 ? -4.395 -25.641 -32.875 1 86.25 337 LYS A N 1
ATOM 2786 C CA . LYS A 1 337 ? -3.326 -26.531 -32.438 1 86.25 337 LYS A CA 1
ATOM 2787 C C . LYS A 1 337 ? -3.088 -26.406 -30.938 1 86.25 337 LYS A C 1
ATOM 2789 O O . LYS A 1 337 ? -2.902 -27.406 -30.25 1 86.25 337 LYS A O 1
ATOM 2794 N N . GLN A 1 338 ? -3.146 -25.219 -30.5 1 80.25 338 GLN A N 1
ATOM 2795 C CA . GLN A 1 338 ? -2.807 -24.969 -29.109 1 80.25 338 GLN A CA 1
ATOM 2796 C C . GLN A 1 338 ? -4.012 -25.188 -28.203 1 80.25 338 GLN A C 1
ATOM 2798 O O . GLN A 1 338 ? -3.873 -25.75 -27.109 1 80.25 338 GLN A O 1
ATOM 2803 N N . GLN A 1 339 ? -5.254 -24.766 -28.609 1 78.62 339 GLN A N 1
ATOM 2804 C CA . GLN A 1 339 ? -6.414 -24.734 -27.734 1 78.62 339 GLN A CA 1
ATOM 2805 C C . GLN A 1 339 ? -7.328 -25.938 -27.984 1 78.62 339 GLN A C 1
ATOM 2807 O O . GLN A 1 339 ? -8.188 -26.25 -27.172 1 78.62 339 GLN A O 1
ATOM 2812 N N . GLY A 1 340 ? -7.137 -26.484 -29.031 1 79.38 340 GLY A N 1
ATOM 2813 C CA . GLY A 1 340 ? -7.965 -27.625 -29.406 1 79.38 340 GLY A CA 1
ATOM 2814 C C . GLY A 1 340 ? -9.273 -27.219 -30.062 1 79.38 340 GLY A C 1
ATOM 2815 O O . GLY A 1 340 ? -10.016 -28.062 -30.562 1 79.38 340 GLY A O 1
ATOM 2816 N N . PHE A 1 341 ? -9.586 -25.984 -30.047 1 82.94 341 PHE A N 1
ATOM 2817 C CA . PHE A 1 341 ? -10.781 -25.406 -30.656 1 82.94 341 PHE A CA 1
ATOM 2818 C C . PHE A 1 341 ? -10.406 -24.328 -31.656 1 82.94 341 PHE A C 1
ATOM 2820 O O . PHE A 1 341 ? -9.344 -23.719 -31.562 1 82.94 341 PHE A O 1
ATOM 2827 N N . SER A 1 342 ? -11.336 -24.188 -32.688 1 90.25 342 SER A N 1
ATOM 2828 C CA . SER A 1 342 ? -11.219 -22.969 -33.5 1 90.25 342 SER A CA 1
ATOM 2829 C C . SER A 1 342 ? -11.57 -21.734 -32.688 1 90.25 342 SER A C 1
ATOM 2831 O O . SER A 1 342 ? -12.266 -21.828 -31.672 1 90.25 342 SER A O 1
ATOM 2833 N N . PRO A 1 343 ? -10.977 -20.578 -33.125 1 90.44 343 PRO A N 1
ATOM 2834 C CA . PRO A 1 343 ? -11.328 -19.359 -32.406 1 90.44 343 PRO A CA 1
ATOM 2835 C C . PRO A 1 343 ? -12.836 -19.172 -32.25 1 90.44 343 PRO A C 1
ATOM 2837 O O . PRO A 1 343 ? -13.312 -18.781 -31.188 1 90.44 343 PRO A O 1
ATOM 2840 N N . ILE A 1 344 ? -13.562 -19.422 -33.25 1 87.94 344 ILE A N 1
ATOM 2841 C CA . ILE A 1 344 ? -15.016 -19.25 -33.25 1 87.94 344 ILE A CA 1
ATOM 2842 C C . ILE A 1 344 ? -15.633 -20.219 -32.25 1 87.94 344 ILE A C 1
ATOM 2844 O O . ILE A 1 344 ? -16.5 -19.844 -31.453 1 87.94 344 ILE A O 1
ATOM 2848 N N . ASP A 1 345 ? -15.195 -21.453 -32.25 1 86.31 345 ASP A N 1
ATOM 2849 C CA . ASP A 1 345 ? -15.703 -22.453 -31.344 1 86.31 345 ASP A CA 1
ATOM 2850 C C . ASP A 1 345 ? -15.32 -22.125 -29.906 1 86.31 345 ASP A C 1
ATOM 2852 O O . ASP A 1 345 ? -16.109 -22.344 -28.969 1 86.31 345 ASP A O 1
ATOM 2856 N N . TYR A 1 346 ? -14.102 -21.688 -29.812 1 84.5 346 TYR A N 1
ATOM 2857 C CA . TYR A 1 346 ? -13.625 -21.297 -28.484 1 84.5 346 TYR A CA 1
ATOM 2858 C C . TYR A 1 346 ? -14.516 -20.203 -27.891 1 84.5 346 TYR A C 1
ATOM 2860 O O . TYR A 1 346 ? -14.914 -20.297 -26.734 1 84.5 346 TYR A O 1
ATOM 2868 N N . ARG A 1 347 ? -14.773 -19.172 -28.609 1 84.38 347 ARG A N 1
ATOM 2869 C CA . ARG A 1 347 ? -15.656 -18.094 -28.156 1 84.38 347 ARG A CA 1
ATOM 2870 C C . ARG A 1 347 ? -17.031 -18.641 -27.781 1 84.38 347 ARG A C 1
ATOM 2872 O O . ARG A 1 347 ? -17.562 -18.281 -26.734 1 84.38 347 ARG A O 1
ATOM 2879 N N . LYS A 1 348 ? -17.609 -19.391 -28.656 1 81.69 348 LYS A N 1
ATOM 2880 C CA . LYS A 1 348 ? -18.938 -19.969 -28.406 1 81.69 348 LYS A CA 1
ATOM 2881 C C . LYS A 1 348 ? -18.953 -20.719 -27.078 1 81.69 348 LYS A C 1
ATOM 2883 O O . LYS A 1 348 ? -19.938 -20.672 -26.344 1 81.69 348 LYS A O 1
ATOM 2888 N N . ARG A 1 349 ? -17.828 -21.281 -26.938 1 71.44 349 ARG A N 1
ATOM 2889 C CA . ARG A 1 349 ? -17.766 -22.172 -25.797 1 71.44 349 ARG A CA 1
ATOM 2890 C C . ARG A 1 349 ? -17.453 -21.406 -24.516 1 71.44 349 ARG A C 1
ATOM 2892 O O . ARG A 1 349 ? -17.953 -21.75 -23.438 1 71.44 349 ARG A O 1
ATOM 2899 N N . PHE A 1 350 ? -16.656 -20.469 -24.656 1 68.75 350 PHE A N 1
ATOM 2900 C CA . PHE A 1 350 ? -16.062 -19.922 -23.438 1 68.75 350 PHE A CA 1
ATOM 2901 C C . PHE A 1 350 ? -16.484 -18.469 -23.234 1 68.75 350 PHE A C 1
ATOM 2903 O O . PHE A 1 350 ? -16.203 -17.875 -22.203 1 68.75 350 PHE A O 1
ATOM 2910 N N . GLN A 1 351 ? -17.031 -17.797 -24.297 1 66.94 351 GLN A N 1
ATOM 2911 C CA . GLN A 1 351 ? -17.422 -16.406 -24.141 1 66.94 351 GLN A CA 1
ATOM 2912 C C . GLN A 1 351 ? -18.516 -16.25 -23.094 1 66.94 351 GLN A C 1
ATOM 2914 O O . GLN A 1 351 ? -19.5 -17 -23.078 1 66.94 351 GLN A O 1
ATOM 2919 N N . LYS A 1 352 ? -18.25 -15.367 -22.188 1 52.59 352 LYS A N 1
ATOM 2920 C CA . LYS A 1 352 ? -19.219 -15.023 -21.156 1 52.59 352 LYS A CA 1
ATOM 2921 C C . LYS A 1 352 ? -20.391 -14.25 -21.766 1 52.59 352 LYS A C 1
ATOM 2923 O O . LYS A 1 352 ? -20.234 -13.539 -22.75 1 52.59 352 LYS A O 1
ATOM 2928 N N . ASN A 1 353 ? -21.672 -14.648 -21.391 1 47.19 353 ASN A N 1
ATOM 2929 C CA . ASN A 1 353 ? -22.859 -13.93 -21.828 1 47.19 353 ASN A CA 1
ATOM 2930 C C . ASN A 1 353 ? -22.688 -12.414 -21.734 1 47.19 353 ASN A C 1
ATOM 2932 O O . ASN A 1 353 ? -22.609 -11.867 -20.625 1 47.19 353 ASN A O 1
ATOM 2936 N N . LEU A 1 354 ? -21.859 -11.859 -22.453 1 41.75 354 LEU A N 1
ATOM 2937 C CA . LEU A 1 354 ? -21.844 -10.406 -22.484 1 41.75 354 LEU A CA 1
ATOM 2938 C C . LEU A 1 354 ? -23.25 -9.859 -22.703 1 41.75 354 LEU A C 1
ATOM 2940 O O . LEU A 1 354 ? -23.938 -10.25 -23.656 1 41.75 354 LEU A O 1
ATOM 2944 N N . ALA A 1 355 ? -24.047 -9.656 -21.688 1 34.38 355 ALA A N 1
ATOM 2945 C CA . ALA A 1 355 ? -25.359 -9.031 -21.812 1 34.38 355 ALA A CA 1
ATOM 2946 C C . ALA A 1 355 ? -25.359 -7.957 -22.906 1 34.38 355 ALA A C 1
ATOM 2948 O O . ALA A 1 355 ? -24.469 -7.105 -22.938 1 34.38 355 ALA A O 1
ATOM 2949 N N . THR A 1 356 ? -25.719 -8.258 -24.047 1 32.53 356 THR A N 1
ATOM 2950 C CA . THR A 1 356 ? -26.219 -7.262 -25 1 32.53 356 THR A CA 1
ATOM 2951 C C . THR A 1 356 ? -27.078 -6.227 -24.281 1 32.53 356 THR A C 1
ATOM 2953 O O . THR A 1 356 ? -28.188 -6.539 -23.812 1 32.53 356 THR A O 1
ATOM 2956 N N . SER A 1 357 ? -26.734 -5.625 -23.172 1 26.02 357 SER A N 1
ATOM 2957 C CA . SER A 1 357 ? -27.625 -4.477 -22.984 1 26.02 357 SER A CA 1
ATOM 2958 C C . SER A 1 357 ? -27.766 -3.686 -24.281 1 26.02 357 SER A C 1
ATOM 2960 O O . SER A 1 357 ? -26.828 -3.012 -24.719 1 26.02 357 SER A O 1
ATOM 2962 N N . ILE A 1 358 ? -28.375 -4.301 -25.297 1 21.3 358 ILE A N 1
ATOM 2963 C CA . ILE A 1 358 ? -29.219 -3.4 -26.078 1 21.3 358 ILE A CA 1
ATOM 2964 C C . ILE A 1 358 ? -30.281 -2.781 -25.172 1 21.3 358 ILE A C 1
ATOM 2966 O O . ILE A 1 358 ? -30.938 -3.486 -24.391 1 21.3 358 ILE A O 1
ATOM 2970 N N . MET B 1 1 ? 0.358 -34.688 36.312 1 19.48 1 MET B N 1
ATOM 2971 C CA . MET B 1 1 ? -0.383 -33.438 36.406 1 19.48 1 MET B CA 1
ATOM 2972 C C . MET B 1 1 ? 0.161 -32.406 35.438 1 19.48 1 MET B C 1
ATOM 2974 O O . MET B 1 1 ? -0.438 -31.359 35.25 1 19.48 1 MET B O 1
ATOM 2978 N N . ASP B 1 2 ? 1.413 -32.469 35.031 1 19.61 2 ASP B N 1
ATOM 2979 C CA . ASP B 1 2 ? 2.33 -31.406 34.594 1 19.61 2 ASP B CA 1
ATOM 2980 C C . ASP B 1 2 ? 2.141 -31.094 33.125 1 19.61 2 ASP B C 1
ATOM 2982 O O . ASP B 1 2 ? 3.02 -30.5 32.5 1 19.61 2 ASP B O 1
ATOM 2986 N N . LYS B 1 3 ? 1.241 -31.766 32.406 1 23.94 3 LYS B N 1
ATOM 2987 C CA . LYS B 1 3 ? 1.138 -31.828 30.953 1 23.94 3 LYS B CA 1
ATOM 2988 C C . LYS B 1 3 ? 0.737 -30.469 30.375 1 23.94 3 LYS B C 1
ATOM 2990 O O . LYS B 1 3 ? 0.457 -30.359 29.188 1 23.94 3 LYS B O 1
ATOM 2995 N N . GLY B 1 4 ? 0.44 -29.5 31.266 1 24.05 4 GLY B N 1
ATOM 2996 C CA . GLY B 1 4 ? -0.378 -28.344 30.922 1 24.05 4 GLY B CA 1
ATOM 2997 C C . GLY B 1 4 ? 0.36 -27.328 30.078 1 24.05 4 GLY B C 1
ATOM 2998 O O . GLY B 1 4 ? -0.249 -26.391 29.562 1 24.05 4 GLY B O 1
ATOM 2999 N N . ASN B 1 5 ? 1.689 -27.094 30.234 1 22.92 5 ASN B N 1
ATOM 3000 C CA . ASN B 1 5 ? 2.35 -25.797 30.047 1 22.92 5 ASN B CA 1
ATOM 3001 C C . ASN B 1 5 ? 2.811 -25.609 28.609 1 22.92 5 ASN B C 1
ATOM 3003 O O . ASN B 1 5 ? 3.584 -24.688 28.312 1 22.92 5 ASN B O 1
ATOM 3007 N N . ARG B 1 6 ? 2.941 -26.672 27.828 1 23.77 6 ARG B N 1
ATOM 3008 C CA . ARG B 1 6 ? 3.713 -26.578 26.594 1 23.77 6 ARG B CA 1
ATOM 3009 C C . ARG B 1 6 ? 2.996 -25.719 25.562 1 23.77 6 ARG B C 1
ATOM 3011 O O . ARG B 1 6 ? 3.475 -25.547 24.438 1 23.77 6 ARG B O 1
ATOM 3018 N N . SER B 1 7 ? 1.685 -25.578 25.703 1 23.73 7 SER B N 1
ATOM 3019 C CA . SER B 1 7 ? 0.854 -25.047 24.625 1 23.73 7 SER B CA 1
ATOM 3020 C C . SER B 1 7 ? 1.204 -23.594 24.312 1 23.73 7 SER B C 1
ATOM 3022 O O . SER B 1 7 ? 0.789 -23.062 23.281 1 23.73 7 SER B O 1
ATOM 3024 N N . LEU B 1 8 ? 1.788 -22.891 25.344 1 23.94 8 LEU B N 1
ATOM 3025 C CA . LEU B 1 8 ? 1.821 -21.422 25.328 1 23.94 8 LEU B CA 1
ATOM 3026 C C . LEU B 1 8 ? 2.941 -20.922 24.422 1 23.94 8 LEU B C 1
ATOM 3028 O O . LEU B 1 8 ? 3.119 -19.703 24.281 1 23.94 8 LEU B O 1
ATOM 3032 N N . ARG B 1 9 ? 3.969 -21.75 24.172 1 25.3 9 ARG B N 1
ATOM 3033 C CA . ARG B 1 9 ? 5.207 -21.156 23.672 1 25.3 9 ARG B CA 1
ATOM 3034 C C . ARG B 1 9 ? 5.074 -20.797 22.188 1 25.3 9 ARG B C 1
ATOM 3036 O O . ARG B 1 9 ? 6.023 -20.297 21.594 1 25.3 9 ARG B O 1
ATOM 3043 N N . PHE B 1 10 ? 4.363 -21.625 21.469 1 25.02 10 PHE B N 1
ATOM 3044 C CA . PHE B 1 10 ? 4.449 -21.531 20.016 1 25.02 10 PHE B CA 1
ATOM 3045 C C . PHE B 1 10 ? 3.971 -20.172 19.531 1 25.02 10 PHE B C 1
ATOM 3047 O O . PHE B 1 10 ? 4.055 -19.875 18.328 1 25.02 10 PHE B O 1
ATOM 3054 N N . GLY B 1 11 ? 3.014 -19.609 20.172 1 26.94 11 GLY B N 1
ATOM 3055 C CA . GLY B 1 11 ? 2.273 -18.5 19.594 1 26.94 11 GLY B CA 1
ATOM 3056 C C . GLY B 1 11 ? 3.154 -17.312 19.219 1 26.94 11 GLY B C 1
ATOM 3057 O O . GLY B 1 11 ? 2.703 -16.391 18.547 1 26.94 11 GLY B O 1
ATOM 3058 N N . ARG B 1 12 ? 4.207 -17.031 19.969 1 26.47 12 ARG B N 1
ATOM 3059 C CA . ARG B 1 12 ? 4.812 -15.703 19.969 1 26.47 12 ARG B CA 1
ATOM 3060 C C . ARG B 1 12 ? 5.727 -15.531 18.75 1 26.47 12 ARG B C 1
ATOM 3062 O O . ARG B 1 12 ? 6.66 -14.727 18.781 1 26.47 12 ARG B O 1
ATOM 3069 N N . LYS B 1 13 ? 6.047 -16.484 17.906 1 29.34 13 LYS B N 1
ATOM 3070 C CA . LYS B 1 13 ? 7.066 -16.281 16.875 1 29.34 13 LYS B CA 1
ATOM 3071 C C . LYS B 1 13 ? 6.695 -15.109 15.961 1 29.34 13 LYS B C 1
ATOM 3073 O O . LYS B 1 13 ? 6.082 -15.312 14.906 1 29.34 13 LYS B O 1
ATOM 3078 N N . MET B 1 14 ? 6.023 -14.141 16.234 1 30.81 14 MET B N 1
ATOM 3079 C CA . MET B 1 14 ? 5.391 -12.969 15.648 1 30.81 14 MET B CA 1
ATOM 3080 C C . MET B 1 14 ? 6.367 -12.211 14.75 1 30.81 14 MET B C 1
ATOM 3082 O O . MET B 1 14 ? 7.566 -12.5 14.758 1 30.81 14 MET B O 1
ATOM 3086 N N . MET B 1 15 ? 6.184 -10.742 14.602 1 36.22 15 MET B N 1
ATOM 3087 C CA . MET B 1 15 ? 6.668 -9.609 13.812 1 36.22 15 MET B CA 1
ATOM 3088 C C . MET B 1 15 ? 8.188 -9.477 13.922 1 36.22 15 MET B C 1
ATOM 3090 O O . MET B 1 15 ? 8.727 -9.406 15.031 1 36.22 15 MET B O 1
ATOM 3094 N N . SER B 1 16 ? 8.898 -10.102 13.32 1 44.41 16 SER B N 1
ATOM 3095 C CA . SER B 1 16 ? 10.305 -9.711 13.398 1 44.41 16 SER B CA 1
ATOM 3096 C C . SER B 1 16 ? 10.453 -8.281 13.906 1 44.41 16 SER B C 1
ATOM 3098 O O . SER B 1 16 ? 9.773 -7.371 13.422 1 44.41 16 SER B O 1
ATOM 3100 N N . MET B 1 17 ? 10.797 -7.973 15.289 1 62 17 MET B N 1
ATOM 3101 C CA . MET B 1 17 ? 10.891 -6.82 16.188 1 62 17 MET B CA 1
ATOM 3102 C C . MET B 1 17 ? 11.742 -5.715 15.555 1 62 17 MET B C 1
ATOM 3104 O O . MET B 1 17 ? 12.844 -5.973 15.07 1 62 17 MET B O 1
ATOM 3108 N N . PHE B 1 18 ? 11.062 -4.738 15.109 1 79.31 18 PHE B N 1
ATOM 3109 C CA . PHE B 1 18 ? 11.766 -3.516 14.734 1 79.31 18 PHE B CA 1
ATOM 3110 C C . PHE B 1 18 ? 12.875 -3.199 15.734 1 79.31 18 PHE B C 1
ATOM 3112 O O . PHE B 1 18 ? 12.617 -3.059 16.922 1 79.31 18 PHE B O 1
ATOM 3119 N N . ASP B 1 19 ? 14.078 -3.449 15.273 1 84.44 19 ASP B N 1
ATOM 3120 C CA . ASP B 1 19 ? 15.234 -3.082 16.078 1 84.44 19 ASP B CA 1
ATOM 3121 C C . ASP B 1 19 ? 15.562 -1.6 15.938 1 84.44 19 ASP B C 1
ATOM 3123 O O . ASP B 1 19 ? 16.25 -1.202 14.992 1 84.44 19 ASP B O 1
ATOM 3127 N N . ALA B 1 20 ? 15.172 -0.822 16.922 1 87.31 20 ALA B N 1
ATOM 3128 C CA . ALA B 1 20 ? 15.281 0.63 16.812 1 87.31 20 ALA B CA 1
ATOM 3129 C C . ALA B 1 20 ? 16.734 1.062 16.719 1 87.31 20 ALA B C 1
ATOM 3131 O O . ALA B 1 20 ? 17.078 1.938 15.914 1 87.31 20 ALA B O 1
ATOM 3132 N N . GLU B 1 21 ? 17.625 0.447 17.516 1 82.62 21 GLU B N 1
ATOM 3133 C CA . GLU B 1 21 ? 19.031 0.84 17.484 1 82.62 21 GLU B CA 1
ATOM 3134 C C . GLU B 1 21 ? 19.672 0.549 16.141 1 82.62 21 GLU B C 1
ATOM 3136 O O . GLU B 1 21 ? 20.438 1.362 15.617 1 82.62 21 GLU B O 1
ATOM 3141 N N . PHE B 1 22 ? 19.375 -0.557 15.617 1 88.19 22 PHE B N 1
ATOM 3142 C CA . PHE B 1 22 ? 19.891 -0.936 14.312 1 88.19 22 PHE B CA 1
ATOM 3143 C C . PHE B 1 22 ? 19.453 0.066 13.25 1 88.19 22 PHE B C 1
ATOM 3145 O O . PHE B 1 22 ? 20.281 0.533 12.453 1 88.19 22 PHE B O 1
ATOM 3152 N N . TYR B 1 23 ? 18.234 0.427 13.219 1 88.88 23 TYR B N 1
ATOM 3153 C CA . TYR B 1 23 ? 17.734 1.271 12.148 1 88.88 23 TYR B CA 1
ATOM 3154 C C . TYR B 1 23 ? 18.125 2.727 12.367 1 88.88 23 TYR B C 1
ATOM 3156 O O . TYR B 1 23 ? 18.297 3.479 11.406 1 88.88 23 TYR B O 1
ATOM 3164 N N . ILE B 1 24 ? 18.281 3.148 13.641 1 87.81 24 ILE B N 1
ATOM 3165 C CA . ILE B 1 24 ? 18.812 4.48 13.898 1 87.81 24 ILE B CA 1
ATOM 3166 C C . ILE B 1 24 ? 20.219 4.598 13.305 1 87.81 24 ILE B C 1
ATOM 3168 O O . ILE B 1 24 ? 20.531 5.582 12.633 1 87.81 24 ILE B O 1
ATOM 3172 N N . HIS B 1 25 ? 20.984 3.588 13.5 1 83.38 25 HIS B N 1
ATOM 3173 C CA . HIS B 1 25 ? 22.344 3.568 12.945 1 83.38 25 HIS B CA 1
ATOM 3174 C C . HIS B 1 25 ? 22.312 3.588 11.422 1 83.38 25 HIS B C 1
ATOM 3176 O O . HIS B 1 25 ? 23.078 4.316 10.789 1 83.38 25 HIS B O 1
ATOM 3182 N N . LYS B 1 26 ? 21.484 2.803 10.906 1 87.44 26 LYS B N 1
ATOM 3183 C CA . LYS B 1 26 ? 21.375 2.74 9.453 1 87.44 26 LYS B CA 1
ATOM 3184 C C . LYS B 1 26 ? 20.938 4.09 8.875 1 87.44 26 LYS B C 1
ATOM 3186 O O . LYS B 1 26 ? 21.453 4.52 7.844 1 87.44 26 LYS B O 1
ATOM 3191 N N . ILE B 1 27 ? 20 4.707 9.492 1 89.19 27 ILE B N 1
ATOM 3192 C CA . ILE B 1 27 ? 19.5 6.016 9.07 1 89.19 27 ILE B CA 1
ATOM 3193 C C . ILE B 1 27 ? 20.641 7.031 9.102 1 89.19 27 ILE B C 1
ATOM 3195 O O . ILE B 1 27 ? 20.812 7.812 8.164 1 89.19 27 ILE B O 1
ATOM 3199 N N . GLU B 1 28 ? 21.422 6.961 10.141 1 80.19 28 GLU B N 1
ATOM 3200 C CA . GLU B 1 28 ? 22.562 7.871 10.273 1 80.19 28 GLU B CA 1
ATOM 3201 C C . GLU B 1 28 ? 23.578 7.641 9.164 1 80.19 28 GLU B C 1
ATOM 3203 O O . GLU B 1 28 ? 24.125 8.594 8.602 1 80.19 28 GLU B O 1
ATOM 3208 N N . GLN B 1 29 ? 23.75 6.43 8.844 1 78.81 29 GLN B N 1
ATOM 3209 C CA . GLN B 1 29 ? 24.672 6.09 7.766 1 78.81 29 GLN B CA 1
ATOM 3210 C C . GLN B 1 29 ? 24.172 6.598 6.422 1 78.81 29 GLN B C 1
ATOM 3212 O O . GLN B 1 29 ? 24.922 7.16 5.633 1 78.81 29 GLN B O 1
ATOM 3217 N N . LEU B 1 30 ? 22.953 6.375 6.18 1 78.94 30 LEU B N 1
ATOM 3218 C CA . LEU B 1 30 ? 22.344 6.801 4.926 1 78.94 30 LEU B CA 1
ATOM 3219 C C . LEU B 1 30 ? 22.406 8.32 4.777 1 78.94 30 LEU B C 1
ATOM 3221 O O . LEU B 1 30 ? 22.688 8.828 3.691 1 78.94 30 LEU B O 1
ATOM 3225 N N . ASN B 1 31 ? 22.141 8.969 5.871 1 74.88 31 ASN B N 1
ATOM 3226 C CA . ASN B 1 31 ? 22.141 10.43 5.844 1 74.88 31 ASN B CA 1
ATOM 3227 C C . ASN B 1 31 ? 23.562 10.984 5.672 1 74.88 31 ASN B C 1
ATOM 3229 O O . ASN B 1 31 ? 23.75 12.008 5.012 1 74.88 31 ASN B O 1
ATOM 3233 N N . ARG B 1 32 ? 24.547 10.297 6.152 1 68 32 ARG B N 1
ATOM 3234 C CA . ARG B 1 32 ? 25.938 10.688 5.973 1 68 32 ARG B CA 1
ATOM 3235 C C . ARG B 1 32 ? 26.375 10.5 4.527 1 68 32 ARG B C 1
ATOM 3237 O O . ARG B 1 32 ? 27.078 11.344 3.973 1 68 32 ARG B O 1
ATOM 3244 N N . GLU B 1 33 ? 26.047 9.406 3.957 1 67.12 33 GLU B N 1
ATOM 3245 C CA . GLU B 1 33 ? 26.406 9.117 2.572 1 67.12 33 GLU B CA 1
ATOM 3246 C C . GLU B 1 33 ? 25.797 10.141 1.617 1 67.12 33 GLU B C 1
ATOM 3248 O O . GLU B 1 33 ? 26.406 10.492 0.602 1 67.12 33 GLU B O 1
ATOM 3253 N N . ARG B 1 34 ? 24.766 10.539 1.905 1 64.25 34 ARG B N 1
ATOM 3254 C CA . ARG B 1 34 ? 24.047 11.531 1.104 1 64.25 34 ARG B CA 1
ATOM 3255 C C . ARG B 1 34 ? 24.781 12.875 1.119 1 64.25 34 ARG B C 1
ATOM 3257 O O . ARG B 1 34 ? 24.859 13.555 0.094 1 64.25 34 ARG B O 1
ATOM 3264 N N . ILE B 1 35 ? 25.219 13.258 2.211 1 58.12 35 ILE B N 1
ATOM 3265 C CA . ILE B 1 35 ? 25.953 14.508 2.371 1 58.12 35 ILE B CA 1
ATOM 3266 C C . ILE B 1 35 ? 27.25 14.445 1.571 1 58.12 35 ILE B C 1
ATOM 3268 O O . ILE B 1 35 ? 27.641 15.43 0.936 1 58.12 35 ILE B O 1
ATOM 3272 N N . LEU B 1 36 ? 27.828 13.305 1.518 1 52.38 36 LEU B N 1
ATOM 3273 C CA . LEU B 1 36 ? 29.109 13.125 0.825 1 52.38 36 LEU B CA 1
ATOM 3274 C C . LEU B 1 36 ? 28.906 13.125 -0.687 1 52.38 36 LEU B C 1
ATOM 3276 O O . LEU B 1 36 ? 29.734 13.664 -1.428 1 52.38 36 LEU B O 1
ATOM 3280 N N . ARG B 1 37 ? 27.984 12.406 -1.183 1 50.84 37 ARG B N 1
ATOM 3281 C CA . ARG B 1 37 ? 27.75 12.32 -2.619 1 50.84 37 ARG B CA 1
ATOM 3282 C C . ARG B 1 37 ? 27.391 13.68 -3.203 1 50.84 37 ARG B C 1
ATOM 3284 O O . ARG B 1 37 ? 27.734 13.977 -4.352 1 50.84 37 ARG B O 1
ATOM 3291 N N . ASP B 1 38 ? 26.469 14.32 -2.729 1 50.25 38 ASP B N 1
ATOM 3292 C CA . ASP B 1 38 ? 26.078 15.625 -3.256 1 50.25 38 ASP B CA 1
ATOM 3293 C C . ASP B 1 38 ? 27.219 16.641 -3.121 1 50.25 38 ASP B C 1
ATOM 3295 O O . ASP B 1 38 ? 27.141 17.75 -3.652 1 50.25 38 ASP B O 1
ATOM 3299 N N . GLY B 1 39 ? 28.578 16.281 -3.092 1 42.62 39 GLY B N 1
ATOM 3300 C CA . GLY B 1 39 ? 29.656 17.234 -2.912 1 42.62 39 GLY B CA 1
ATOM 3301 C C . GLY B 1 39 ? 29.375 18.281 -1.859 1 42.62 39 GLY B C 1
ATOM 3302 O O . GLY B 1 39 ? 30.172 19.203 -1.659 1 42.62 39 GLY B O 1
ATOM 3303 N N . GLN B 1 40 ? 28.234 19.047 -1.987 1 37.16 40 GLN B N 1
ATOM 3304 C CA . GLN B 1 40 ? 27.906 20.328 -1.37 1 37.16 40 GLN B CA 1
ATOM 3305 C C . GLN B 1 40 ? 28.047 20.266 0.147 1 37.16 40 GLN B C 1
ATOM 3307 O O . GLN B 1 40 ? 27.906 19.188 0.742 1 37.16 40 GLN B O 1
ATOM 3312 N N . SER B 1 41 ? 28.688 21.453 0.772 1 32.38 41 SER B N 1
ATOM 3313 C CA . SER B 1 41 ? 28.875 22 2.115 1 32.38 41 SER B CA 1
ATOM 3314 C C . SER B 1 41 ? 27.625 21.781 2.969 1 32.38 41 SER B C 1
ATOM 3316 O O . SER B 1 41 ? 26.516 21.719 2.447 1 32.38 41 SER B O 1
ATOM 3318 N N . THR B 1 42 ? 27.672 21.156 4.051 1 32.78 42 THR B N 1
ATOM 3319 C CA . THR B 1 42 ? 26.656 21.438 5.059 1 32.78 42 THR B CA 1
ATOM 3320 C C . THR B 1 42 ? 26.188 22.891 4.953 1 32.78 42 THR B C 1
ATOM 3322 O O . THR B 1 42 ? 27 23.812 4.934 1 32.78 42 THR B O 1
ATOM 3325 N N . PRO B 1 43 ? 25.312 23.344 4.16 1 31 43 PRO B N 1
ATOM 3326 C CA . PRO B 1 43 ? 25.062 24.781 4.285 1 31 43 PRO B CA 1
ATOM 3327 C C . PRO B 1 43 ? 25.344 25.312 5.691 1 31 43 PRO B C 1
ATOM 3329 O O . PRO B 1 43 ? 24.844 24.75 6.672 1 31 43 PRO B O 1
ATOM 3332 N N . GLY B 1 44 ? 26.531 25.828 5.969 1 28.22 44 GLY B N 1
ATOM 3333 C CA . GLY B 1 44 ? 26.734 26.688 7.121 1 28.22 44 GLY B CA 1
ATOM 3334 C C . GLY B 1 44 ? 25.578 27.641 7.379 1 28.22 44 GLY B C 1
ATOM 3335 O O . GLY B 1 44 ? 24.906 28.062 6.441 1 28.22 44 GLY B O 1
ATOM 3336 N N . ARG B 1 45 ? 25 27.641 8.641 1 28.69 45 ARG B N 1
ATOM 3337 C CA . ARG B 1 45 ? 24.125 28.703 9.156 1 28.69 45 ARG B CA 1
ATOM 3338 C C . ARG B 1 45 ? 24.562 30.062 8.641 1 28.69 45 ARG B C 1
ATOM 3340 O O . ARG B 1 45 ? 25.594 30.594 9.055 1 28.69 45 ARG B O 1
ATOM 3347 N N . ASP B 1 46 ? 24.562 30.312 7.395 1 26.86 46 ASP B N 1
ATOM 3348 C CA . ASP B 1 46 ? 24.766 31.734 7.148 1 26.86 46 ASP B CA 1
ATOM 3349 C C . ASP B 1 46 ? 23.953 32.594 8.117 1 26.86 46 ASP B C 1
ATOM 3351 O O . ASP B 1 46 ? 22.719 32.625 8.016 1 26.86 46 ASP B O 1
ATOM 3355 N N . THR B 1 47 ? 24.391 32.812 9.305 1 26.83 47 THR B N 1
ATOM 3356 C CA . THR B 1 47 ? 24.031 33.656 10.422 1 26.83 47 THR B CA 1
ATOM 3357 C C . THR B 1 47 ? 23.969 35.125 9.977 1 26.83 47 THR B C 1
ATOM 3359 O O . THR B 1 47 ? 23.906 36.031 10.812 1 26.83 47 THR B O 1
ATOM 3362 N N . LYS B 1 48 ? 24.391 35.531 8.781 1 29.11 48 LYS B N 1
ATOM 3363 C CA . LYS B 1 48 ? 24.453 36.969 8.727 1 29.11 48 LYS B CA 1
ATOM 3364 C C . LYS B 1 48 ? 23.062 37.594 8.664 1 29.11 48 LYS B C 1
ATOM 3366 O O . LYS B 1 48 ? 22.547 37.875 7.582 1 29.11 48 LYS B O 1
ATOM 3371 N N . ARG B 1 49 ? 22.141 37.156 9.562 1 29.28 49 ARG B N 1
ATOM 3372 C CA . ARG B 1 49 ? 20.938 38 9.695 1 29.28 49 ARG B CA 1
ATOM 3373 C C . ARG B 1 49 ? 21.312 39.438 10.016 1 29.28 49 ARG B C 1
ATOM 3375 O O . ARG B 1 49 ? 22.141 39.688 10.898 1 29.28 49 ARG B O 1
ATOM 3382 N N . LYS B 1 50 ? 21.078 40.312 9.141 1 27.22 50 LYS B N 1
ATOM 3383 C CA . LYS B 1 50 ? 21 41.719 9.484 1 27.22 50 LYS B CA 1
ATOM 3384 C C . LYS B 1 50 ? 20.016 41.969 10.625 1 27.22 50 LYS B C 1
ATOM 3386 O O . LYS B 1 50 ? 18.938 41.375 10.641 1 27.22 50 LYS B O 1
ATOM 3391 N N . PRO B 1 51 ? 20.422 42.469 11.805 1 26.58 51 PRO B N 1
ATOM 3392 C CA . PRO B 1 51 ? 19.703 42.844 13.016 1 26.58 51 PRO B CA 1
ATOM 3393 C C . PRO B 1 51 ? 18.469 43.688 12.727 1 26.58 51 PRO B C 1
ATOM 3395 O O . PRO B 1 51 ? 17.953 44.344 13.633 1 26.58 51 PRO B O 1
ATOM 3398 N N . HIS B 1 52 ? 17.828 43.781 11.578 1 24.19 52 HIS B N 1
ATOM 3399 C CA . HIS B 1 52 ? 17.016 44.969 11.672 1 24.19 52 HIS B CA 1
ATOM 3400 C C . HIS B 1 52 ? 16.156 44.969 12.93 1 24.19 52 HIS B C 1
ATOM 3402 O O . HIS B 1 52 ? 16.172 45.938 13.711 1 24.19 52 HIS B O 1
ATOM 3408 N N . GLN B 1 53 ? 14.656 44.906 12.766 1 27.5 53 GLN B N 1
ATOM 3409 C CA . GLN B 1 53 ? 13.711 45.594 13.633 1 27.5 53 GLN B CA 1
ATOM 3410 C C . GLN B 1 53 ? 13.656 44.969 15.016 1 27.5 53 GLN B C 1
ATOM 3412 O O . GLN B 1 53 ? 14.086 43.812 15.18 1 27.5 53 GLN B O 1
ATOM 3417 N N . GLN B 1 54 ? 12.625 45.312 16.016 1 29.36 54 GLN B N 1
ATOM 3418 C CA . GLN B 1 54 ? 12.367 45.094 17.422 1 29.36 54 GLN B CA 1
ATOM 3419 C C . GLN B 1 54 ? 12.422 43.594 17.75 1 29.36 54 GLN B C 1
ATOM 3421 O O . GLN B 1 54 ? 12.234 42.75 16.875 1 29.36 54 GLN B O 1
ATOM 3426 N N . ASP B 1 55 ? 12.617 43.25 19.156 1 30.83 55 ASP B N 1
ATOM 3427 C CA . ASP B 1 55 ? 13.086 42.062 19.875 1 30.83 55 ASP B CA 1
ATOM 3428 C C . ASP B 1 55 ? 12.227 40.844 19.547 1 30.83 55 ASP B C 1
ATOM 3430 O O . ASP B 1 55 ? 11.695 40.188 20.438 1 30.83 55 ASP B O 1
ATOM 3434 N N . LEU B 1 56 ? 11.18 40.906 18.734 1 33.97 56 LEU B N 1
ATOM 3435 C CA . LEU B 1 56 ? 10.367 39.719 18.656 1 33.97 56 LEU B CA 1
ATOM 3436 C C . LEU B 1 56 ? 11.25 38.469 18.5 1 33.97 56 LEU B C 1
ATOM 3438 O O . LEU B 1 56 ? 12.32 38.531 17.891 1 33.97 56 LEU B O 1
ATOM 3442 N N . PRO B 1 57 ? 10.961 37.344 19.312 1 38.12 57 PRO B N 1
ATOM 3443 C CA . PRO B 1 57 ? 11.82 36.156 19.234 1 38.12 57 PRO B CA 1
ATOM 3444 C C . PRO B 1 57 ? 12.391 35.906 17.828 1 38.12 57 PRO B C 1
ATOM 3446 O O . PRO B 1 57 ? 11.812 36.375 16.844 1 38.12 57 PRO B O 1
ATOM 3449 N N . GLU B 1 58 ? 13.688 35.656 17.594 1 45.5 58 GLU B N 1
ATOM 3450 C CA . GLU B 1 58 ? 14.453 35.344 16.391 1 45.5 58 GLU B CA 1
ATOM 3451 C C . GLU B 1 58 ? 13.633 34.531 15.406 1 45.5 58 GLU B C 1
ATOM 3453 O O . GLU B 1 58 ? 12.797 33.719 15.812 1 45.5 58 GLU B O 1
ATOM 3458 N N . SER B 1 59 ? 13.312 35.031 14.227 1 51.09 59 SER B N 1
ATOM 3459 C CA . SER B 1 59 ? 12.562 34.531 13.07 1 51.09 59 SER B CA 1
ATOM 3460 C C . SER B 1 59 ? 12.766 33.062 12.867 1 51.09 59 SER B C 1
ATOM 3462 O O . SER B 1 59 ? 13.898 32.562 12.914 1 51.09 59 SER B O 1
ATOM 3464 N N . PRO B 1 60 ? 11.672 32.312 13.141 1 54.72 60 PRO B N 1
ATOM 3465 C CA . PRO B 1 60 ? 11.797 30.891 12.852 1 54.72 60 PRO B CA 1
ATOM 3466 C C . PRO B 1 60 ? 12.578 30.609 11.57 1 54.72 60 PRO B C 1
ATOM 3468 O O . PRO B 1 60 ? 12.508 31.391 10.617 1 54.72 60 PRO B O 1
ATOM 3471 N N . CYS B 1 61 ? 13.594 29.75 11.703 1 62.09 61 CYS B N 1
ATOM 3472 C CA . CYS B 1 61 ? 14.438 29.391 10.57 1 62.09 61 CYS B CA 1
ATOM 3473 C C . CYS B 1 61 ? 13.734 28.406 9.648 1 62.09 61 CYS B C 1
ATOM 3475 O O . CYS B 1 61 ? 13 27.531 10.109 1 62.09 61 CYS B O 1
ATOM 3477 N N . LEU B 1 62 ? 13.828 28.609 8.328 1 61.06 62 LEU B N 1
ATOM 3478 C CA . LEU B 1 62 ? 13.312 27.672 7.332 1 61.06 62 LEU B CA 1
ATOM 3479 C C . LEU B 1 62 ? 14.258 26.5 7.156 1 61.06 62 LEU B C 1
ATOM 3481 O O . LEU B 1 62 ? 15.461 26.672 6.957 1 61.06 62 LEU B O 1
ATOM 3485 N N . ILE B 1 63 ? 13.758 25.312 7.406 1 67.56 63 ILE B N 1
ATOM 3486 C CA . ILE B 1 63 ? 14.414 24.078 6.992 1 67.56 63 ILE B CA 1
ATOM 3487 C C . ILE B 1 63 ? 13.852 23.625 5.648 1 67.56 63 ILE B C 1
ATOM 3489 O O . ILE B 1 63 ? 12.703 23.172 5.574 1 67.56 63 ILE B O 1
ATOM 3493 N N . SER B 1 64 ? 14.641 23.766 4.547 1 68.62 64 SER B N 1
ATOM 3494 C CA . SER B 1 64 ? 14.109 23.641 3.191 1 68.62 64 SER B CA 1
ATOM 3495 C C . SER B 1 64 ? 14.195 22.203 2.697 1 68.62 64 SER B C 1
ATOM 3497 O O . SER B 1 64 ? 15.047 21.422 3.154 1 68.62 64 SER B O 1
ATOM 3499 N N . GLU B 1 65 ? 13.367 21.844 1.721 1 74.69 65 GLU B N 1
ATOM 3500 C CA . GLU B 1 65 ? 13.406 20.578 1.007 1 74.69 65 GLU B CA 1
ATOM 3501 C C . GLU B 1 65 ? 14.789 20.312 0.41 1 74.69 65 GLU B C 1
ATOM 3503 O O . GLU B 1 65 ? 15.273 19.188 0.421 1 74.69 65 GLU B O 1
ATOM 3508 N N . LYS B 1 66 ? 15.352 21.344 -0.085 1 69.25 66 LYS B N 1
ATOM 3509 C CA . LYS B 1 66 ? 16.625 21.234 -0.784 1 69.25 66 LYS B CA 1
ATOM 3510 C C . LYS B 1 66 ? 17.703 20.656 0.127 1 69.25 66 LYS B C 1
ATOM 3512 O O . LYS B 1 66 ? 18.562 19.906 -0.326 1 69.25 66 LYS B O 1
ATOM 3517 N N . GLU B 1 67 ? 17.547 20.969 1.404 1 70.25 67 GLU B N 1
ATOM 3518 C CA . GLU B 1 67 ? 18.578 20.562 2.359 1 70.25 67 GLU B CA 1
ATOM 3519 C C . GLU B 1 67 ? 18.312 19.156 2.889 1 70.25 67 GLU B C 1
ATOM 3521 O O . GLU B 1 67 ? 19.203 18.516 3.455 1 70.25 67 GLU B O 1
ATOM 3526 N N . ASN B 1 68 ? 17.109 18.75 2.664 1 75.81 68 ASN B N 1
ATOM 3527 C CA . ASN B 1 68 ? 16.734 17.547 3.402 1 75.81 68 ASN B CA 1
ATOM 3528 C C . ASN B 1 68 ? 16.406 16.391 2.463 1 75.81 68 ASN B C 1
ATOM 3530 O O . ASN B 1 68 ? 16.328 15.234 2.895 1 75.81 68 ASN B O 1
ATOM 3534 N N . PHE B 1 69 ? 16.25 16.672 1.163 1 76.25 69 PHE B N 1
ATOM 3535 C CA . PHE B 1 69 ? 15.922 15.625 0.198 1 76.25 69 PHE B CA 1
ATOM 3536 C C . PHE B 1 69 ? 17.031 15.469 -0.834 1 76.25 69 PHE B C 1
ATOM 3538 O O . PHE B 1 69 ? 17.656 16.453 -1.246 1 76.25 69 PHE B O 1
ATOM 3545 N N . TYR B 1 70 ? 17.391 14.328 -1.172 1 67.56 70 TYR B N 1
ATOM 3546 C CA . TYR B 1 70 ? 18.312 14.102 -2.283 1 67.56 70 TYR B CA 1
ATOM 3547 C C . TYR B 1 70 ? 17.547 13.977 -3.6 1 67.56 70 TYR B C 1
ATOM 3549 O O . TYR B 1 70 ? 16.344 13.711 -3.607 1 67.56 70 TYR B O 1
ATOM 3557 N N . PRO B 1 71 ? 18.391 14.227 -4.625 1 61.34 71 PRO B N 1
ATOM 3558 C CA . PRO B 1 71 ? 17.75 14.133 -5.934 1 61.34 71 PRO B CA 1
ATOM 3559 C C . PRO B 1 71 ? 17.078 12.781 -6.164 1 61.34 71 PRO B C 1
ATOM 3561 O O . PRO B 1 71 ? 17.656 11.734 -5.867 1 61.34 71 PRO B O 1
ATOM 3564 N N . GLY B 1 72 ? 15.867 12.82 -6.453 1 65.88 72 GLY B N 1
ATOM 3565 C CA . GLY B 1 72 ? 15.117 11.617 -6.785 1 65.88 72 GLY B CA 1
ATOM 3566 C C . GLY B 1 72 ? 14.398 11.016 -5.594 1 65.88 72 GLY B C 1
ATOM 3567 O O . GLY B 1 72 ? 13.688 10.023 -5.73 1 65.88 72 GLY B O 1
ATOM 3568 N N . SER B 1 73 ? 14.625 11.656 -4.402 1 78.19 73 SER B N 1
ATOM 3569 C CA . SER B 1 73 ? 13.938 11.117 -3.236 1 78.19 73 SER B CA 1
ATOM 3570 C C . SER B 1 73 ? 12.75 11.984 -2.844 1 78.19 73 SER B C 1
ATOM 3572 O O . SER B 1 73 ? 12.859 13.211 -2.799 1 78.19 73 SER B O 1
ATOM 3574 N N . ASP B 1 74 ? 11.648 11.375 -2.643 1 88.62 74 ASP B N 1
ATOM 3575 C CA . ASP B 1 74 ? 10.445 12.086 -2.229 1 88.62 74 ASP B CA 1
ATOM 3576 C C . ASP B 1 74 ? 10.164 11.867 -0.745 1 88.62 74 ASP B C 1
ATOM 3578 O O . ASP B 1 74 ? 9.383 12.609 -0.139 1 88.62 74 ASP B O 1
ATOM 3582 N N . VAL B 1 75 ? 10.812 10.883 -0.155 1 93.62 75 VAL B N 1
ATOM 3583 C CA . VAL B 1 75 ? 10.578 10.508 1.233 1 93.62 75 VAL B CA 1
ATOM 3584 C C . VAL B 1 75 ? 11.906 10.219 1.922 1 93.62 75 VAL B C 1
ATOM 3586 O O . VAL B 1 75 ? 12.734 9.469 1.4 1 93.62 75 VAL B O 1
ATOM 3589 N N . VAL B 1 76 ? 12.172 10.875 3.062 1 90.44 76 VAL B N 1
ATOM 3590 C CA . VAL B 1 76 ? 13.391 10.656 3.828 1 90.44 76 VAL B CA 1
ATOM 3591 C C . VAL B 1 76 ? 13.047 10.445 5.301 1 90.44 76 VAL B C 1
ATOM 3593 O O . VAL B 1 76 ? 12.016 10.93 5.781 1 90.44 76 VAL B O 1
ATOM 3596 N N . VAL B 1 77 ? 13.875 9.664 5.953 1 94.06 77 VAL B N 1
ATOM 3597 C CA . VAL B 1 77 ? 13.633 9.391 7.367 1 94.06 77 VAL B CA 1
ATOM 3598 C C . VAL B 1 77 ? 14.836 9.844 8.195 1 94.06 77 VAL B C 1
ATOM 3600 O O . VAL B 1 77 ? 15.984 9.68 7.766 1 94.06 77 VAL B O 1
ATOM 3603 N N . HIS B 1 78 ? 14.547 10.492 9.328 1 91.69 78 HIS B N 1
ATOM 3604 C CA . HIS B 1 78 ? 15.539 10.875 10.328 1 91.69 78 HIS B CA 1
ATOM 3605 C C . HIS B 1 78 ? 15.172 10.328 11.703 1 91.69 78 HIS B C 1
ATOM 3607 O O . HIS B 1 78 ? 14.008 10.062 11.977 1 91.69 78 HIS B O 1
ATOM 3613 N N . ALA B 1 79 ? 16.172 10.062 12.453 1 90.56 79 ALA B N 1
ATOM 3614 C CA . ALA B 1 79 ? 15.961 9.68 13.844 1 90.56 79 ALA B CA 1
ATOM 3615 C C . ALA B 1 79 ? 16.359 10.805 14.797 1 90.56 79 ALA B C 1
ATOM 3617 O O . ALA B 1 79 ? 17.406 11.43 14.625 1 90.56 79 ALA B O 1
ATOM 3618 N N . HIS B 1 80 ? 15.414 11.141 15.664 1 85.56 80 HIS B N 1
ATOM 3619 C CA . HIS B 1 80 ? 15.656 12.141 16.703 1 85.56 80 HIS B CA 1
ATOM 3620 C C . HIS B 1 80 ? 15.836 11.477 18.062 1 85.56 80 HIS B C 1
ATOM 3622 O O . HIS B 1 80 ? 14.969 10.727 18.516 1 85.56 80 HIS B O 1
ATOM 3628 N N . ARG B 1 81 ? 17.031 11.617 18.594 1 78.75 81 ARG B N 1
ATOM 3629 C CA . ARG B 1 81 ? 17.312 11.125 19.938 1 78.75 81 ARG B CA 1
ATOM 3630 C C . ARG B 1 81 ? 18.141 12.125 20.719 1 78.75 81 ARG B C 1
ATOM 3632 O O . ARG B 1 81 ? 18.938 12.875 20.141 1 78.75 81 ARG B O 1
ATOM 3639 N N . THR B 1 82 ? 17.797 12.25 21.906 1 68.38 82 THR B N 1
ATOM 3640 C CA . THR B 1 82 ? 18.641 13.062 22.797 1 68.38 82 THR B CA 1
ATOM 3641 C C . THR B 1 82 ? 19.938 12.328 23.141 1 68.38 82 THR B C 1
ATOM 3643 O O . THR B 1 82 ? 19.906 11.188 23.594 1 68.38 82 THR B O 1
ATOM 3646 N N . PRO B 1 83 ? 21.078 12.898 22.625 1 59.94 83 PRO B N 1
ATOM 3647 C CA . PRO B 1 83 ? 22.328 12.242 23 1 59.94 83 PRO B CA 1
ATOM 3648 C C . PRO B 1 83 ? 22.453 12.047 24.516 1 59.94 83 PRO B C 1
ATOM 3650 O O . PRO B 1 83 ? 21.953 12.859 25.281 1 59.94 83 PRO B O 1
ATOM 3653 N N . PRO B 1 84 ? 23.109 10.805 24.766 1 58.88 84 PRO B N 1
ATOM 3654 C CA . PRO B 1 84 ? 23.344 10.609 26.188 1 58.88 84 PRO B CA 1
ATOM 3655 C C . PRO B 1 84 ? 24.156 11.734 26.812 1 58.88 84 PRO B C 1
ATOM 3657 O O . PRO B 1 84 ? 25.125 12.219 26.203 1 58.88 84 PRO B O 1
ATOM 3660 N N . GLY B 1 85 ? 23.797 12.305 28.031 1 55.62 85 GLY B N 1
ATOM 3661 C CA . GLY B 1 85 ? 24.562 13.258 28.812 1 55.62 85 GLY B CA 1
ATOM 3662 C C . GLY B 1 85 ? 24.203 14.703 28.516 1 55.62 85 GLY B C 1
ATOM 3663 O O . GLY B 1 85 ? 24.672 15.617 29.203 1 55.62 85 GLY B O 1
ATOM 3664 N N . GLU B 1 86 ? 23.875 15.047 27.297 1 51.34 86 GLU B N 1
ATOM 3665 C CA . GLU B 1 86 ? 23.578 16.453 27.047 1 51.34 86 GLU B CA 1
ATOM 3666 C C . GLU B 1 86 ? 22.156 16.797 27.453 1 51.34 86 GLU B C 1
ATOM 3668 O O . GLU B 1 86 ? 21.219 16.031 27.203 1 51.34 86 GLU B O 1
ATOM 3673 N N . PRO B 1 87 ? 22.125 17.531 28.375 1 49.72 87 PRO B N 1
ATOM 3674 C CA . PRO B 1 87 ? 20.781 18 28.75 1 49.72 87 PRO B CA 1
ATOM 3675 C C . PRO B 1 87 ? 19.906 18.312 27.547 1 49.72 87 PRO B C 1
ATOM 3677 O O . PRO B 1 87 ? 20.422 18.578 26.453 1 49.72 87 PRO B O 1
ATOM 3680 N N . GLN B 1 88 ? 18.547 18.219 27.625 1 55 88 GLN B N 1
ATOM 3681 C CA . GLN B 1 88 ? 17.375 18.391 26.781 1 55 88 GLN B CA 1
ATOM 3682 C C . GLN B 1 88 ? 17.469 19.656 25.922 1 55 88 GLN B C 1
ATOM 3684 O O . GLN B 1 88 ? 17.578 20.75 26.469 1 55 88 GLN B O 1
ATOM 3689 N N . ARG B 1 89 ? 18.125 19.719 24.844 1 54.56 89 ARG B N 1
ATOM 3690 C CA . ARG B 1 89 ? 18.297 21.016 24.188 1 54.56 89 ARG B CA 1
ATOM 3691 C C . ARG B 1 89 ? 16.984 21.469 23.547 1 54.56 89 ARG B C 1
ATOM 3693 O O . ARG B 1 89 ? 16.562 20.938 22.516 1 54.56 89 ARG B O 1
ATOM 3700 N N . LYS B 1 90 ? 16.125 21.984 24.469 1 64.25 90 LYS B N 1
ATOM 3701 C CA . LYS B 1 90 ? 15.086 22.797 23.828 1 64.25 90 LYS B CA 1
ATOM 3702 C C . LYS B 1 90 ? 15.688 23.781 22.844 1 64.25 90 LYS B C 1
ATOM 3704 O O . LYS B 1 90 ? 16.562 24.578 23.219 1 64.25 90 LYS B O 1
ATOM 3709 N N . PRO B 1 91 ? 15.336 23.484 21.641 1 61.59 91 PRO B N 1
ATOM 3710 C CA . PRO B 1 91 ? 15.828 24.516 20.719 1 61.59 91 PRO B CA 1
ATOM 3711 C C . PRO B 1 91 ? 15.391 25.922 21.125 1 61.59 91 PRO B C 1
ATOM 3713 O O . PRO B 1 91 ? 14.344 26.078 21.75 1 61.59 91 PRO B O 1
ATOM 3716 N N . LYS B 1 92 ? 16.281 26.828 21.047 1 60.78 92 LYS B N 1
ATOM 3717 C CA . LYS B 1 92 ? 16 28.219 21.422 1 60.78 92 LYS B CA 1
ATOM 3718 C C . LYS B 1 92 ? 14.969 28.844 20.484 1 60.78 92 LYS B C 1
ATOM 3720 O O . LYS B 1 92 ? 14.211 29.734 20.875 1 60.78 92 LYS B O 1
ATOM 3725 N N . LEU B 1 93 ? 14.992 28.25 19.188 1 63.66 93 LEU B N 1
ATOM 3726 C CA . LEU B 1 93 ? 14.117 28.906 18.203 1 63.66 93 LEU B CA 1
ATOM 3727 C C . LEU B 1 93 ? 13.281 27.875 17.453 1 63.66 93 LEU B C 1
ATOM 3729 O O . LEU B 1 93 ? 13.742 26.766 17.188 1 63.66 93 LEU B O 1
ATOM 3733 N N . GLY B 1 94 ? 12.008 28.281 17.281 1 73.94 94 GLY B N 1
ATOM 3734 C CA . GLY B 1 94 ? 11.148 27.484 16.406 1 73.94 94 GLY B CA 1
ATOM 3735 C C . GLY B 1 94 ? 11.594 27.5 14.953 1 73.94 94 GLY B C 1
ATOM 3736 O O . GLY B 1 94 ? 12.445 28.297 14.57 1 73.94 94 GLY B O 1
ATOM 3737 N N . HIS B 1 95 ? 11.211 26.516 14.273 1 74.88 95 HIS B N 1
ATOM 3738 C CA . HIS B 1 95 ? 11.492 26.469 12.844 1 74.88 95 HIS B CA 1
ATOM 3739 C C . HIS B 1 95 ? 10.266 26.016 12.055 1 74.88 95 HIS B C 1
ATOM 3741 O O . HIS B 1 95 ? 9.25 25.641 12.641 1 74.88 95 HIS B O 1
ATOM 3747 N N . TYR B 1 96 ? 10.32 26.344 10.75 1 74.62 96 TYR B N 1
ATOM 3748 C CA . TYR B 1 96 ? 9.32 25.828 9.836 1 74.62 96 TYR B CA 1
ATOM 3749 C C . TYR B 1 96 ? 9.969 25.203 8.609 1 74.62 96 TYR B C 1
ATOM 3751 O O . TYR B 1 96 ? 11.188 25.297 8.43 1 74.62 96 TYR B O 1
ATOM 3759 N N . HIS B 1 97 ? 9.242 24.391 7.949 1 77.44 97 HIS B N 1
ATOM 3760 C CA . HIS B 1 97 ? 9.766 23.719 6.762 1 77.44 97 HIS B CA 1
ATOM 3761 C C . HIS B 1 97 ? 8.734 23.688 5.645 1 77.44 97 HIS B C 1
ATOM 3763 O O . HIS B 1 97 ? 7.543 23.891 5.891 1 77.44 97 HIS B O 1
ATOM 3769 N N . ASP B 1 98 ? 9.234 23.469 4.379 1 76.94 98 ASP B N 1
ATOM 3770 C CA . ASP B 1 98 ? 8.375 23.516 3.199 1 76.94 98 ASP B CA 1
ATOM 3771 C C . ASP B 1 98 ? 7.984 22.109 2.758 1 76.94 98 ASP B C 1
ATOM 3773 O O . ASP B 1 98 ? 7.723 21.875 1.577 1 76.94 98 ASP B O 1
ATOM 3777 N N . PHE B 1 99 ? 8.047 21.156 3.633 1 83.5 99 PHE B N 1
ATOM 3778 C CA . PHE B 1 99 ? 7.664 19.766 3.396 1 83.5 99 PHE B CA 1
ATOM 3779 C C . PHE B 1 99 ? 6.762 19.266 4.516 1 83.5 99 PHE B C 1
ATOM 3781 O O . PHE B 1 99 ? 6.629 19.906 5.555 1 83.5 99 PHE B O 1
ATOM 3788 N N . TYR B 1 100 ? 6.031 18.188 4.254 1 86.69 100 TYR B N 1
ATOM 3789 C CA . TYR B 1 100 ? 5.262 17.531 5.309 1 86.69 100 TYR B CA 1
ATOM 3790 C C . TYR B 1 100 ? 6.172 16.719 6.227 1 86.69 100 TYR B C 1
ATOM 3792 O O . TYR B 1 100 ? 7.16 16.141 5.773 1 86.69 100 TYR B O 1
ATOM 3800 N N . GLU B 1 101 ? 5.832 16.734 7.465 1 90.75 101 GLU B N 1
ATOM 3801 C CA . GLU B 1 101 ? 6.613 15.969 8.43 1 90.75 101 GLU B CA 1
ATOM 3802 C C . GLU B 1 101 ? 5.715 15.086 9.297 1 90.75 101 GLU B C 1
ATOM 3804 O O . GLU B 1 101 ? 4.738 15.562 9.875 1 90.75 101 GLU B O 1
ATOM 3809 N N . LEU B 1 102 ? 5.992 13.789 9.297 1 94.44 102 LEU B N 1
ATOM 3810 C CA . LEU B 1 102 ? 5.398 12.828 10.219 1 94.44 102 LEU B CA 1
ATOM 3811 C C . LEU B 1 102 ? 6.395 12.43 11.305 1 94.44 102 LEU B C 1
ATOM 3813 O O . LEU B 1 102 ? 7.375 11.734 11.023 1 94.44 102 LEU B O 1
ATOM 3817 N N . ALA B 1 103 ? 6.152 12.898 12.531 1 95.12 103 ALA B N 1
ATOM 3818 C CA . ALA B 1 103 ? 7 12.508 13.656 1 95.12 103 ALA B CA 1
ATOM 3819 C C . ALA B 1 103 ? 6.34 11.414 14.484 1 95.12 103 ALA B C 1
ATOM 3821 O O . ALA B 1 103 ? 5.293 11.633 15.102 1 95.12 103 ALA B O 1
ATOM 3822 N N . PHE B 1 104 ? 6.949 10.219 14.477 1 97 104 PHE B N 1
ATOM 3823 C CA . PHE B 1 104 ? 6.441 9.047 15.18 1 97 104 PHE B CA 1
ATOM 3824 C C . PHE B 1 104 ? 7.254 8.781 16.438 1 97 104 PHE B C 1
ATOM 3826 O O . PHE B 1 104 ? 8.469 8.57 16.375 1 97 104 PHE B O 1
ATOM 3833 N N . VAL B 1 105 ? 6.551 8.766 17.609 1 96.62 105 VAL B N 1
ATOM 3834 C CA . VAL B 1 105 ? 7.227 8.5 18.875 1 96.62 105 VAL B CA 1
ATOM 3835 C C . VAL B 1 105 ? 7.316 6.992 19.109 1 96.62 105 VAL B C 1
ATOM 3837 O O . VAL B 1 105 ? 6.336 6.359 19.5 1 96.62 105 VAL B O 1
ATOM 3840 N N . TYR B 1 106 ? 8.492 6.484 18.828 1 95.19 106 TYR B N 1
ATOM 3841 C CA . TYR B 1 106 ? 8.711 5.055 19.016 1 95.19 106 TYR B CA 1
ATOM 3842 C C . TYR B 1 106 ? 8.805 4.711 20.5 1 95.19 106 TYR B C 1
ATOM 3844 O O . TYR B 1 106 ? 8.234 3.713 20.938 1 95.19 106 TYR B O 1
ATOM 3852 N N . ARG B 1 107 ? 9.477 5.531 21.203 1 93.75 107 ARG B N 1
ATOM 3853 C CA . ARG B 1 107 ? 9.656 5.355 22.641 1 93.75 107 ARG B CA 1
ATOM 3854 C C . ARG B 1 107 ? 9.727 6.707 23.344 1 93.75 107 ARG B C 1
ATOM 3856 O O . ARG B 1 107 ? 10.344 7.648 22.844 1 93.75 107 ARG B O 1
ATOM 3863 N N . GLY B 1 108 ? 9.078 6.801 24.547 1 92.94 108 GLY B N 1
ATOM 3864 C CA . GLY B 1 108 ? 9.141 8.016 25.344 1 92.94 108 GLY B CA 1
ATOM 3865 C C . GLY B 1 108 ? 8.141 9.062 24.906 1 92.94 108 GLY B C 1
ATOM 3866 O O . GLY B 1 108 ? 6.953 8.766 24.75 1 92.94 108 GLY B O 1
ATOM 3867 N N . LYS B 1 109 ? 8.695 10.367 24.906 1 92.81 109 LYS B N 1
ATOM 3868 C CA . LYS B 1 109 ? 7.816 11.492 24.609 1 92.81 109 LYS B CA 1
ATOM 3869 C C . LYS B 1 109 ? 8.461 12.453 23.625 1 92.81 109 LYS B C 1
ATOM 3871 O O . LYS B 1 109 ? 9.688 12.531 23.531 1 92.81 109 LYS B O 1
ATOM 3876 N N . PHE B 1 110 ? 7.641 13.133 22.906 1 93.69 110 PHE B N 1
ATOM 3877 C CA . PHE B 1 110 ? 8.039 14.188 21.984 1 93.69 110 PHE B CA 1
ATOM 3878 C C . PHE B 1 110 ? 7.211 15.445 22.203 1 93.69 110 PHE B C 1
ATOM 3880 O O . PHE B 1 110 ? 5.98 15.406 22.188 1 93.69 110 PHE B O 1
ATOM 3887 N N . ILE B 1 111 ? 7.887 16.547 22.484 1 91.25 111 ILE B N 1
ATOM 3888 C CA . ILE B 1 111 ? 7.191 17.797 22.797 1 91.25 111 ILE B CA 1
ATOM 3889 C C . ILE B 1 111 ? 7.324 18.766 21.641 1 91.25 111 ILE B C 1
ATOM 3891 O O . ILE B 1 111 ? 8.398 18.906 21.047 1 91.25 111 ILE B O 1
ATOM 3895 N N . ASN B 1 112 ? 6.211 19.359 21.281 1 87.94 112 ASN B N 1
ATOM 3896 C CA . ASN B 1 112 ? 6.18 20.422 20.281 1 87.94 112 ASN B CA 1
ATOM 3897 C C . ASN B 1 112 ? 5.5 21.672 20.828 1 87.94 112 ASN B C 1
ATOM 3899 O O . ASN B 1 112 ? 4.383 21.609 21.359 1 87.94 112 ASN B O 1
ATOM 3903 N N . GLU B 1 113 ? 6.23 22.766 20.75 1 83 113 GLU B N 1
ATOM 3904 C CA . GLU B 1 113 ? 5.637 24.047 21.094 1 83 113 GLU B CA 1
ATOM 3905 C C . GLU B 1 113 ? 5.309 24.859 19.844 1 83 113 GLU B C 1
ATOM 3907 O O . GLU B 1 113 ? 6.102 24.891 18.891 1 83 113 GLU B O 1
ATOM 3912 N N . PHE B 1 114 ? 4.137 25.391 19.875 1 76.06 114 PHE B N 1
ATOM 3913 C CA . PHE B 1 114 ? 3.674 26.188 18.734 1 76.06 114 PHE B CA 1
ATOM 3914 C C . PHE B 1 114 ? 3.389 27.625 19.156 1 76.06 114 PHE B C 1
ATOM 3916 O O . PHE B 1 114 ? 3.029 27.875 20.297 1 76.06 114 PHE B O 1
ATOM 3923 N N . PRO B 1 115 ? 3.676 28.688 18.328 1 64.75 115 PRO B N 1
ATOM 3924 C CA . PRO B 1 115 ? 3.459 30.078 18.688 1 64.75 115 PRO B CA 1
ATOM 3925 C C . PRO B 1 115 ? 2.084 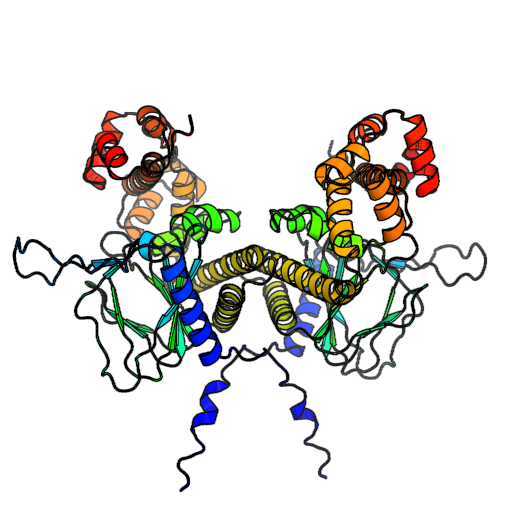30.328 19.312 1 64.75 115 PRO B C 1
ATOM 3927 O O . PRO B 1 115 ? 1.965 31.062 20.297 1 64.75 115 PRO B O 1
ATOM 3930 N N . ASN B 1 116 ? 0.972 29.891 18.812 1 58.97 116 ASN B N 1
ATOM 3931 C CA . ASN B 1 116 ? -0.372 30.203 19.297 1 58.97 116 ASN B CA 1
ATOM 3932 C C . ASN B 1 116 ? -1.022 28.984 19.969 1 58.97 116 ASN B C 1
ATOM 3934 O O . ASN B 1 116 ? -2.244 28.938 20.109 1 58.97 116 ASN B O 1
ATOM 3938 N N . HIS B 1 117 ? -0.134 28.062 20.141 1 60.72 117 HIS B N 1
ATOM 3939 C CA . HIS B 1 117 ? -0.666 26.875 20.797 1 60.72 117 HIS B CA 1
ATOM 3940 C C . HIS B 1 117 ? 0.183 26.5 22.016 1 60.72 117 HIS B C 1
ATOM 3942 O O . HIS B 1 117 ? 1.351 26.875 22.109 1 60.72 117 HIS B O 1
ATOM 3948 N N . ASP B 1 118 ? -0.527 25.953 23.016 1 66.25 118 ASP B N 1
ATOM 3949 C CA . ASP B 1 118 ? 0.146 25.359 24.156 1 66.25 118 ASP B CA 1
ATOM 3950 C C . ASP B 1 118 ? 1.107 24.25 23.719 1 66.25 118 ASP B C 1
ATOM 3952 O O . ASP B 1 118 ? 1.132 23.875 22.547 1 66.25 118 ASP B O 1
ATOM 3956 N N . ARG B 1 119 ? 1.804 23.891 24.547 1 83.19 119 ARG B N 1
ATOM 3957 C CA . ARG B 1 119 ? 2.721 22.75 24.484 1 83.19 119 ARG B CA 1
ATOM 3958 C C . ARG B 1 119 ? 1.966 21.453 24.266 1 83.19 119 ARG B C 1
ATOM 3960 O O . ARG B 1 119 ? 1.012 21.141 24.984 1 83.19 119 ARG B O 1
ATOM 3967 N N . ILE B 1 120 ? 2.363 20.812 23.141 1 86.69 120 ILE B N 1
ATOM 3968 C CA . ILE B 1 120 ? 1.736 19.531 22.828 1 86.69 120 ILE B CA 1
ATOM 3969 C C . ILE B 1 120 ? 2.717 18.391 23.109 1 86.69 120 ILE B C 1
ATOM 3971 O O . ILE B 1 120 ? 3.846 18.406 22.609 1 86.69 120 ILE B O 1
ATOM 3975 N N . GLU B 1 121 ? 2.291 17.5 23.969 1 91.94 121 GLU B N 1
ATOM 3976 C CA . GLU B 1 121 ? 3.086 16.312 24.281 1 91.94 121 GLU B CA 1
ATOM 3977 C C . GLU B 1 121 ? 2.549 15.094 23.547 1 91.94 121 GLU B C 1
ATOM 3979 O O . GLU B 1 121 ? 1.372 14.75 23.688 1 91.94 121 GLU B O 1
ATOM 3984 N N . ILE B 1 122 ? 3.414 14.516 22.797 1 93.94 122 ILE B N 1
ATOM 3985 C CA . ILE B 1 122 ? 3.061 13.312 22.047 1 93.94 122 ILE B CA 1
ATOM 3986 C C . ILE B 1 122 ? 3.645 12.086 22.734 1 93.94 122 ILE B C 1
ATOM 3988 O O . ILE B 1 122 ? 4.855 12 22.938 1 93.94 122 ILE B O 1
ATOM 3992 N N . ASP B 1 123 ? 2.787 11.086 23.047 1 94.56 123 ASP B N 1
ATOM 3993 C CA . ASP B 1 123 ? 3.193 9.898 23.797 1 94.56 123 ASP B CA 1
ATOM 3994 C C . ASP B 1 123 ? 3.689 8.797 22.859 1 94.56 123 ASP B C 1
ATOM 3996 O O . ASP B 1 123 ? 3.551 8.898 21.641 1 94.56 123 ASP B O 1
ATOM 4000 N N . GLU B 1 124 ? 4.176 7.738 23.469 1 94.62 124 GLU B N 1
ATOM 4001 C CA . GLU B 1 124 ? 4.656 6.555 22.766 1 94.62 124 GLU B CA 1
ATOM 4002 C C . GLU B 1 124 ? 3.58 5.988 21.844 1 94.62 124 GLU B C 1
ATOM 4004 O O . GLU B 1 124 ? 2.402 5.949 22.203 1 94.62 124 GLU B O 1
ATOM 4009 N N . SER B 1 125 ? 4.008 5.582 20.594 1 93.88 125 SER B N 1
ATOM 4010 C CA . SER B 1 125 ? 3.164 4.945 19.594 1 93.88 125 SER B CA 1
ATOM 4011 C C . SER B 1 125 ? 2.146 5.926 19.016 1 93.88 125 SER B C 1
ATOM 4013 O O . SER B 1 125 ? 1.107 5.516 18.5 1 93.88 125 SER B O 1
ATOM 4015 N N . SER B 1 126 ? 2.412 7.215 19.25 1 95.25 126 SER B N 1
ATOM 4016 C CA . SER B 1 126 ? 1.604 8.281 18.656 1 95.25 126 SER B CA 1
ATOM 4017 C C . SER B 1 126 ? 2.404 9.078 17.641 1 95.25 126 SER B C 1
ATOM 4019 O O . SER B 1 126 ? 3.621 8.914 17.531 1 95.25 126 SER B O 1
ATOM 4021 N N . LEU B 1 127 ? 1.64 9.828 16.812 1 94.69 127 LEU B N 1
ATOM 4022 C CA . LEU B 1 127 ? 2.359 10.602 15.797 1 94.69 127 LEU B CA 1
ATOM 4023 C C . LEU B 1 127 ? 1.733 11.977 15.617 1 94.69 127 LEU B C 1
ATOM 4025 O O . LEU B 1 127 ? 0.578 12.195 15.992 1 94.69 127 LEU B O 1
ATOM 4029 N N . ILE B 1 128 ? 2.545 12.914 15.25 1 90.56 128 ILE B N 1
ATOM 4030 C CA . ILE B 1 128 ? 2.084 14.234 14.859 1 90.56 128 ILE B CA 1
ATOM 4031 C C . ILE B 1 128 ? 2.406 14.484 13.383 1 90.56 128 ILE B C 1
ATOM 4033 O O . ILE B 1 128 ? 3.502 14.164 12.922 1 90.56 128 ILE B O 1
ATOM 4037 N N . LEU B 1 129 ? 1.432 14.828 12.609 1 90.25 129 LEU B N 1
ATOM 4038 C CA . LEU B 1 129 ? 1.586 15.242 11.219 1 90.25 129 LEU B CA 1
ATOM 4039 C C . LEU B 1 129 ? 1.634 16.766 11.109 1 90.25 129 LEU B C 1
ATOM 4041 O O . LEU B 1 129 ? 0.703 17.453 11.539 1 90.25 129 LEU B O 1
ATOM 4045 N N . LEU B 1 130 ? 2.756 17.281 10.609 1 84.62 130 LEU B N 1
ATOM 4046 C CA . LEU B 1 130 ? 2.93 18.719 10.461 1 84.62 130 LEU B CA 1
ATOM 4047 C C . LEU B 1 130 ? 2.824 19.125 8.992 1 84.62 130 LEU B C 1
ATOM 4049 O O . LEU B 1 130 ? 3.449 18.516 8.125 1 84.62 130 LEU B O 1
ATOM 4053 N N . ASN B 1 131 ? 2.125 20.125 8.734 1 77.75 131 ASN B N 1
ATOM 4054 C CA . ASN B 1 131 ? 2.018 20.688 7.395 1 77.75 131 ASN B CA 1
ATOM 4055 C C . ASN B 1 131 ? 3.238 21.531 7.043 1 77.75 131 ASN B C 1
ATOM 4057 O O . ASN B 1 131 ? 3.947 22.016 7.93 1 77.75 131 ASN B O 1
ATOM 4061 N N . PRO B 1 132 ? 3.418 21.688 5.723 1 75.56 132 PRO B N 1
ATOM 4062 C CA . PRO B 1 132 ? 4.449 22.656 5.332 1 75.56 132 PRO B CA 1
ATOM 4063 C C . PRO B 1 132 ? 4.223 24.031 5.938 1 75.56 132 PRO B C 1
ATOM 4065 O O . PRO B 1 132 ? 3.08 24.484 6.051 1 75.56 132 PRO B O 1
ATOM 4068 N N . TYR B 1 133 ? 5.273 24.547 6.527 1 70.75 133 TYR B N 1
ATOM 4069 C CA . TYR B 1 133 ? 5.348 25.922 7.012 1 70.75 133 TYR B CA 1
ATOM 4070 C C . TYR B 1 133 ? 4.762 26.047 8.414 1 70.75 133 TYR B C 1
ATOM 4072 O O . TYR B 1 133 ? 4.598 27.156 8.93 1 70.75 133 TYR B O 1
ATOM 4080 N N . ALA B 1 134 ? 4.371 24.922 9.031 1 72.62 134 ALA B N 1
ATOM 4081 C CA . ALA B 1 134 ? 4.039 24.953 10.453 1 72.62 134 ALA B CA 1
ATOM 4082 C C . ALA B 1 134 ? 5.262 25.312 11.297 1 72.62 134 ALA B C 1
ATOM 4084 O O . ALA B 1 134 ? 6.285 24.625 11.234 1 72.62 134 ALA B O 1
ATOM 4085 N N . VAL B 1 135 ? 5.102 26.453 11.969 1 72.94 135 VAL B N 1
ATOM 4086 C CA . VAL B 1 135 ? 6.18 26.844 12.867 1 72.94 135 VAL B CA 1
ATOM 4087 C C . VAL B 1 135 ? 6.09 26.047 14.164 1 72.94 135 VAL B C 1
ATOM 4089 O O . VAL B 1 135 ? 5.031 25.984 14.797 1 72.94 135 VAL B O 1
ATOM 4092 N N . HIS B 1 136 ? 7.164 25.312 14.508 1 79.5 136 HIS B N 1
ATOM 4093 C CA . HIS B 1 136 ? 7.129 24.531 15.734 1 79.5 136 HIS B CA 1
ATOM 4094 C C . HIS B 1 136 ? 8.523 24.391 16.344 1 79.5 136 HIS B C 1
ATOM 4096 O O . HIS B 1 136 ? 9.523 24.656 15.68 1 79.5 136 HIS B O 1
ATOM 4102 N N . LEU B 1 137 ? 8.523 24.219 17.641 1 82.75 137 LEU B N 1
ATOM 4103 C CA . LEU B 1 137 ? 9.719 23.953 18.438 1 82.75 137 LEU B CA 1
ATOM 4104 C C . LEU B 1 137 ? 9.688 22.547 19.031 1 82.75 137 LEU B C 1
ATOM 4106 O O . LEU B 1 137 ? 9.172 22.344 20.125 1 82.75 137 LEU B O 1
ATOM 4110 N N . PRO B 1 138 ? 10.312 21.578 18.297 1 88.19 138 PRO B N 1
ATOM 4111 C CA . PRO B 1 138 ? 10.297 20.188 18.75 1 88.19 138 PRO B CA 1
ATOM 4112 C C . PRO B 1 138 ? 11.469 19.844 19.656 1 88.19 138 PRO B C 1
ATOM 4114 O O . PRO B 1 138 ? 12.594 20.312 19.422 1 88.19 138 PRO B O 1
ATOM 4117 N N . TYR B 1 139 ? 11.25 19.094 20.719 1 86.56 139 TYR B N 1
ATOM 4118 C CA . TYR B 1 139 ? 12.359 18.594 21.516 1 86.56 139 TYR B CA 1
ATOM 4119 C C . TYR B 1 139 ? 11.945 17.359 22.328 1 86.56 139 TYR B C 1
ATOM 4121 O O . TYR B 1 139 ? 10.75 17.109 22.5 1 86.56 139 TYR B O 1
ATOM 4129 N N . THR B 1 140 ? 12.945 16.547 22.641 1 87.56 140 THR B N 1
ATOM 4130 C CA . THR B 1 140 ? 12.797 15.422 23.562 1 87.56 140 THR B CA 1
ATOM 4131 C C . THR B 1 140 ? 13.312 15.789 24.953 1 87.56 140 THR B C 1
ATOM 4133 O O . THR B 1 140 ? 14.008 16.797 25.125 1 87.56 140 THR B O 1
ATOM 4136 N N . GLN B 1 141 ? 12.93 14.984 25.906 1 83.12 141 GLN B N 1
ATOM 4137 C CA . GLN B 1 141 ? 13.273 15.359 27.281 1 83.12 141 GLN B CA 1
ATOM 4138 C C . GLN B 1 141 ? 14.273 14.375 27.891 1 83.12 141 GLN B C 1
ATOM 4140 O O . GLN B 1 141 ? 15.07 14.75 28.75 1 83.12 141 GLN B O 1
ATOM 4145 N N . THR B 1 142 ? 14.25 13.133 27.484 1 85.81 142 THR B N 1
ATOM 4146 C CA . THR B 1 142 ? 15.117 12.125 28.078 1 85.81 142 THR B CA 1
ATOM 4147 C C . THR B 1 142 ? 15.875 11.352 27.016 1 85.81 142 THR B C 1
ATOM 4149 O O . THR B 1 142 ? 15.422 11.266 25.859 1 85.81 142 THR B O 1
ATOM 4152 N N . PRO B 1 143 ? 17.031 10.773 27.359 1 82.38 143 PRO B N 1
ATOM 4153 C CA . PRO B 1 143 ? 17.797 9.977 26.391 1 82.38 143 PRO B CA 1
ATOM 4154 C C . PRO B 1 143 ? 17.031 8.734 25.922 1 82.38 143 PRO B C 1
ATOM 4156 O O . PRO B 1 143 ? 17.422 8.109 24.938 1 82.38 143 PRO B O 1
ATOM 4159 N N . ASP B 1 144 ? 16.031 8.445 26.594 1 87.38 144 ASP B N 1
ATOM 4160 C CA . ASP B 1 144 ? 15.25 7.262 26.25 1 87.38 144 ASP B CA 1
ATOM 4161 C C . ASP B 1 144 ? 14.227 7.586 25.156 1 87.38 144 ASP B C 1
ATOM 4163 O O . ASP B 1 144 ? 13.648 6.68 24.562 1 87.38 144 ASP B O 1
ATOM 4167 N N . ASP B 1 145 ? 14.102 8.891 24.938 1 91.94 145 ASP B N 1
ATOM 4168 C CA . ASP B 1 145 ? 13.141 9.289 23.922 1 91.94 145 ASP B CA 1
ATOM 4169 C C . ASP B 1 145 ? 13.664 8.984 22.516 1 91.94 145 ASP B C 1
ATOM 4171 O O . ASP B 1 145 ? 14.773 9.391 22.156 1 91.94 145 ASP B O 1
ATOM 4175 N N . ILE B 1 146 ? 12.875 8.195 21.75 1 93.25 146 ILE B N 1
ATOM 4176 C CA . ILE B 1 146 ? 13.219 7.895 20.359 1 93.25 146 ILE B CA 1
ATOM 4177 C C . ILE B 1 146 ? 12.078 8.328 19.438 1 93.25 146 ILE B C 1
ATOM 4179 O O . ILE B 1 146 ? 10.961 7.824 19.562 1 93.25 146 ILE B O 1
ATOM 4183 N N . VAL B 1 147 ? 12.375 9.258 18.531 1 95.44 147 VAL B N 1
ATOM 4184 C CA . VAL B 1 147 ? 11.383 9.766 17.578 1 95.44 147 VAL B CA 1
ATOM 4185 C C . VAL B 1 147 ? 11.891 9.594 16.156 1 95.44 147 VAL B C 1
ATOM 4187 O O . VAL B 1 147 ? 13.047 9.922 15.859 1 95.44 147 VAL B O 1
ATOM 4190 N N . PHE B 1 148 ? 11.102 8.969 15.305 1 96.06 148 PHE B N 1
ATOM 4191 C CA . PHE B 1 148 ? 11.422 8.891 13.883 1 96.06 148 PHE B CA 1
ATOM 4192 C C . PHE B 1 148 ? 10.656 9.953 13.102 1 96.06 148 PHE B C 1
ATOM 4194 O O . PHE B 1 148 ? 9.43 10.031 13.203 1 96.06 148 PHE B O 1
ATOM 4201 N N . ASN B 1 149 ? 11.344 10.812 12.375 1 94.5 149 ASN B N 1
ATOM 4202 C CA . ASN B 1 149 ? 10.75 11.844 11.523 1 94.5 149 ASN B CA 1
ATOM 4203 C C . ASN B 1 149 ? 10.766 11.43 10.055 1 94.5 149 ASN B C 1
ATOM 4205 O O . ASN B 1 149 ? 11.828 11.281 9.453 1 94.5 149 ASN B O 1
ATOM 4209 N N . ILE B 1 150 ? 9.641 11.242 9.531 1 96.06 150 ILE B N 1
ATOM 4210 C CA . ILE B 1 150 ? 9.5 10.969 8.109 1 96.06 150 ILE B CA 1
ATOM 4211 C C . ILE B 1 150 ? 9.133 12.25 7.371 1 96.06 150 ILE B C 1
ATOM 4213 O O . ILE B 1 150 ? 8.07 12.828 7.609 1 96.06 150 ILE B O 1
ATOM 4217 N N . LEU B 1 151 ? 10.008 12.727 6.516 1 93.25 151 LEU B N 1
ATOM 4218 C CA . LEU B 1 151 ? 9.789 13.938 5.723 1 93.25 151 LEU B CA 1
ATOM 4219 C C . LEU B 1 151 ? 9.25 13.586 4.34 1 93.25 151 LEU B C 1
ATOM 4221 O O . LEU B 1 151 ? 9.758 12.68 3.68 1 93.25 151 LEU B O 1
ATOM 4225 N N . LEU B 1 152 ? 8.227 14.242 3.947 1 92.5 152 LEU B N 1
ATOM 4226 C CA . LEU B 1 152 ? 7.602 14.023 2.648 1 92.5 152 LEU B CA 1
ATOM 4227 C C . LEU B 1 152 ? 7.621 15.297 1.81 1 92.5 152 LEU B C 1
ATOM 4229 O O . LEU B 1 152 ? 7.105 16.328 2.234 1 92.5 152 LEU B O 1
ATOM 4233 N N . ARG B 1 153 ? 8.219 15.188 0.654 1 87.12 153 ARG B N 1
ATOM 4234 C CA . ARG B 1 153 ? 8.211 16.328 -0.259 1 87.12 153 ARG B CA 1
ATOM 4235 C C . ARG B 1 153 ? 6.793 16.797 -0.534 1 87.12 153 ARG B C 1
ATOM 4237 O O . ARG B 1 153 ? 5.887 15.992 -0.738 1 87.12 153 ARG B O 1
ATOM 4244 N N . LYS B 1 154 ? 6.66 18.094 -0.516 1 81.69 154 LYS B N 1
ATOM 4245 C CA . LYS B 1 154 ? 5.34 18.688 -0.687 1 81.69 154 LYS B CA 1
ATOM 4246 C C . LYS B 1 154 ? 4.711 18.281 -2.01 1 81.69 154 LYS B C 1
ATOM 4248 O O . LYS B 1 154 ? 3.543 17.875 -2.051 1 81.69 154 LYS B O 1
ATOM 4253 N N . SER B 1 155 ? 5.473 18.312 -3.061 1 75.62 155 SER B N 1
ATOM 4254 C CA . SER B 1 155 ? 4.977 17.984 -4.395 1 75.62 155 SER B CA 1
ATOM 4255 C C . SER B 1 155 ? 4.566 16.516 -4.48 1 75.62 155 SER B C 1
ATOM 4257 O O . SER B 1 155 ? 3.617 16.172 -5.188 1 75.62 155 SER B O 1
ATOM 4259 N N . PHE B 1 156 ? 5.289 15.703 -3.76 1 84.38 156 PHE B N 1
ATOM 4260 C CA . PHE B 1 156 ? 4.973 14.281 -3.73 1 84.38 156 PHE B CA 1
ATOM 4261 C C . PHE B 1 156 ? 3.609 14.047 -3.09 1 84.38 156 PHE B C 1
ATOM 4263 O O . PHE B 1 156 ? 2.789 13.297 -3.623 1 84.38 156 PHE B O 1
ATOM 4270 N N . VAL B 1 157 ? 3.311 14.656 -1.956 1 82.88 157 VAL B N 1
ATOM 4271 C CA . VAL B 1 157 ? 2.053 14.477 -1.24 1 82.88 157 VAL B CA 1
ATOM 4272 C C . VAL B 1 157 ? 0.904 15.07 -2.053 1 82.88 157 VAL B C 1
ATOM 4274 O O . VAL B 1 157 ? -0.113 14.406 -2.277 1 82.88 157 VAL B O 1
ATOM 4277 N N . GLU B 1 158 ? 1.092 16.172 -2.52 1 70.38 158 GLU B N 1
ATOM 4278 C CA . GLU B 1 158 ? 0.001 16.938 -3.111 1 70.38 158 GLU B CA 1
ATOM 4279 C C . GLU B 1 158 ? -0.298 16.469 -4.531 1 70.38 158 GLU B C 1
ATOM 4281 O O . GLU B 1 158 ? -1.43 16.594 -5.004 1 70.38 158 GLU B O 1
ATOM 4286 N N . ASN B 1 159 ? 0.661 15.891 -5.223 1 67 159 ASN B N 1
ATOM 4287 C CA . ASN B 1 159 ? 0.463 15.516 -6.617 1 67 159 ASN B CA 1
ATOM 4288 C C . ASN B 1 159 ? 0.364 14 -6.781 1 67 159 ASN B C 1
ATOM 4290 O O . ASN B 1 159 ? -0.468 13.508 -7.547 1 67 159 ASN B O 1
ATOM 4294 N N . LYS B 1 160 ? 1.183 13.344 -6.098 1 71 160 LYS B N 1
ATOM 4295 C CA . LYS B 1 160 ? 1.265 11.906 -6.332 1 71 160 LYS B CA 1
ATOM 4296 C C . LYS B 1 160 ? 0.408 11.133 -5.328 1 71 160 LYS B C 1
ATOM 4298 O O . LYS B 1 160 ? -0.458 10.344 -5.719 1 71 160 LYS B O 1
ATOM 4303 N N . LEU B 1 161 ? 0.571 11.391 -4.105 1 75.81 161 LEU B N 1
ATOM 4304 C CA . LEU B 1 161 ? -0.096 10.617 -3.066 1 75.81 161 LEU B CA 1
ATOM 4305 C C . LEU B 1 161 ? -1.604 10.844 -3.1 1 75.81 161 LEU B C 1
ATOM 4307 O O . LEU B 1 161 ? -2.381 9.891 -2.982 1 75.81 161 LEU B O 1
ATOM 4311 N N . VAL B 1 162 ? -2.006 12.023 -3.344 1 67.19 162 VAL B N 1
ATOM 4312 C CA . VAL B 1 162 ? -3.42 12.383 -3.402 1 67.19 162 VAL B CA 1
ATOM 4313 C C . VAL B 1 162 ? -4.086 11.664 -4.574 1 67.19 162 VAL B C 1
ATOM 4315 O O . VAL B 1 162 ? -5.211 11.172 -4.449 1 67.19 162 VAL B O 1
ATOM 4318 N N . ASN B 1 163 ? -3.369 11.602 -5.613 1 65 163 ASN B N 1
ATOM 4319 C CA . ASN B 1 163 ? -3.912 10.961 -6.809 1 65 163 ASN B CA 1
ATOM 4320 C C . ASN B 1 163 ? -4.004 9.445 -6.641 1 65 163 ASN B C 1
ATOM 4322 O O . ASN B 1 163 ? -4.848 8.797 -7.262 1 65 163 ASN B O 1
ATOM 4326 N N . MET B 1 164 ? -3.084 9 -5.93 1 63.69 164 MET B N 1
ATOM 4327 C CA . MET B 1 164 ? -3.074 7.562 -5.676 1 63.69 164 MET B CA 1
ATOM 4328 C C . MET B 1 164 ? -4.242 7.16 -4.785 1 63.69 164 MET B C 1
ATOM 4330 O O . MET B 1 164 ? -4.707 6.02 -4.844 1 63.69 164 MET B O 1
ATOM 4334 N N . ILE B 1 165 ? -4.602 8 -3.996 1 60.66 165 ILE B N 1
ATOM 4335 C CA . ILE B 1 165 ? -5.719 7.723 -3.098 1 60.66 165 ILE B CA 1
ATOM 4336 C C . ILE B 1 165 ? -7.039 7.957 -3.828 1 60.66 165 ILE B C 1
ATOM 4338 O O . ILE B 1 165 ? -8.07 7.383 -3.463 1 60.66 165 ILE B O 1
ATOM 4342 N N . SER B 1 166 ? -7.07 7.762 -5.277 1 51.75 166 SER B N 1
ATOM 4343 C CA . SER B 1 166 ? -8.078 7.895 -6.32 1 51.75 166 SER B CA 1
ATOM 4344 C C . SER B 1 166 ? -9.258 8.742 -5.848 1 51.75 166 SER B C 1
ATOM 4346 O O . SER B 1 166 ? -9.461 9.859 -6.336 1 51.75 166 SER B O 1
ATOM 4348 N N . ASP B 1 167 ? -10.359 7.938 -5.457 1 47.47 167 ASP B N 1
ATOM 4349 C CA . ASP B 1 167 ? -11.758 8.352 -5.551 1 47.47 167 ASP B CA 1
ATOM 4350 C C . ASP B 1 167 ? -12.094 9.391 -4.488 1 47.47 167 ASP B C 1
ATOM 4352 O O . ASP B 1 167 ? -13.141 10.031 -4.551 1 47.47 167 ASP B O 1
ATOM 4356 N N . ASN B 1 168 ? -11.219 9.609 -3.617 1 44.78 168 ASN B N 1
ATOM 4357 C CA . ASN B 1 168 ? -11.672 10.508 -2.559 1 44.78 168 ASN B CA 1
ATOM 4358 C C . ASN B 1 168 ? -10.656 11.617 -2.287 1 44.78 168 ASN B C 1
ATOM 4360 O O . ASN B 1 168 ? -10.203 11.781 -1.153 1 44.78 168 ASN B O 1
ATOM 4364 N N . LYS B 1 169 ? -10.078 12.109 -3.344 1 51.44 169 LYS B N 1
ATOM 4365 C CA . LYS B 1 169 ? -9.078 13.172 -3.359 1 51.44 169 LYS B CA 1
ATOM 4366 C C . LYS B 1 169 ? -9.477 14.312 -2.434 1 51.44 169 LYS B C 1
ATOM 4368 O O . LYS B 1 169 ? -8.625 14.93 -1.797 1 51.44 169 LYS B O 1
ATOM 4373 N N . ILE B 1 170 ? -10.766 14.477 -2.387 1 43.38 170 ILE B N 1
ATOM 4374 C CA . ILE B 1 170 ? -11.32 15.617 -1.667 1 43.38 170 ILE B CA 1
ATOM 4375 C C . ILE B 1 170 ? -10.992 15.5 -0.181 1 43.38 170 ILE B C 1
ATOM 4377 O O . ILE B 1 170 ? -10.508 16.453 0.429 1 43.38 170 ILE B O 1
ATOM 4381 N N . PHE B 1 171 ? -11.195 14.375 0.327 1 47.91 171 PHE B N 1
ATOM 4382 C CA . PHE B 1 171 ? -10.984 14.18 1.755 1 47.91 171 PHE B CA 1
ATOM 4383 C C . PHE B 1 171 ? -9.5 14.25 2.094 1 47.91 171 PHE B C 1
ATOM 4385 O O . PHE B 1 171 ? -9.117 14.812 3.123 1 47.91 171 PHE B O 1
ATOM 4392 N N . PHE B 1 172 ? -8.758 13.758 1.178 1 55.62 172 PHE B N 1
ATOM 4393 C CA . PHE B 1 172 ? -7.328 13.805 1.457 1 55.62 172 PHE B CA 1
ATOM 4394 C C . PHE B 1 172 ? -6.828 15.242 1.49 1 55.62 172 PHE B C 1
ATOM 4396 O O . PHE B 1 172 ? -6.035 15.609 2.359 1 55.62 172 PHE B O 1
ATOM 4403 N N . ASN B 1 173 ? -7.387 15.914 0.604 1 50.53 173 ASN B N 1
ATOM 4404 C CA . ASN B 1 173 ? -6.992 17.328 0.571 1 50.53 173 ASN B CA 1
ATOM 4405 C C . ASN B 1 173 ? -7.453 18.062 1.824 1 50.53 173 ASN B C 1
ATOM 4407 O O . ASN B 1 173 ? -6.719 18.891 2.367 1 50.53 173 ASN B O 1
ATOM 4411 N N . PHE B 1 174 ? -8.672 17.734 2.234 1 49.19 174 PHE B N 1
ATOM 4412 C CA . PHE B 1 174 ? -9.188 18.312 3.471 1 49.19 174 PHE B CA 1
ATOM 4413 C C . PHE B 1 174 ? -8.297 17.938 4.652 1 49.19 174 PHE B C 1
ATOM 4415 O O . PHE B 1 174 ? -8.016 18.766 5.512 1 49.19 174 PHE B O 1
ATOM 4422 N N . PHE B 1 175 ? -8.078 16.672 4.656 1 55.28 175 PHE B N 1
ATOM 4423 C CA . PHE B 1 175 ? -7.172 16.141 5.672 1 55.28 175 PHE B CA 1
ATOM 4424 C C . PHE B 1 175 ? -5.859 16.922 5.688 1 55.28 175 PHE B C 1
ATOM 4426 O O . PHE B 1 175 ? -5.398 17.359 6.746 1 55.28 175 PHE B O 1
ATOM 4433 N N . LEU B 1 176 ? -5.527 17.188 4.391 1 57.06 176 LEU B N 1
ATOM 4434 C CA . LEU B 1 176 ? -4.285 17.938 4.316 1 57.06 176 LEU B CA 1
ATOM 4435 C C . LEU B 1 176 ? -4.523 19.406 4.656 1 57.06 176 LEU B C 1
ATOM 4437 O O . LEU B 1 176 ? -3.68 20.047 5.293 1 57.06 176 LEU B O 1
ATOM 4441 N N . ASP B 1 177 ? -5.637 19.828 4.125 1 51.34 177 ASP B N 1
ATOM 4442 C CA . ASP B 1 177 ? -6.004 21.219 4.391 1 51.34 177 ASP B CA 1
ATOM 4443 C C . ASP B 1 177 ? -6.305 21.422 5.875 1 51.34 177 ASP B C 1
ATOM 4445 O O . ASP B 1 177 ? -6.066 22.5 6.414 1 51.34 177 ASP B O 1
ATOM 4449 N N . SER B 1 178 ? -7.133 20.469 6.391 1 46.56 178 SER B N 1
ATOM 4450 C CA . SER B 1 178 ? -7.406 20.625 7.816 1 46.56 178 SER B CA 1
ATOM 4451 C C . SER B 1 178 ? -6.121 20.859 8.602 1 46.56 178 SER B C 1
ATOM 4453 O O . SER B 1 178 ? -6.164 21.344 9.742 1 46.56 178 SER B O 1
ATOM 4455 N N . ILE B 1 179 ? -5.129 20.375 7.98 1 41.75 179 ILE B N 1
ATOM 4456 C CA . ILE B 1 179 ? -3.828 20.734 8.531 1 41.75 179 ILE B CA 1
ATOM 4457 C C . ILE B 1 179 ? -3.494 22.188 8.164 1 41.75 179 ILE B C 1
ATOM 4459 O O . ILE B 1 179 ? -2.82 22.875 8.922 1 41.75 179 ILE B O 1
ATOM 4463 N N . TYR B 1 180 ? -3.762 22.531 6.902 1 39.31 180 TYR B N 1
ATOM 4464 C CA . TYR B 1 180 ? -3.545 23.906 6.508 1 39.31 180 TYR B CA 1
ATOM 4465 C C . TYR B 1 180 ? 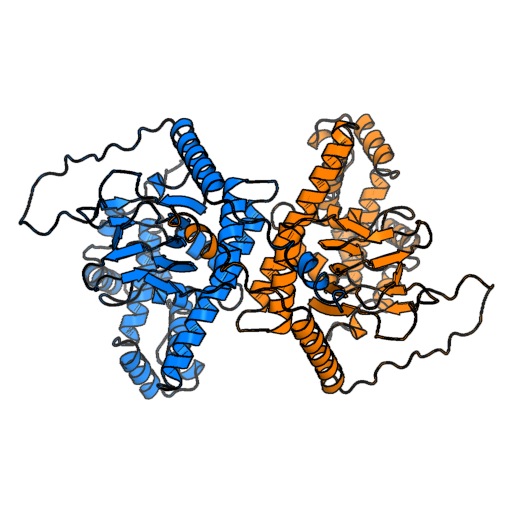-4.574 24.828 7.16 1 39.31 180 TYR B C 1
ATOM 4467 O O . TYR B 1 180 ? -5.695 24.969 6.664 1 39.31 180 TYR B O 1
ATOM 4475 N N . GLY B 1 181 ? -4.969 24.719 8.258 1 35.31 181 GLY B N 1
ATOM 4476 C CA . GLY B 1 181 ? -5.918 25.703 8.773 1 35.31 181 GLY B CA 1
ATOM 4477 C C . GLY B 1 181 ? -5.676 27.094 8.242 1 35.31 181 GLY B C 1
ATOM 4478 O O . GLY B 1 181 ? -4.605 27.391 7.707 1 35.31 181 GLY B O 1
ATOM 4479 N N . ASN B 1 182 ? -6.766 28.047 8.109 1 32.62 182 ASN B N 1
ATOM 4480 C CA . ASN B 1 182 ? -6.727 29.5 8.203 1 32.62 182 ASN B CA 1
ATOM 4481 C C . ASN B 1 182 ? -5.641 29.969 9.172 1 32.62 182 ASN B C 1
ATOM 4483 O O . ASN B 1 182 ? -5.16 29.188 10 1 32.62 182 ASN B O 1
ATOM 4487 N N . GLU B 1 183 ? -5.406 31.359 9.422 1 36.09 183 GLU B N 1
ATOM 4488 C CA . GLU B 1 183 ? -4.531 32.062 10.344 1 36.09 183 GLU B CA 1
ATOM 4489 C C . GLU B 1 183 ? -4.41 31.344 11.68 1 36.09 183 GLU B C 1
ATOM 4491 O O . GLU B 1 183 ? -3.518 31.641 12.477 1 36.09 183 GLU B O 1
ATOM 4496 N N . HIS B 1 184 ? -5.598 30.641 12.188 1 36.94 184 HIS B N 1
ATOM 4497 C CA . HIS B 1 184 ? -5.781 30.062 13.508 1 36.94 184 HIS B CA 1
ATOM 4498 C C . HIS B 1 184 ? -5.652 28.531 13.453 1 36.94 184 HIS B C 1
ATOM 4500 O O . HIS B 1 184 ? -5.84 27.859 14.469 1 36.94 184 HIS B O 1
ATOM 4506 N N . ILE B 1 185 ? -5.805 27.766 12.359 1 40.91 185 ILE B N 1
ATOM 4507 C CA . ILE B 1 185 ? -6.027 26.328 12.297 1 40.91 185 ILE B CA 1
ATOM 4508 C C . ILE B 1 185 ? -4.695 25.594 12.438 1 40.91 185 ILE B C 1
ATOM 4510 O O . ILE B 1 185 ? -3.666 26.047 11.945 1 40.91 185 ILE B O 1
ATOM 4514 N N . THR B 1 186 ? -4.797 24.438 13.172 1 49.62 186 THR B N 1
ATOM 4515 C CA . THR B 1 186 ? -3.709 23.625 13.695 1 49.62 186 THR B CA 1
ATOM 4516 C C . THR B 1 186 ? -2.893 23.016 12.555 1 49.62 186 THR B C 1
ATOM 4518 O O . THR B 1 186 ? -3.453 22.547 11.562 1 49.62 186 THR B O 1
ATOM 4521 N N . ASN B 1 187 ? -1.735 23.562 12.266 1 65.88 187 ASN B N 1
ATOM 4522 C CA . ASN B 1 187 ? -0.747 23.172 11.266 1 65.88 187 ASN B CA 1
ATOM 4523 C C . ASN B 1 187 ? -0.195 21.781 11.547 1 65.88 187 ASN B C 1
ATOM 4525 O O . ASN B 1 187 ? 0.89 21.438 11.078 1 65.88 187 ASN B O 1
ATOM 4529 N N . PHE B 1 188 ? -0.972 21.141 12.484 1 77.06 188 PHE B N 1
ATOM 4530 C CA . PHE B 1 188 ? -0.535 19.797 12.812 1 77.06 188 PHE B CA 1
ATOM 4531 C C . PHE B 1 188 ? -1.722 18.922 13.203 1 77.06 188 PHE B C 1
ATOM 4533 O O . PHE B 1 188 ? -2.795 19.438 13.531 1 77.06 188 PHE B O 1
ATOM 4540 N N . LEU B 1 189 ? -1.734 17.688 13.055 1 82.06 189 LEU B N 1
ATOM 4541 C CA . LEU B 1 189 ? -2.668 16.688 13.547 1 82.06 189 LEU B CA 1
ATOM 4542 C C . LEU B 1 189 ? -1.946 15.656 14.414 1 82.06 189 LEU B C 1
ATOM 4544 O O . LEU B 1 189 ? -0.843 15.219 14.078 1 82.06 189 LEU B O 1
ATOM 4548 N N . VAL B 1 190 ? -2.58 15.359 15.562 1 86.75 190 VAL B N 1
ATOM 4549 C CA . VAL B 1 190 ? -2.02 14.344 16.438 1 86.75 190 VAL B CA 1
ATOM 4550 C C . VAL B 1 190 ? -2.865 13.07 16.375 1 86.75 190 VAL B C 1
ATOM 4552 O O . VAL B 1 190 ? -4.098 13.141 16.391 1 86.75 190 VAL B O 1
ATOM 4555 N N . PHE B 1 191 ? -2.275 11.969 16.188 1 89.88 191 PHE B N 1
ATOM 4556 C CA . PHE B 1 191 ? -2.92 10.664 16.188 1 89.88 191 PHE B CA 1
ATOM 4557 C C . PHE B 1 191 ? -2.398 9.797 17.328 1 89.88 191 PHE B C 1
ATOM 4559 O O . PHE B 1 191 ? -1.196 9.547 17.422 1 89.88 191 PHE B O 1
ATOM 4566 N N . LYS B 1 192 ? -3.361 9.336 18.125 1 90.81 192 LYS B N 1
ATOM 4567 C CA . LYS B 1 192 ? -2.938 8.695 19.375 1 90.81 192 LYS B CA 1
ATOM 4568 C C . LYS B 1 192 ? -2.918 7.18 19.234 1 90.81 192 LYS B C 1
ATOM 4570 O O . LYS B 1 192 ? -3.834 6.594 18.656 1 90.81 192 LYS B O 1
ATOM 4575 N N . ASN B 1 193 ? -1.928 6.562 19.688 1 87.12 193 ASN B N 1
ATOM 4576 C CA . ASN B 1 193 ? -1.661 5.16 20 1 87.12 193 ASN B CA 1
ATOM 4577 C C . ASN B 1 193 ? -2.502 4.23 19.125 1 87.12 193 ASN B C 1
ATOM 4579 O O . ASN B 1 193 ? -3.316 3.463 19.641 1 87.12 193 ASN B O 1
ATOM 4583 N N . ASN B 1 194 ? -2.283 4.16 17.891 1 87.19 194 ASN B N 1
ATOM 4584 C CA . ASN B 1 194 ? -2.912 3.242 16.953 1 87.19 194 ASN B CA 1
ATOM 4585 C C . ASN B 1 194 ? -1.934 2.174 16.469 1 87.19 194 ASN B C 1
ATOM 4587 O O . ASN B 1 194 ? -0.951 2.486 15.797 1 87.19 194 ASN B O 1
ATOM 4591 N N . GLN B 1 195 ? -2.236 0.995 16.812 1 87 195 GLN B N 1
ATOM 4592 C CA . GLN B 1 195 ? -1.312 -0.106 16.562 1 87 195 GLN B CA 1
ATOM 4593 C C . GLN B 1 195 ? -1.105 -0.314 15.062 1 87 195 GLN B C 1
ATOM 4595 O O . GLN B 1 195 ? 0.008 -0.602 14.625 1 87 195 GLN B O 1
ATOM 4600 N N . GLU B 1 196 ? -2.146 -0.295 14.352 1 88.31 196 GLU B N 1
ATOM 4601 C CA . GLU B 1 196 ? -2.051 -0.457 12.906 1 88.31 196 GLU B CA 1
ATOM 4602 C C . GLU B 1 196 ? -1.131 0.594 12.297 1 88.31 196 GLU B C 1
ATOM 4604 O O . GLU B 1 196 ? -0.286 0.274 11.453 1 88.31 196 GLU B O 1
ATOM 4609 N N . VAL B 1 197 ? -1.297 1.783 12.742 1 93.75 197 VAL B N 1
ATOM 4610 C CA . VAL B 1 197 ? -0.479 2.891 12.266 1 93.75 197 VAL B CA 1
ATOM 4611 C C . VAL B 1 197 ? 0.979 2.666 12.656 1 93.75 197 VAL B C 1
ATOM 4613 O O . VAL B 1 197 ? 1.882 2.824 11.836 1 93.75 197 VAL B O 1
ATOM 4616 N N . SER B 1 198 ? 1.218 2.26 13.898 1 93.44 198 SER B N 1
ATOM 4617 C CA . SER B 1 198 ? 2.568 2.006 14.383 1 93.44 198 SER B CA 1
ATOM 4618 C C . SER B 1 198 ? 3.266 0.936 13.555 1 93.44 198 SER B C 1
ATOM 4620 O O . SER B 1 198 ? 4.406 1.122 13.125 1 93.44 198 SER B O 1
ATOM 4622 N N . ASN B 1 199 ? 2.578 -0.11 13.281 1 91.12 199 ASN B N 1
ATOM 4623 C CA . ASN B 1 199 ? 3.152 -1.205 12.508 1 91.12 199 ASN B CA 1
ATOM 4624 C C . ASN B 1 199 ? 3.494 -0.767 11.086 1 91.12 199 ASN B C 1
ATOM 4626 O O . ASN B 1 199 ? 4.543 -1.135 10.555 1 91.12 199 ASN B O 1
ATOM 4630 N N . LEU B 1 200 ? 2.617 -0.081 10.57 1 94.81 200 LEU B N 1
ATOM 4631 C CA . LEU B 1 200 ? 2.811 0.378 9.203 1 94.81 200 LEU B CA 1
ATOM 4632 C C . LEU B 1 200 ? 3.992 1.337 9.109 1 94.81 200 LEU B C 1
ATOM 4634 O O . LEU B 1 200 ? 4.805 1.242 8.188 1 94.81 200 LEU B O 1
ATOM 4638 N N . ILE B 1 201 ? 4.125 2.221 10.047 1 96 201 ILE B N 1
ATOM 4639 C CA . ILE B 1 201 ? 5.219 3.184 10.07 1 96 201 ILE B CA 1
ATOM 4640 C C . ILE B 1 201 ? 6.551 2.451 10.219 1 96 201 ILE B C 1
ATOM 4642 O O . ILE B 1 201 ? 7.531 2.781 9.547 1 96 201 ILE B O 1
ATOM 4646 N N . LEU B 1 202 ? 6.602 1.512 11.086 1 93.69 202 LEU B N 1
ATOM 4647 C CA . LEU B 1 202 ? 7.84 0.764 11.289 1 93.69 202 LEU B CA 1
ATOM 4648 C C . LEU B 1 202 ? 8.219 -0.004 10.031 1 93.69 202 LEU B C 1
ATOM 4650 O O . LEU B 1 202 ? 9.398 -0.044 9.648 1 93.69 202 LEU B O 1
ATOM 4654 N N . SER B 1 203 ? 7.215 -0.595 9.352 1 93.88 203 SER B N 1
ATOM 4655 C CA . SER B 1 203 ? 7.48 -1.258 8.078 1 93.88 203 SER B CA 1
ATOM 4656 C C . SER B 1 203 ? 7.984 -0.268 7.035 1 93.88 203 SER B C 1
ATOM 4658 O O . SER B 1 203 ? 8.883 -0.588 6.254 1 93.88 203 SER B O 1
ATOM 4660 N N . LEU B 1 204 ? 7.41 0.884 7.027 1 95.94 204 LEU B N 1
ATOM 4661 C CA . LEU B 1 204 ? 7.816 1.952 6.117 1 95.94 204 LEU B CA 1
ATOM 4662 C C . LEU B 1 204 ? 9.273 2.34 6.352 1 95.94 204 LEU B C 1
ATOM 4664 O O . LEU B 1 204 ? 10.055 2.445 5.402 1 95.94 204 LEU B O 1
ATOM 4668 N N . ILE B 1 205 ? 9.656 2.467 7.633 1 94.75 205 ILE B N 1
ATOM 4669 C CA . ILE B 1 205 ? 11.016 2.854 7.996 1 94.75 205 ILE B CA 1
ATOM 4670 C C . ILE B 1 205 ? 12 1.763 7.566 1 94.75 205 ILE B C 1
ATOM 4672 O O . ILE B 1 205 ? 13.047 2.055 6.988 1 94.75 205 ILE B O 1
ATOM 4676 N N . MET B 1 206 ? 11.633 0.567 7.773 1 93 206 MET B N 1
ATOM 4677 C CA . MET B 1 206 ? 12.492 -0.542 7.367 1 93 206 MET B CA 1
ATOM 4678 C C . MET B 1 206 ? 12.711 -0.537 5.859 1 93 206 MET B C 1
ATOM 4680 O O . MET B 1 206 ? 13.836 -0.715 5.391 1 93 206 MET B O 1
ATOM 4684 N N . GLU B 1 207 ? 11.648 -0.327 5.16 1 93 207 GLU B N 1
ATOM 4685 C CA . GLU B 1 207 ? 11.742 -0.31 3.705 1 93 207 GLU B CA 1
ATOM 4686 C C . GLU B 1 207 ? 12.594 0.855 3.219 1 93 207 GLU B C 1
ATOM 4688 O O . GLU B 1 207 ? 13.406 0.697 2.301 1 93 207 GLU B O 1
ATOM 4693 N N . LEU B 1 208 ? 12.406 1.993 3.791 1 91.5 208 LEU B N 1
ATOM 4694 C CA . LEU B 1 208 ? 13.156 3.186 3.412 1 91.5 208 LEU B CA 1
ATOM 4695 C C . LEU B 1 208 ? 14.648 3.002 3.684 1 91.5 208 LEU B C 1
ATOM 4697 O O . LEU B 1 208 ? 15.484 3.531 2.949 1 91.5 208 LEU B O 1
ATOM 4701 N N . CYS B 1 209 ? 15 2.254 4.695 1 88.94 209 CYS B N 1
ATOM 4702 C CA . CYS B 1 209 ? 16.391 2.059 5.098 1 88.94 209 CYS B CA 1
ATOM 4703 C C . CYS B 1 209 ? 17.047 0.952 4.277 1 88.94 209 CYS B C 1
ATOM 4705 O O . CYS B 1 209 ? 18.203 1.078 3.871 1 88.94 209 CYS B O 1
ATOM 4707 N N . ASP B 1 210 ? 16.297 -0.135 4.062 1 86.44 210 ASP B N 1
ATOM 4708 C CA . ASP B 1 210 ? 16.875 -1.309 3.42 1 86.44 210 ASP B CA 1
ATOM 4709 C C . ASP B 1 210 ? 16.953 -1.124 1.907 1 86.44 210 ASP B C 1
ATOM 4711 O O . ASP B 1 210 ? 17.875 -1.636 1.261 1 86.44 210 ASP B O 1
ATOM 4715 N N . ARG B 1 211 ? 15.977 -0.466 1.327 1 85.44 211 ARG B N 1
ATOM 4716 C CA . ARG B 1 211 ? 15.898 -0.109 -0.086 1 85.44 211 ARG B CA 1
ATOM 4717 C C . ARG B 1 211 ? 16.141 -1.327 -0.972 1 85.44 211 ARG B C 1
ATOM 4719 O O . ARG B 1 211 ? 16.969 -1.288 -1.876 1 85.44 211 ARG B O 1
ATOM 4726 N N . GLN B 1 212 ? 15.5 -2.361 -0.635 1 80.88 212 GLN B N 1
ATOM 4727 C CA . GLN B 1 212 ? 15.578 -3.564 -1.458 1 80.88 212 GLN B CA 1
ATOM 4728 C C . GLN B 1 212 ? 14.891 -3.355 -2.803 1 80.88 212 GLN B C 1
ATOM 4730 O O . GLN B 1 212 ? 14.289 -2.303 -3.045 1 80.88 212 GLN B O 1
ATOM 4735 N N . LEU B 1 213 ? 14.984 -4.309 -3.619 1 78.44 213 LEU B N 1
ATOM 4736 C CA . LEU B 1 213 ? 14.359 -4.242 -4.934 1 78.44 213 LEU B CA 1
ATOM 4737 C C . LEU B 1 213 ? 12.883 -3.883 -4.812 1 78.44 213 LEU B C 1
ATOM 4739 O O . LEU B 1 213 ? 12.18 -4.41 -3.951 1 78.44 213 LEU B O 1
ATOM 4743 N N . TYR B 1 214 ? 12.375 -2.881 -5.57 1 79.06 214 TYR B N 1
ATOM 4744 C CA . TYR B 1 214 ? 10.992 -2.42 -5.652 1 79.06 214 TYR B CA 1
ATOM 4745 C C . TYR B 1 214 ? 10.609 -1.63 -4.406 1 79.06 214 TYR B C 1
ATOM 4747 O O . TYR B 1 214 ? 9.43 -1.564 -4.047 1 79.06 214 TYR B O 1
ATOM 4755 N N . PHE B 1 215 ? 11.586 -1.1 -3.688 1 85.62 215 PHE B N 1
ATOM 4756 C CA . PHE B 1 215 ? 11.289 -0.425 -2.43 1 85.62 215 PHE B CA 1
ATOM 4757 C C . PHE B 1 215 ? 10.414 0.798 -2.666 1 85.62 215 PHE B C 1
ATOM 4759 O O . PHE B 1 215 ? 9.594 1.153 -1.817 1 85.62 215 PHE B O 1
ATOM 4766 N N . GLU B 1 216 ? 10.539 1.447 -3.82 1 84.38 216 GLU B N 1
ATOM 4767 C CA . GLU B 1 216 ? 9.734 2.637 -4.082 1 84.38 216 GLU B CA 1
ATOM 4768 C C . GLU B 1 216 ? 8.25 2.295 -4.156 1 84.38 216 GLU B C 1
ATOM 4770 O O . GLU B 1 216 ? 7.414 3.02 -3.613 1 84.38 216 GLU B O 1
ATOM 4775 N N . GLN B 1 217 ? 7.941 1.22 -4.836 1 84.56 217 GLN B N 1
ATOM 4776 C CA . GLN B 1 217 ? 6.559 0.773 -4.938 1 84.56 217 GLN B CA 1
ATOM 4777 C C . GLN B 1 217 ? 5.992 0.42 -3.564 1 84.56 217 GLN B C 1
ATOM 4779 O O . GLN B 1 217 ? 4.852 0.769 -3.248 1 84.56 217 GLN B O 1
ATOM 4784 N N . VAL B 1 218 ? 6.793 -0.29 -2.781 1 91.69 218 VAL B N 1
ATOM 4785 C CA . VAL B 1 218 ? 6.367 -0.703 -1.448 1 91.69 218 VAL B CA 1
ATOM 4786 C C . VAL B 1 218 ? 6.168 0.526 -0.565 1 91.69 218 VAL B C 1
ATOM 4788 O O . VAL B 1 218 ? 5.137 0.661 0.099 1 91.69 218 VAL B O 1
ATOM 4791 N N . VAL B 1 219 ? 7.102 1.456 -0.616 1 92.69 219 VAL B N 1
ATOM 4792 C CA . VAL B 1 219 ? 7.023 2.684 0.169 1 92.69 219 VAL B CA 1
ATOM 4793 C C . VAL B 1 219 ? 5.777 3.473 -0.225 1 92.69 219 VAL B C 1
ATOM 4795 O O . VAL B 1 219 ? 5.012 3.908 0.638 1 92.69 219 VAL B O 1
ATOM 4798 N N . ASN B 1 220 ? 5.59 3.637 -1.482 1 89.25 220 ASN B N 1
ATOM 4799 C CA . ASN B 1 220 ? 4.418 4.363 -1.958 1 89.25 220 ASN B CA 1
ATOM 4800 C C . ASN B 1 220 ? 3.123 3.705 -1.493 1 89.25 220 ASN B C 1
ATOM 4802 O O . ASN B 1 220 ? 2.188 4.391 -1.077 1 89.25 220 ASN B O 1
ATOM 4806 N N . SER B 1 221 ? 3.09 2.438 -1.579 1 91.25 221 SER B N 1
ATOM 4807 C CA . SER B 1 221 ? 1.908 1.702 -1.143 1 91.25 221 SER B CA 1
ATOM 4808 C C . SER B 1 221 ? 1.661 1.889 0.35 1 91.25 221 SER B C 1
ATOM 4810 O O . SER B 1 221 ? 0.525 2.113 0.773 1 91.25 221 SER B O 1
ATOM 4812 N N . TYR B 1 222 ? 2.701 1.776 1.138 1 94.62 222 TYR B N 1
ATOM 4813 C CA . TYR B 1 222 ? 2.576 1.969 2.578 1 94.62 222 TYR B CA 1
ATOM 4814 C C . TYR B 1 222 ? 2.102 3.381 2.9 1 94.62 222 TYR B C 1
ATOM 4816 O O . TYR B 1 222 ? 1.301 3.578 3.818 1 94.62 222 TYR B O 1
ATOM 4824 N N . LEU B 1 223 ? 2.6 4.324 2.141 1 93.12 223 LEU B N 1
ATOM 4825 C CA . LEU B 1 223 ? 2.205 5.707 2.393 1 93.12 223 LEU B CA 1
ATOM 4826 C C . LEU B 1 223 ? 0.733 5.922 2.055 1 93.12 223 LEU B C 1
ATOM 4828 O O . LEU B 1 223 ? 0.017 6.602 2.793 1 93.12 223 LEU B O 1
ATOM 4832 N N . VAL B 1 224 ? 0.306 5.402 0.983 1 88.94 224 VAL B N 1
ATOM 4833 C CA . VAL B 1 224 ? -1.103 5.512 0.618 1 88.94 224 VAL B CA 1
ATOM 4834 C C . VAL B 1 224 ? -1.97 4.879 1.705 1 88.94 224 VAL B C 1
ATOM 4836 O O . VAL B 1 224 ? -2.949 5.48 2.152 1 88.94 224 VAL B O 1
ATOM 4839 N N . ALA B 1 225 ? -1.609 3.662 2.088 1 92.38 225 ALA B N 1
ATOM 4840 C CA . ALA B 1 225 ? -2.355 2.996 3.152 1 92.38 225 ALA B CA 1
ATOM 4841 C C . ALA B 1 225 ? -2.338 3.822 4.438 1 92.38 225 ALA B C 1
ATOM 4843 O O . ALA B 1 225 ? -3.371 3.988 5.09 1 92.38 225 ALA B O 1
ATOM 4844 N N . LEU B 1 226 ? -1.197 4.32 4.777 1 93.44 226 LEU B N 1
ATOM 4845 C CA . LEU B 1 226 ? -1.034 5.105 5.996 1 93.44 226 LEU B CA 1
ATOM 4846 C C . LEU B 1 226 ? -1.954 6.32 5.988 1 93.44 226 LEU B C 1
ATOM 4848 O O . LEU B 1 226 ? -2.701 6.547 6.941 1 93.44 226 LEU B O 1
ATOM 4852 N N . PHE B 1 227 ? -1.949 7.062 4.957 1 88.81 227 PHE B N 1
ATOM 4853 C CA . PHE B 1 227 ? -2.742 8.281 4.898 1 88.81 227 PHE B CA 1
ATOM 4854 C C . PHE B 1 227 ? -4.23 7.961 4.863 1 88.81 227 PHE B C 1
ATOM 4856 O O . PHE B 1 227 ? -5.043 8.688 5.438 1 88.81 227 PHE B O 1
ATOM 4863 N N . ALA B 1 228 ? -4.547 6.922 4.152 1 86.25 228 ALA B N 1
ATOM 4864 C CA . ALA B 1 228 ? -5.945 6.508 4.168 1 86.25 228 ALA B CA 1
ATOM 4865 C C . ALA B 1 228 ? -6.41 6.199 5.59 1 86.25 228 ALA B C 1
ATOM 4867 O O . ALA B 1 228 ? -7.512 6.582 5.984 1 86.25 228 ALA B O 1
ATOM 4868 N N . ILE B 1 229 ? -5.609 5.512 6.309 1 90.25 229 ILE B N 1
ATOM 4869 C CA . ILE B 1 229 ? -5.938 5.125 7.68 1 90.25 229 ILE B CA 1
ATOM 4870 C C . ILE B 1 229 ? -5.984 6.363 8.57 1 90.25 229 ILE B C 1
ATOM 4872 O O . ILE B 1 229 ? -6.867 6.492 9.422 1 90.25 229 ILE B O 1
ATOM 4876 N N . LEU B 1 230 ? -5.043 7.293 8.383 1 88 230 LEU B N 1
ATOM 4877 C CA . LEU B 1 230 ? -5.035 8.523 9.164 1 88 230 LEU B CA 1
ATOM 4878 C C . LEU B 1 230 ? -6.301 9.336 8.906 1 88 230 LEU B C 1
ATOM 4880 O O . LEU B 1 230 ? -6.883 9.898 9.844 1 88 230 LEU B O 1
ATOM 4884 N N . VAL B 1 231 ? -6.715 9.406 7.664 1 81.25 231 VAL B N 1
ATOM 4885 C CA . VAL B 1 231 ? -7.945 10.109 7.316 1 81.25 231 VAL B CA 1
ATOM 4886 C C . VAL B 1 231 ? -9.133 9.445 8.008 1 81.25 231 VAL B C 1
ATOM 4888 O O . VAL B 1 231 ? -10 10.125 8.555 1 81.25 231 VAL B O 1
ATOM 4891 N N . ARG B 1 232 ? -9.086 8.164 7.961 1 80.62 232 ARG B N 1
ATOM 4892 C CA . ARG B 1 232 ? -10.141 7.391 8.609 1 80.62 232 ARG B CA 1
ATOM 4893 C C . ARG B 1 232 ? -10.211 7.699 10.102 1 80.62 232 ARG B C 1
ATOM 4895 O O . ARG B 1 232 ? -11.297 7.93 10.641 1 80.62 232 ARG B O 1
ATOM 4902 N N . ILE B 1 233 ? -9.133 7.672 10.758 1 83.88 233 ILE B N 1
ATOM 4903 C CA . ILE B 1 233 ? -9.055 7.93 12.195 1 83.88 233 ILE B CA 1
ATOM 4904 C C . ILE B 1 233 ? -9.539 9.352 12.484 1 83.88 233 ILE B C 1
ATOM 4906 O O . ILE B 1 233 ? -10.305 9.57 13.422 1 83.88 233 ILE B O 1
ATOM 4910 N N . HIS B 1 234 ? -9.062 10.227 11.688 1 77.38 234 HIS B N 1
ATOM 4911 C CA . HIS B 1 234 ? -9.438 11.625 11.859 1 77.38 234 HIS B CA 1
ATOM 4912 C C . HIS B 1 234 ? -10.938 11.82 11.703 1 77.38 234 HIS B C 1
ATOM 4914 O O . HIS B 1 234 ? -11.555 12.562 12.469 1 77.38 234 HIS B O 1
ATOM 4920 N N . GLN B 1 235 ? -11.484 11.188 10.773 1 70.19 235 GLN B N 1
ATOM 4921 C CA . GLN B 1 235 ? -12.914 11.305 10.516 1 70.19 235 GLN B CA 1
ATOM 4922 C C . GLN B 1 235 ? -13.727 10.688 11.656 1 70.19 235 GLN B C 1
ATOM 4924 O O . GLN B 1 235 ? -14.773 11.211 12.031 1 70.19 235 GLN B O 1
ATOM 4929 N N . GLN B 1 236 ? -13.281 9.586 12.109 1 70.69 236 GLN B N 1
ATOM 4930 C CA . GLN B 1 236 ? -13.969 8.93 13.219 1 70.69 236 GLN B CA 1
ATOM 4931 C C . GLN B 1 236 ? -13.922 9.781 14.477 1 70.69 236 GLN B C 1
ATOM 4933 O O . GLN B 1 236 ? -14.898 9.852 15.227 1 70.69 236 GLN B O 1
ATOM 4938 N N . GLU B 1 237 ? -12.82 10.352 14.719 1 66.06 237 GLU B N 1
ATOM 4939 C CA . GLU B 1 237 ? -12.68 11.219 15.883 1 66.06 237 GLU B CA 1
ATOM 4940 C C . GLU B 1 237 ? -13.523 12.484 15.734 1 66.06 237 GLU B C 1
ATOM 4942 O O . GLU B 1 237 ? -14.094 12.977 16.703 1 66.06 237 GLU B O 1
ATOM 4947 N N . PHE B 1 238 ? -13.516 12.883 14.547 1 56.75 238 PHE B N 1
ATOM 4948 C CA . PHE B 1 238 ? -14.32 14.062 14.266 1 56.75 238 PHE B CA 1
ATOM 4949 C C . PHE B 1 238 ? -15.805 13.758 14.414 1 56.75 238 PHE B C 1
ATOM 4951 O O . PHE B 1 238 ? -16.562 14.57 14.945 1 56.75 238 PHE B O 1
ATOM 4958 N N . SER B 1 239 ? -16.172 12.602 13.789 1 53.31 239 SER B N 1
ATOM 4959 C CA . SER B 1 239 ? -17.578 12.195 13.898 1 53.31 239 SER B CA 1
ATOM 4960 C C . SER B 1 239 ? -17.984 12.008 15.352 1 53.31 239 SER B C 1
ATOM 4962 O O . SER B 1 239 ? -19.094 12.391 15.742 1 53.31 239 SER B O 1
ATOM 4964 N N . GLU B 1 240 ? -17.219 11.352 15.992 1 52.28 240 GLU B N 1
ATOM 4965 C CA . GLU B 1 240 ? -17.531 11.148 17.406 1 52.28 240 GLU B CA 1
ATOM 4966 C C . GLU B 1 240 ? -17.641 12.477 18.141 1 52.28 240 GLU B C 1
ATOM 4968 O O . GLU B 1 240 ? -18.5 12.633 19.016 1 52.28 240 GLU B O 1
ATOM 4973 N N . ALA B 1 241 ? -16.781 13.305 17.672 1 46.66 241 ALA B N 1
ATOM 4974 C CA . ALA B 1 241 ? -16.859 14.633 18.281 1 46.66 241 ALA B CA 1
ATOM 4975 C C . ALA B 1 241 ? -18.109 15.375 17.797 1 46.66 241 ALA B C 1
ATOM 4977 O O . ALA B 1 241 ? -18.75 16.094 18.562 1 46.66 241 ALA B O 1
ATOM 4978 N N . MET B 1 242 ? -18.391 15.141 16.5 1 40.25 242 MET B N 1
ATOM 4979 C CA . MET B 1 242 ? -19.562 15.797 15.93 1 40.25 242 MET B CA 1
ATOM 4980 C C . MET B 1 242 ? -20.844 15.102 16.359 1 40.25 242 MET B C 1
ATOM 4982 O O . MET B 1 242 ? -21.938 15.664 16.234 1 40.25 242 MET B O 1
ATOM 4986 N N . ASP B 1 243 ? -21.016 13.688 16.203 1 42.22 243 ASP B N 1
ATOM 4987 C CA . ASP B 1 243 ? -22.266 13.219 16.797 1 42.22 243 ASP B CA 1
ATOM 4988 C C . ASP B 1 243 ? -22.672 14.078 18 1 42.22 243 ASP B C 1
ATOM 4990 O O . ASP B 1 243 ? -23.859 14.172 18.328 1 42.22 243 ASP B O 1
ATOM 4994 N N . GLY B 1 244 ? -21.953 14.398 18.75 1 35 244 GLY B N 1
ATOM 4995 C CA . GLY B 1 244 ? -22.516 15.508 19.5 1 35 244 GLY B CA 1
ATOM 4996 C C . GLY B 1 244 ? -22.859 16.703 18.641 1 35 244 GLY B C 1
ATOM 4997 O O . GLY B 1 244 ? -23.844 17.391 18.891 1 35 244 GLY B O 1
ATOM 4998 N N . LEU B 1 245 ? -21.969 17.391 17.781 1 35.03 245 LEU B N 1
ATOM 4999 C CA . LEU B 1 245 ? -22.297 18.5 16.906 1 35.03 245 LEU B CA 1
ATOM 5000 C C . LEU B 1 245 ? -22.594 18.016 15.492 1 35.03 245 LEU B C 1
ATOM 5002 O O . LEU B 1 245 ? 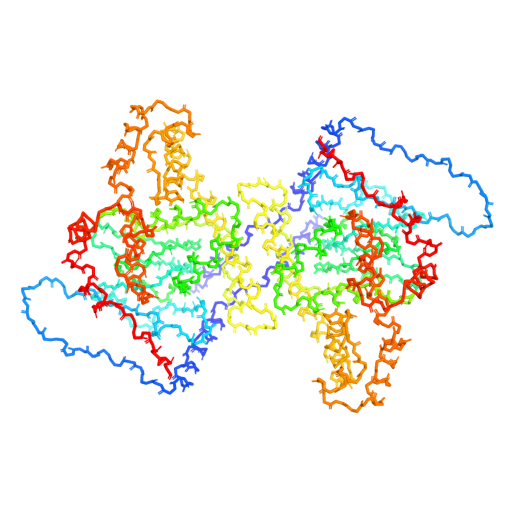-21.688 17.547 14.797 1 35.03 245 LEU B O 1
ATOM 5006 N N . ALA B 1 246 ? -23.641 17.328 14.922 1 38.88 246 ALA B N 1
ATOM 5007 C CA . ALA B 1 246 ? -24.25 16.922 13.656 1 38.88 246 ALA B CA 1
ATOM 5008 C C . ALA B 1 246 ? -23.625 17.672 12.484 1 38.88 246 ALA B C 1
ATOM 5010 O O . ALA B 1 246 ? -23.547 17.141 11.375 1 38.88 246 ALA B O 1
ATOM 5011 N N . LYS B 1 247 ? -23.297 18.922 12.453 1 41.5 247 LYS B N 1
ATOM 5012 C CA . LYS B 1 247 ? -23.047 20.016 11.516 1 41.5 247 LYS B CA 1
ATOM 5013 C C . LYS B 1 247 ? -21.719 19.812 10.797 1 41.5 247 LYS B C 1
ATOM 5015 O O . LYS B 1 247 ? -21.562 20.188 9.633 1 41.5 247 LYS B O 1
ATOM 5020 N N . ASN B 1 248 ? -20.734 19.094 11.328 1 42.12 248 ASN B N 1
ATOM 5021 C CA . ASN B 1 248 ? -19.359 19.219 10.867 1 42.12 248 ASN B CA 1
ATOM 5022 C C . ASN B 1 248 ? -19.062 18.25 9.719 1 42.12 248 ASN B C 1
ATOM 5024 O O . ASN B 1 248 ? -18.328 18.594 8.789 1 42.12 248 ASN B O 1
ATOM 5028 N N . ARG B 1 249 ? -19.656 16.984 9.641 1 45.34 249 ARG B N 1
ATOM 5029 C CA . ARG B 1 249 ? -19.422 16.109 8.5 1 45.34 249 ARG B CA 1
ATOM 5030 C C . ARG B 1 249 ? -19.875 16.766 7.199 1 45.34 249 ARG B C 1
ATOM 5032 O O . ARG B 1 249 ? -19.188 16.656 6.18 1 45.34 249 ARG B O 1
ATOM 5039 N N . THR B 1 250 ? -20.953 17.516 7.273 1 55.06 250 THR B N 1
ATOM 5040 C CA . THR B 1 250 ? -21.578 18.172 6.133 1 55.06 250 THR B CA 1
ATOM 5041 C C . THR B 1 250 ? -20.672 19.25 5.559 1 55.06 250 THR B C 1
ATOM 5043 O O . THR B 1 250 ? -20.5 19.344 4.34 1 55.06 250 THR B O 1
ATOM 5046 N N . ILE B 1 251 ? -19.828 19.688 6.449 1 62.03 251 ILE B N 1
ATOM 5047 C CA . ILE B 1 251 ? -19.078 20.828 5.945 1 62.03 251 ILE B CA 1
ATOM 5048 C C . ILE B 1 251 ? -17.828 20.344 5.207 1 62.03 251 ILE B C 1
ATOM 5050 O O . ILE B 1 251 ? -17.438 20.922 4.195 1 62.03 251 ILE B O 1
ATOM 5054 N N . ALA B 1 252 ? -17.391 19.203 5.637 1 56.22 252 ALA B N 1
ATOM 5055 C CA . ALA B 1 252 ? -16.234 18.625 4.93 1 56.22 252 ALA B CA 1
ATOM 5056 C C . ALA B 1 252 ? -16.625 18.219 3.512 1 56.22 252 ALA B C 1
ATOM 5058 O O . ALA B 1 252 ? -15.875 18.484 2.562 1 56.22 252 ALA B O 1
ATOM 5059 N N . ASP B 1 253 ? -17.719 17.594 3.344 1 61.28 253 ASP B N 1
ATOM 5060 C CA . ASP B 1 253 ? -18.219 17.203 2.027 1 61.28 253 ASP B CA 1
ATOM 5061 C C . ASP B 1 253 ? -18.469 18.438 1.151 1 61.28 253 ASP B C 1
ATOM 5063 O O . ASP B 1 253 ? -18.188 18.406 -0.048 1 61.28 253 ASP B O 1
ATOM 5067 N N . ILE B 1 254 ? -18.891 19.438 1.795 1 72.75 254 ILE B N 1
ATOM 5068 C CA . ILE B 1 254 ? -19.203 20.672 1.097 1 72.75 254 ILE B CA 1
ATOM 5069 C C . ILE B 1 254 ? -17.922 21.312 0.579 1 72.75 254 ILE B C 1
ATOM 5071 O O . ILE B 1 254 ? -17.828 21.688 -0.595 1 72.75 254 ILE B O 1
ATOM 5075 N N . LEU B 1 255 ? -17 21.281 1.44 1 70.38 255 LEU B N 1
ATOM 5076 C CA . LEU B 1 255 ? -15.742 21.906 1.059 1 70.38 255 LEU B CA 1
ATOM 5077 C C . LEU B 1 255 ? -15.023 21.109 -0.019 1 70.38 255 LEU B C 1
ATOM 5079 O O . LEU B 1 255 ? -14.438 21.672 -0.939 1 70.38 255 LEU B O 1
ATOM 5083 N N . SER B 1 256 ? -15.227 19.844 0.056 1 64.38 256 SER B N 1
ATOM 5084 C CA . SER B 1 256 ? -14.664 18.984 -0.979 1 64.38 256 SER B CA 1
ATOM 5085 C C . SER B 1 256 ? -15.32 19.234 -2.33 1 64.38 256 SER B C 1
ATOM 5087 O O . SER B 1 256 ? -14.641 19.312 -3.354 1 64.38 256 SER B O 1
ATOM 5089 N N . TYR B 1 257 ? -16.578 19.312 -2.322 1 70.12 257 TYR B N 1
ATOM 5090 C CA . TYR B 1 257 ? -17.328 19.609 -3.535 1 70.12 257 TYR B CA 1
ATOM 5091 C C . TYR B 1 257 ? -16.859 20.922 -4.148 1 70.12 257 TYR B C 1
ATOM 5093 O O . TYR B 1 257 ? -16.656 21.016 -5.363 1 70.12 257 TYR B O 1
ATOM 5101 N N . ILE B 1 258 ? -16.641 21.922 -3.32 1 77.88 258 ILE B N 1
ATOM 5102 C CA . ILE B 1 258 ? -16.234 23.234 -3.785 1 77.88 258 ILE B CA 1
ATOM 5103 C C . ILE B 1 258 ? -14.836 23.172 -4.387 1 77.88 258 ILE B C 1
ATOM 5105 O O . ILE B 1 258 ? -14.578 23.734 -5.453 1 77.88 258 ILE B O 1
ATOM 5109 N N . ARG B 1 259 ? -14.031 22.469 -3.752 1 70.19 259 ARG B N 1
ATOM 5110 C CA . ARG B 1 259 ? -12.641 22.359 -4.199 1 70.19 259 ARG B CA 1
ATOM 5111 C C . ARG B 1 259 ? -12.555 21.672 -5.559 1 70.19 259 ARG B C 1
ATOM 5113 O O . ARG B 1 259 ? -11.797 22.094 -6.426 1 70.19 259 ARG B O 1
ATOM 5120 N N . TYR B 1 260 ? -13.32 20.625 -5.688 1 64.69 260 TYR B N 1
ATOM 5121 C CA . TYR B 1 260 ? -13.312 19.875 -6.934 1 64.69 260 TYR B CA 1
ATOM 5122 C C . TYR B 1 260 ? -13.891 20.703 -8.078 1 64.69 260 TYR B C 1
ATOM 5124 O O . TYR B 1 260 ? -13.492 20.531 -9.234 1 64.69 260 TYR B O 1
ATOM 5132 N N . ASN B 1 261 ? -14.727 21.547 -7.703 1 75 261 ASN B N 1
ATOM 5133 C CA . ASN B 1 261 ? -15.43 22.297 -8.727 1 75 261 ASN B CA 1
ATOM 5134 C C . ASN B 1 261 ? -15.047 23.781 -8.695 1 75 261 ASN B C 1
ATOM 5136 O O . ASN B 1 261 ? -15.812 24.625 -9.156 1 75 261 ASN B O 1
ATOM 5140 N N . TYR B 1 262 ? -13.836 24.016 -8.211 1 79.19 262 TYR B N 1
ATOM 5141 C CA . TYR B 1 262 ? -13.438 25.375 -7.863 1 79.19 262 TYR B CA 1
ATOM 5142 C C . TYR B 1 262 ? -13.555 26.312 -9.07 1 79.19 262 TYR B C 1
ATOM 5144 O O . TYR B 1 262 ? -13.766 27.516 -8.914 1 79.19 262 TYR B O 1
ATOM 5152 N N . SER B 1 263 ? -13.273 25.766 -10.242 1 80.31 263 SER B N 1
ATOM 5153 C CA . SER B 1 263 ? -13.156 26.609 -11.43 1 80.31 263 SER B CA 1
ATOM 5154 C C . SER B 1 263 ? -14.516 27.172 -11.836 1 80.31 263 SER B C 1
ATOM 5156 O O . SER B 1 263 ? -14.586 28.219 -12.477 1 80.31 263 SER B O 1
ATOM 5158 N N . HIS B 1 264 ? -15.695 26.531 -11.484 1 83.25 264 HIS B N 1
ATOM 5159 C CA . HIS B 1 264 ? -17 26.984 -11.969 1 83.25 264 HIS B CA 1
ATOM 5160 C C . HIS B 1 264 ? -18.047 26.891 -10.875 1 83.25 264 HIS B C 1
ATOM 5162 O O . HIS B 1 264 ? -19.219 27.25 -11.102 1 83.25 264 HIS B O 1
ATOM 5168 N N . VAL B 1 265 ? -17.703 26.594 -9.727 1 86 265 VAL B N 1
ATOM 5169 C CA . VAL B 1 265 ? -18.656 26.281 -8.68 1 86 265 VAL B CA 1
ATOM 5170 C C . VAL B 1 265 ? -19.359 27.562 -8.203 1 86 265 VAL B C 1
ATOM 5172 O O . VAL B 1 265 ? -18.734 28.609 -8.117 1 86 265 VAL B O 1
ATOM 5175 N N . SER B 1 266 ? -20.719 27.438 -8.008 1 91 266 SER B N 1
ATOM 5176 C CA . SER B 1 266 ? -21.5 28.5 -7.395 1 91 266 SER B CA 1
ATOM 5177 C C . SER B 1 266 ? -22.156 28.016 -6.094 1 91 266 SER B C 1
ATOM 5179 O O . SER B 1 266 ? -22.297 26.812 -5.871 1 91 266 SER B O 1
ATOM 5181 N N . LEU B 1 267 ? -22.391 29.062 -5.262 1 91.56 267 LEU B N 1
ATOM 5182 C CA . LEU B 1 267 ? -23.047 28.734 -4.004 1 91.56 267 LEU B CA 1
ATOM 5183 C C . LEU B 1 267 ? -24.344 28 -4.25 1 91.56 267 LEU B C 1
ATOM 5185 O O . LEU B 1 267 ? -24.688 27.062 -3.508 1 91.56 267 LEU B O 1
ATOM 5189 N N . ALA B 1 268 ? -25.062 28.391 -5.273 1 92.31 268 ALA B N 1
ATOM 5190 C CA . ALA B 1 268 ? -26.328 27.766 -5.629 1 92.31 268 ALA B CA 1
ATOM 5191 C C . ALA B 1 268 ? -26.141 26.297 -6.004 1 92.31 268 ALA B C 1
ATOM 5193 O O . ALA B 1 268 ? -26.922 25.438 -5.605 1 92.31 268 ALA B O 1
ATOM 5194 N N . GLU B 1 269 ? -25.125 26.047 -6.758 1 87.56 269 GLU B N 1
ATOM 5195 C CA . GLU B 1 269 ? -24.812 24.688 -7.188 1 87.56 269 GLU B CA 1
ATOM 5196 C C . GLU B 1 269 ? -24.469 23.797 -5.996 1 87.56 269 GLU B C 1
ATOM 5198 O O . GLU B 1 269 ? -24.875 22.641 -5.938 1 87.56 269 GLU B O 1
ATOM 5203 N N . VAL B 1 270 ? -23.688 24.359 -5.098 1 86.12 270 VAL B N 1
ATOM 5204 C CA . VAL B 1 270 ? -23.281 23.609 -3.92 1 86.12 270 VAL B CA 1
ATOM 5205 C C . VAL B 1 270 ? -24.5 23.312 -3.053 1 86.12 270 VAL B C 1
ATOM 5207 O O . VAL B 1 270 ? -24.688 22.172 -2.594 1 86.12 270 VAL B O 1
ATOM 5210 N N . ALA B 1 271 ? -25.312 24.281 -2.838 1 86.12 271 ALA B N 1
ATOM 5211 C CA . ALA B 1 271 ? -26.531 24.125 -2.047 1 86.12 271 ALA B CA 1
ATOM 5212 C C . ALA B 1 271 ? -27.438 23.047 -2.641 1 86.12 271 ALA B C 1
ATOM 5214 O O . ALA B 1 271 ? -27.938 22.188 -1.92 1 86.12 271 ALA B O 1
ATOM 5215 N N . GLU B 1 272 ? -27.625 23.109 -3.975 1 83.56 272 GLU B N 1
ATOM 5216 C CA . GLU B 1 272 ? -28.453 22.125 -4.668 1 83.56 272 GLU B CA 1
ATOM 5217 C C . GLU B 1 272 ? -27.875 20.719 -4.531 1 83.56 272 GLU B C 1
ATOM 5219 O O . GLU B 1 272 ? -28.609 19.766 -4.281 1 83.56 272 GLU B O 1
ATOM 5224 N N . HIS B 1 273 ? -26.609 20.656 -4.664 1 79.38 273 HIS B N 1
ATOM 5225 C CA . HIS B 1 273 ? -25.938 19.359 -4.617 1 79.38 273 HIS B CA 1
ATOM 5226 C C . HIS B 1 273 ? -26.141 18.688 -3.27 1 79.38 273 HIS B C 1
ATOM 5228 O O . HIS B 1 273 ? -26.281 17.453 -3.199 1 79.38 273 HIS B O 1
ATOM 5234 N N . PHE B 1 274 ? -26.156 19.391 -2.234 1 74.69 274 PHE B N 1
ATOM 5235 C CA . PHE B 1 274 ? -26.234 18.828 -0.889 1 74.69 274 PHE B CA 1
ATOM 5236 C C . PHE B 1 274 ? -27.625 18.984 -0.309 1 74.69 274 PHE B C 1
ATOM 5238 O O . PHE B 1 274 ? -27.844 18.75 0.881 1 74.69 274 PHE B O 1
ATOM 5245 N N . ASN B 1 275 ? -28.531 19.453 -1.182 1 79 275 ASN B N 1
ATOM 5246 C CA . ASN B 1 275 ? -29.953 19.594 -0.867 1 79 275 ASN B CA 1
ATOM 5247 C C . ASN B 1 275 ? -30.188 20.531 0.306 1 79 275 ASN B C 1
ATOM 5249 O O . ASN B 1 275 ? -30.906 20.203 1.249 1 79 275 ASN B O 1
ATOM 5253 N N . TYR B 1 276 ? -29.469 21.625 0.268 1 80.75 276 TYR B N 1
ATOM 5254 C CA . TYR B 1 276 ? -29.656 22.734 1.209 1 80.75 276 TYR B CA 1
ATOM 5255 C C . TYR B 1 276 ? -30.172 23.969 0.497 1 80.75 276 TYR B C 1
ATOM 5257 O O . TYR B 1 276 ? -30.062 24.094 -0.725 1 80.75 276 TYR B O 1
ATOM 5265 N N . SER B 1 277 ? -30.875 24.891 1.217 1 87.06 277 SER B N 1
ATOM 5266 C CA . SER B 1 277 ? -31.156 26.219 0.674 1 87.06 277 SER B CA 1
ATOM 5267 C C . SER B 1 277 ? -29.875 27.047 0.547 1 87.06 277 SER B C 1
ATOM 5269 O O . SER B 1 277 ? -28.906 26.812 1.271 1 87.06 277 SER B O 1
ATOM 5271 N N . ILE B 1 278 ? -29.875 27.984 -0.436 1 89.38 278 ILE B N 1
ATOM 5272 C CA . ILE B 1 278 ? -28.688 28.812 -0.683 1 89.38 278 ILE B CA 1
ATOM 5273 C C . ILE B 1 278 ? -28.312 29.578 0.589 1 89.38 278 ILE B C 1
ATOM 5275 O O . ILE B 1 278 ? -27.141 29.656 0.946 1 89.38 278 ILE B O 1
ATOM 5279 N N . GLY B 1 279 ? -29.344 30 1.283 1 89.81 279 GLY B N 1
ATOM 5280 C CA . GLY B 1 279 ? -29.094 30.719 2.523 1 89.81 279 GLY B CA 1
ATOM 5281 C C . GLY B 1 279 ? -28.469 29.859 3.604 1 89.81 279 GLY B C 1
ATOM 5282 O O . GLY B 1 279 ? -27.516 30.281 4.262 1 89.81 279 GLY B O 1
ATOM 5283 N N . TYR B 1 280 ? -29.047 28.766 3.789 1 84.75 280 TYR B N 1
ATOM 5284 C CA . TYR B 1 280 ? -28.5 27.844 4.781 1 84.75 280 TYR B CA 1
ATOM 5285 C C . TYR B 1 280 ? -27.062 27.453 4.441 1 84.75 280 TYR B C 1
ATOM 5287 O O . TYR B 1 280 ? -26.203 27.406 5.316 1 84.75 280 TYR B O 1
ATOM 5295 N N . MET B 1 281 ? -26.844 27.172 3.195 1 84.94 281 MET B N 1
ATOM 5296 C CA .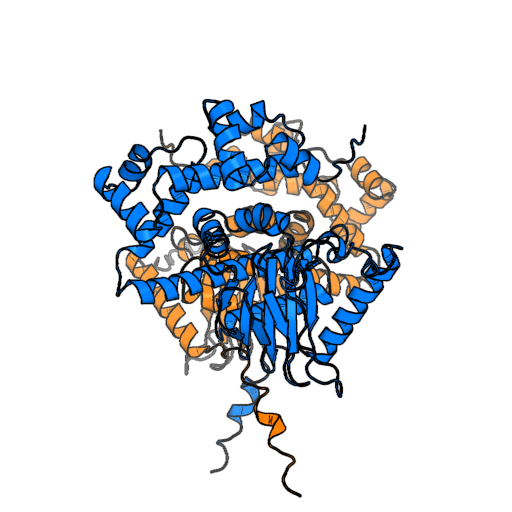 MET B 1 281 ? -25.5 26.781 2.752 1 84.94 281 MET B CA 1
ATOM 5297 C C . MET B 1 281 ? -24.5 27.891 3.049 1 84.94 281 MET B C 1
ATOM 5299 O O . MET B 1 281 ? -23.406 27.625 3.572 1 84.94 281 MET B O 1
ATOM 5303 N N . SER B 1 282 ? -24.859 29.047 2.725 1 88.94 282 SER B N 1
ATOM 5304 C CA . SER B 1 282 ? -24 30.188 2.979 1 88.94 282 SER B CA 1
ATOM 5305 C C . SER B 1 282 ? -23.672 30.312 4.461 1 88.94 282 SER B C 1
ATOM 5307 O O . SER B 1 282 ? -22.5 30.5 4.828 1 88.94 282 SER B O 1
ATOM 5309 N N . ARG B 1 283 ? -24.656 30.141 5.305 1 83 283 ARG B N 1
ATOM 5310 C CA . ARG B 1 283 ? -24.469 30.266 6.75 1 83 283 ARG B CA 1
ATOM 5311 C C . ARG B 1 283 ? -23.625 29.125 7.289 1 83 283 ARG B C 1
ATOM 5313 O O . ARG B 1 283 ? -22.75 29.328 8.133 1 83 283 ARG B O 1
ATOM 5320 N N . LEU B 1 284 ? -23.953 28.016 6.809 1 78.56 284 LEU B N 1
ATOM 5321 C CA . LEU B 1 284 ? -23.234 26.828 7.238 1 78.56 284 LEU B CA 1
ATOM 5322 C C . LEU B 1 284 ? -21.75 26.953 6.941 1 78.56 284 LEU B C 1
ATOM 5324 O O . LEU B 1 284 ? -20.922 26.688 7.812 1 78.56 284 LEU B O 1
ATOM 5328 N N . ILE B 1 285 ? -21.422 27.344 5.699 1 78.81 285 ILE B N 1
ATOM 5329 C CA . ILE B 1 285 ? -20.031 27.5 5.281 1 78.81 285 ILE B CA 1
ATOM 5330 C C . ILE B 1 285 ? -19.344 28.547 6.156 1 78.81 285 ILE B C 1
ATOM 5332 O O . ILE B 1 285 ? -18.266 28.312 6.688 1 78.81 285 ILE B O 1
ATOM 5336 N N . LYS B 1 286 ? -20.031 29.625 6.301 1 80.56 286 LYS B N 1
ATOM 5337 C CA . LYS B 1 286 ? -19.469 30.719 7.082 1 80.56 286 LYS B CA 1
ATOM 5338 C C . LYS B 1 286 ? -19.266 30.312 8.539 1 80.56 286 LYS B C 1
ATOM 5340 O O . LYS B 1 286 ? -18.219 30.578 9.133 1 80.56 286 LYS B O 1
ATOM 5345 N N . GLN B 1 287 ? -20.219 29.641 9.078 1 72 287 GLN B N 1
ATOM 5346 C CA . GLN B 1 287 ? -20.172 29.219 10.477 1 72 287 GLN B CA 1
ATOM 5347 C C . GLN B 1 287 ? -19.078 28.188 10.711 1 72 287 GLN B C 1
ATOM 5349 O O . GLN B 1 287 ? -18.359 28.266 11.719 1 72 287 GLN B O 1
ATOM 5354 N N . GLU B 1 288 ? -19.031 27.391 9.766 1 66.69 288 GLU B N 1
ATOM 5355 C CA . GLU B 1 288 ? -18.141 26.266 9.977 1 66.69 288 GLU B CA 1
ATOM 5356 C C . GLU B 1 288 ? -16.703 26.594 9.586 1 66.69 288 GLU B C 1
ATOM 5358 O O . GLU B 1 288 ? -15.75 26 10.094 1 66.69 288 GLU B O 1
ATOM 5363 N N . THR B 1 289 ? -16.562 27.531 8.633 1 67.38 289 THR B N 1
ATOM 5364 C CA . THR B 1 289 ? -15.219 27.781 8.109 1 67.38 289 THR B CA 1
ATOM 5365 C C . THR B 1 289 ? -14.75 29.188 8.445 1 67.38 289 THR B C 1
ATOM 5367 O O . THR B 1 289 ? -13.57 29.516 8.273 1 67.38 289 THR B O 1
ATOM 5370 N N . SER B 1 290 ? -15.633 29.984 8.938 1 72 290 SER B N 1
ATOM 5371 C CA . SER B 1 290 ? -15.414 31.406 9.203 1 72 290 SER B CA 1
ATOM 5372 C C . SER B 1 290 ? -15.086 32.156 7.918 1 72 290 SER B C 1
ATOM 5374 O O . SER B 1 290 ? -14.578 33.281 7.969 1 72 290 SER B O 1
ATOM 5376 N N . MET B 1 291 ? -15.297 31.547 6.793 1 78.81 291 MET B N 1
ATOM 5377 C CA . MET B 1 291 ? -15.117 32.156 5.477 1 78.81 291 MET B CA 1
ATOM 5378 C C . MET B 1 291 ? -16.391 32.062 4.648 1 78.81 291 MET B C 1
ATOM 5380 O O . MET B 1 291 ? -17.172 31.125 4.824 1 78.81 291 MET B O 1
ATOM 5384 N N . SER B 1 292 ? -16.578 33.125 3.873 1 87.5 292 SER B N 1
ATOM 5385 C CA . SER B 1 292 ? -17.688 33.031 2.93 1 87.5 292 SER B CA 1
ATOM 5386 C C . SER B 1 292 ? -17.391 32.062 1.809 1 87.5 292 SER B C 1
ATOM 5388 O O . SER B 1 292 ? -16.234 31.672 1.598 1 87.5 292 SER B O 1
ATOM 5390 N N . PHE B 1 293 ? -18.438 31.625 1.109 1 88.62 293 PHE B N 1
ATOM 5391 C CA . PHE B 1 293 ? -18.297 30.766 -0.058 1 88.62 293 PHE B CA 1
ATOM 5392 C C . PHE B 1 293 ? -17.328 31.359 -1.062 1 88.62 293 PHE B C 1
ATOM 5394 O O . PHE B 1 293 ? -16.422 30.672 -1.547 1 88.62 293 PHE B O 1
ATOM 5401 N N . SER B 1 294 ? -17.453 32.594 -1.306 1 88.19 294 SER B N 1
ATOM 5402 C CA . SER B 1 294 ? -16.625 33.281 -2.297 1 88.19 294 SER B CA 1
ATOM 5403 C C . SER B 1 294 ? -15.164 33.281 -1.881 1 88.19 294 SER B C 1
ATOM 5405 O O . SER B 1 294 ? -14.273 33.125 -2.719 1 88.19 294 SER B O 1
ATOM 5407 N N . GLU B 1 295 ? -14.93 33.469 -0.599 1 85.31 295 GLU B N 1
ATOM 5408 C CA . GLU B 1 295 ? -13.562 33.469 -0.084 1 85.31 295 GLU B CA 1
ATOM 5409 C C . GLU B 1 295 ? -12.922 32.094 -0.226 1 85.31 295 GLU B C 1
ATOM 5411 O O . GLU B 1 295 ? -11.758 31.984 -0.612 1 85.31 295 GLU B O 1
ATOM 5416 N N . ILE B 1 296 ? -13.75 31.109 0.097 1 84 296 ILE B N 1
ATOM 5417 C CA . ILE B 1 296 ? -13.266 29.75 0.012 1 84 296 ILE B CA 1
ATOM 5418 C C . ILE B 1 296 ? -12.891 29.422 -1.433 1 84 296 ILE B C 1
ATOM 5420 O O . ILE B 1 296 ? -11.812 28.875 -1.697 1 84 296 ILE B O 1
ATOM 5424 N N . VAL B 1 297 ? -13.75 29.75 -2.389 1 85.75 297 VAL B N 1
ATOM 5425 C CA . VAL B 1 297 ? -13.516 29.484 -3.805 1 85.75 297 VAL B CA 1
ATOM 5426 C C . VAL B 1 297 ? -12.281 30.25 -4.27 1 85.75 297 VAL B C 1
ATOM 5428 O O . VAL B 1 297 ? -11.422 29.703 -4.961 1 85.75 297 VAL B O 1
ATOM 5431 N N . SER B 1 298 ? -12.195 31.453 -3.869 1 85.44 298 SER B N 1
ATOM 5432 C CA . SER B 1 298 ? -11.055 32.281 -4.246 1 85.44 298 SER B CA 1
ATOM 5433 C C . SER B 1 298 ? -9.742 31.688 -3.734 1 85.44 298 SER B C 1
ATOM 5435 O O . SER B 1 298 ? -8.742 31.672 -4.453 1 85.44 298 SER B O 1
ATOM 5437 N N . ASN B 1 299 ? -9.797 31.266 -2.51 1 80.69 299 ASN B N 1
ATOM 5438 C CA . ASN B 1 299 ? -8.609 30.656 -1.921 1 80.69 299 ASN B CA 1
ATOM 5439 C C . ASN B 1 299 ? -8.125 29.453 -2.729 1 80.69 299 ASN B C 1
ATOM 5441 O O . ASN B 1 299 ? -6.934 29.328 -3.008 1 80.69 299 ASN B O 1
ATOM 5445 N N . TYR B 1 300 ? -9.062 28.656 -3.051 1 77.94 300 TYR B N 1
ATOM 5446 C CA . TYR B 1 300 ? -8.711 27.469 -3.84 1 77.94 300 TYR B CA 1
ATOM 5447 C C . TYR B 1 300 ? -8.156 27.875 -5.199 1 77.94 300 TYR B C 1
ATOM 5449 O O . TYR B 1 300 ? -7.145 27.328 -5.648 1 77.94 300 TYR B O 1
ATOM 5457 N N . ARG B 1 301 ? -8.797 28.75 -5.836 1 81.75 301 ARG B N 1
ATOM 5458 C CA . ARG B 1 301 ? -8.367 29.219 -7.152 1 81.75 301 ARG B CA 1
ATOM 5459 C C . ARG B 1 301 ? -6.961 29.797 -7.094 1 81.75 301 ARG B C 1
ATOM 5461 O O . ARG B 1 301 ? -6.121 29.5 -7.941 1 81.75 301 ARG B O 1
ATOM 5468 N N . LEU B 1 302 ? -6.715 30.547 -6.113 1 83.44 302 LEU B N 1
ATOM 5469 C CA . LEU B 1 302 ? -5.418 31.203 -5.992 1 83.44 302 LEU B CA 1
ATOM 5470 C C . LEU B 1 302 ? -4.32 30.203 -5.664 1 83.44 302 LEU B C 1
ATOM 5472 O O . LEU B 1 302 ? -3.191 30.328 -6.141 1 83.44 302 LEU B O 1
ATOM 5476 N N . GLU B 1 303 ? -4.703 29.297 -4.848 1 76.69 303 GLU B N 1
ATOM 5477 C CA . GLU B 1 303 ? -3.752 28.219 -4.555 1 76.69 303 GLU B CA 1
ATOM 5478 C C . GLU B 1 303 ? -3.34 27.484 -5.828 1 76.69 303 GLU B C 1
ATOM 5480 O O . GLU B 1 303 ? -2.158 27.203 -6.035 1 76.69 303 GLU B O 1
ATOM 5485 N N . ILE B 1 304 ? -4.223 27.172 -6.621 1 72.44 304 ILE B N 1
ATOM 5486 C CA . ILE B 1 304 ? -3.975 26.469 -7.883 1 72.44 304 ILE B CA 1
ATOM 5487 C C . ILE B 1 304 ? -3.17 27.375 -8.812 1 72.44 304 ILE B C 1
ATOM 5489 O O . ILE B 1 304 ? -2.246 26.922 -9.492 1 72.44 304 ILE B O 1
ATOM 5493 N N . ALA B 1 305 ? -3.508 28.562 -8.773 1 81.88 305 ALA B N 1
ATOM 5494 C CA . ALA B 1 305 ? -2.756 29.531 -9.562 1 81.88 305 ALA B CA 1
ATOM 5495 C C . ALA B 1 305 ? -1.282 29.531 -9.172 1 81.88 305 ALA B C 1
ATOM 5497 O O . ALA B 1 305 ? -0.401 29.531 -10.031 1 81.88 305 ALA B O 1
ATOM 5498 N N . CYS B 1 306 ? -1.108 29.516 -7.906 1 76.38 306 CYS B N 1
ATOM 5499 C CA . CYS B 1 306 ? 0.263 29.484 -7.41 1 76.38 306 CYS B CA 1
ATOM 5500 C C . CYS B 1 306 ? 1.018 28.281 -7.953 1 76.38 306 CYS B C 1
ATOM 5502 O O . CYS B 1 306 ? 2.166 28.406 -8.383 1 76.38 306 CYS B O 1
ATOM 5504 N N . ASN B 1 307 ? 0.323 27.266 -7.938 1 69.81 307 ASN B N 1
ATOM 5505 C CA . ASN B 1 307 ? 0.926 26.031 -8.438 1 69.81 307 ASN B CA 1
ATOM 5506 C C . ASN B 1 307 ? 1.296 26.141 -9.914 1 69.81 307 ASN B C 1
ATOM 5508 O O . ASN B 1 307 ? 2.389 25.734 -10.32 1 69.81 307 ASN B O 1
ATOM 5512 N N . TYR B 1 308 ? 0.456 26.641 -10.664 1 72.5 308 TYR B N 1
ATOM 5513 C CA . TYR B 1 308 ? 0.717 26.828 -12.094 1 72.5 308 TYR B CA 1
ATOM 5514 C C . TYR B 1 308 ? 1.855 27.812 -12.312 1 72.5 308 TYR B C 1
ATOM 5516 O O . TYR B 1 308 ? 2.709 27.594 -13.18 1 72.5 308 TYR B O 1
ATOM 5524 N N . LEU B 1 309 ? 1.867 28.797 -11.57 1 80.69 309 LEU B N 1
ATOM 5525 C CA . LEU B 1 309 ? 2.875 29.828 -11.727 1 80.69 309 LEU B CA 1
ATOM 5526 C C . LEU B 1 309 ? 4.262 29.312 -11.367 1 80.69 309 LEU B C 1
ATOM 5528 O O . LEU B 1 309 ? 5.25 29.656 -12.008 1 80.69 309 LEU B O 1
ATOM 5532 N N . LYS B 1 310 ? 4.184 28.438 -10.422 1 70.75 310 LYS B N 1
ATOM 5533 C CA . LYS B 1 310 ? 5.449 27.906 -9.93 1 70.75 310 LYS B CA 1
ATOM 5534 C C . LYS B 1 310 ? 5.977 26.797 -10.836 1 70.75 310 LYS B C 1
ATOM 5536 O O . LYS B 1 310 ? 7.191 26.641 -11 1 70.75 310 LYS B O 1
ATOM 5541 N N . ASN B 1 311 ? 5.086 26.109 -11.43 1 62.97 311 ASN B N 1
ATOM 5542 C CA . ASN B 1 311 ? 5.508 24.828 -12 1 62.97 311 ASN B CA 1
ATOM 5543 C C . ASN B 1 311 ? 5.199 24.75 -13.492 1 62.97 311 ASN B C 1
ATOM 5545 O O . ASN B 1 311 ? 5.27 23.672 -14.086 1 62.97 311 ASN B O 1
ATOM 5549 N N . SER B 1 312 ? 4.766 25.781 -14.016 1 63.97 312 SER B N 1
ATOM 5550 C CA . SER B 1 312 ? 4.449 25.766 -15.445 1 63.97 312 SER B CA 1
ATOM 5551 C C . SER B 1 312 ? 4.824 27.094 -16.109 1 63.97 312 SER B C 1
ATOM 5553 O O . SER B 1 312 ? 5.16 28.062 -15.43 1 63.97 312 SER B O 1
ATOM 5555 N N . ASN B 1 313 ? 4.871 26.906 -17.453 1 73.62 313 ASN B N 1
ATOM 5556 C CA . ASN B 1 313 ? 5.113 28.125 -18.234 1 73.62 313 ASN B CA 1
ATOM 5557 C C . ASN B 1 313 ? 3.826 28.656 -18.844 1 73.62 313 ASN B C 1
ATOM 5559 O O . ASN B 1 313 ? 3.867 29.5 -19.75 1 73.62 313 ASN B O 1
ATOM 5563 N N . ILE B 1 314 ? 2.77 28.234 -18.344 1 77.38 314 ILE B N 1
ATOM 5564 C CA . ILE B 1 314 ? 1.48 28.688 -18.844 1 77.38 314 ILE B CA 1
ATOM 5565 C C . ILE B 1 314 ? 1.31 30.188 -18.562 1 77.38 314 ILE B C 1
ATOM 5567 O O . ILE B 1 314 ? 1.677 30.656 -17.484 1 77.38 314 ILE B O 1
ATOM 5571 N N . SER B 1 315 ? 0.807 30.859 -19.609 1 84.56 315 SER B N 1
ATOM 5572 C CA . SER B 1 315 ? 0.649 32.312 -19.438 1 84.56 315 SER B CA 1
ATOM 5573 C C . SER B 1 315 ? -0.323 32.625 -18.312 1 84.56 315 SER B C 1
ATOM 5575 O O . SER B 1 315 ? -1.197 31.812 -17.984 1 84.56 315 SER B O 1
ATOM 5577 N N . THR B 1 316 ? -0.171 33.781 -17.781 1 87.75 316 THR B N 1
ATOM 5578 C CA . THR B 1 316 ? -1.049 34.219 -16.703 1 87.75 316 THR B CA 1
ATOM 5579 C C . THR B 1 316 ? -2.49 34.312 -17.188 1 87.75 316 THR B C 1
ATOM 5581 O O . THR B 1 316 ? -3.43 34.094 -16.422 1 87.75 316 THR B O 1
ATOM 5584 N N . GLU B 1 317 ? -2.613 34.688 -18.453 1 85.44 317 GLU B N 1
ATOM 5585 C CA . GLU B 1 317 ? -3.947 34.781 -19.047 1 85.44 317 GLU B CA 1
ATOM 5586 C C . GLU B 1 317 ? -4.617 33.406 -19.062 1 85.44 317 GLU B C 1
ATOM 5588 O O . GLU B 1 317 ? -5.793 33.281 -18.719 1 85.44 317 GLU B O 1
ATOM 5593 N N . LYS B 1 318 ? -3.869 32.5 -19.469 1 84.88 318 LYS B N 1
ATOM 5594 C CA . LYS B 1 318 ? -4.395 31.125 -19.531 1 84.88 318 LYS B CA 1
ATOM 5595 C C . LYS B 1 318 ? -4.664 30.578 -18.141 1 84.88 318 LYS B C 1
ATOM 5597 O O . LYS B 1 318 ? -5.652 29.875 -17.938 1 84.88 318 LYS B O 1
ATOM 5602 N N . ILE B 1 319 ? -3.834 30.891 -17.234 1 86.12 319 ILE B N 1
ATOM 5603 C CA . ILE B 1 319 ? -4.035 30.469 -15.859 1 86.12 319 ILE B CA 1
ATOM 5604 C C . ILE B 1 319 ? -5.336 31.062 -15.32 1 86.12 319 ILE B C 1
ATOM 5606 O O . ILE B 1 319 ? -6.121 30.375 -14.672 1 86.12 319 ILE B O 1
ATOM 5610 N N . THR B 1 320 ? -5.527 32.281 -15.633 1 87.69 320 THR B N 1
ATOM 5611 C CA . THR B 1 320 ? -6.746 32.969 -15.203 1 87.69 320 THR B CA 1
ATOM 5612 C C . THR B 1 320 ? -7.984 32.219 -15.695 1 87.69 320 THR B C 1
ATOM 5614 O O . THR B 1 320 ? -8.945 32.031 -14.945 1 87.69 320 THR B O 1
ATOM 5617 N N . GLU B 1 321 ? -7.906 31.766 -16.875 1 79.81 321 GLU B N 1
ATOM 5618 C CA . GLU B 1 321 ? -9 31.016 -17.469 1 79.81 321 GLU B CA 1
ATOM 5619 C C . GLU B 1 321 ? -9.164 29.656 -16.797 1 79.81 321 GLU B C 1
ATOM 5621 O O . GLU B 1 321 ? -10.289 29.234 -16.5 1 79.81 321 GLU B O 1
ATOM 5626 N N . ILE B 1 322 ? -8.102 29.078 -16.547 1 79.56 322 ILE B N 1
ATOM 5627 C CA . ILE B 1 322 ? -8.102 27.734 -16 1 79.56 322 ILE B CA 1
ATOM 5628 C C . ILE B 1 322 ? -8.695 27.75 -14.594 1 79.56 322 ILE B C 1
ATOM 5630 O O . ILE B 1 322 ? -9.469 26.859 -14.227 1 79.56 322 ILE B O 1
ATOM 5634 N N . ILE B 1 323 ? -8.414 28.75 -13.906 1 81.69 323 ILE B N 1
ATOM 5635 C CA . ILE B 1 323 ? -8.797 28.734 -12.5 1 81.69 323 ILE B CA 1
ATOM 5636 C C . ILE B 1 323 ? -10.188 29.359 -12.344 1 81.69 323 ILE B C 1
ATOM 5638 O O . ILE B 1 323 ? -10.766 29.312 -11.25 1 81.69 323 ILE B O 1
ATOM 5642 N N . GLY B 1 324 ? -10.711 29.938 -13.383 1 83.44 324 GLY B N 1
ATOM 5643 C CA . GLY B 1 324 ? -12.133 30.266 -13.398 1 83.44 324 GLY B CA 1
ATOM 5644 C C . GLY B 1 324 ? -12.422 31.719 -13.125 1 83.44 324 GLY B C 1
ATOM 5645 O O . GLY B 1 324 ? -13.539 32.094 -12.75 1 83.44 324 GLY B O 1
ATOM 5646 N N . TYR B 1 325 ? -11.438 32.562 -13.211 1 85.38 325 TYR B N 1
ATOM 5647 C CA . TYR B 1 325 ? -11.719 34 -13.141 1 85.38 325 TYR B CA 1
ATOM 5648 C C . TYR B 1 325 ? -12.156 34.531 -14.492 1 85.38 325 TYR B C 1
ATOM 5650 O O . TYR B 1 325 ? -11.594 34.156 -15.531 1 85.38 325 TYR B O 1
ATOM 5658 N N . SER B 1 326 ? -13.25 35.25 -14.469 1 77.38 326 SER B N 1
ATOM 5659 C CA . SER B 1 326 ? -13.734 35.844 -15.703 1 77.38 326 SER B CA 1
ATOM 5660 C C . SER B 1 326 ? -12.93 37.094 -16.062 1 77.38 326 SER B C 1
ATOM 5662 O O . SER B 1 326 ? -12.883 37.5 -17.234 1 77.38 326 SER B O 1
ATOM 5664 N N . ASP B 1 327 ? -12.344 37.719 -15.164 1 81.75 327 ASP B N 1
ATOM 5665 C CA . ASP B 1 327 ? -11.625 39 -15.336 1 81.75 327 ASP B CA 1
ATOM 5666 C C . ASP B 1 327 ? -10.211 38.906 -14.766 1 81.75 327 ASP B C 1
ATOM 5668 O O . ASP B 1 327 ? -10.031 38.594 -13.586 1 81.75 327 ASP B O 1
ATOM 5672 N N . THR B 1 328 ? -9.203 39.188 -15.633 1 85.94 328 THR B N 1
ATOM 5673 C CA . THR B 1 328 ? -7.801 39.094 -15.242 1 85.94 328 THR B CA 1
ATOM 5674 C C . THR B 1 328 ? -7.465 40.125 -14.18 1 85.94 328 THR B C 1
ATOM 5676 O O . THR B 1 328 ? -6.648 39.875 -13.289 1 85.94 328 THR B O 1
ATOM 5679 N N . SER B 1 329 ? -8.125 41.219 -14.32 1 88.06 329 SER B N 1
ATOM 5680 C CA . SER B 1 329 ? -7.859 42.281 -13.359 1 88.06 329 SER B CA 1
ATOM 5681 C C . SER B 1 329 ? -8.242 41.844 -11.945 1 88.06 329 SER B C 1
ATOM 5683 O O . SER B 1 329 ? -7.527 42.156 -10.984 1 88.06 329 SER B O 1
ATOM 5685 N N . TYR B 1 330 ? -9.375 41.188 -11.898 1 86.5 330 TYR B N 1
ATOM 5686 C CA . TYR B 1 330 ? -9.844 40.719 -10.594 1 86.5 330 TYR B CA 1
ATOM 5687 C C . TYR B 1 330 ? -8.906 39.656 -10.031 1 86.5 330 TYR B C 1
ATOM 5689 O O . TYR B 1 330 ? -8.617 39.656 -8.836 1 86.5 330 TYR B O 1
ATOM 5697 N N . PHE B 1 331 ? -8.461 38.844 -10.922 1 91 331 PHE B N 1
ATOM 5698 C CA . PHE B 1 331 ? -7.5 37.844 -10.508 1 91 331 PHE B CA 1
ATOM 5699 C C . PHE B 1 331 ? -6.23 38.469 -9.961 1 91 331 PHE B C 1
ATOM 5701 O O . PHE B 1 331 ? -5.746 38.094 -8.898 1 91 331 PHE B O 1
ATOM 5708 N N . TYR B 1 332 ? -5.672 39.375 -10.688 1 90.5 332 TYR B N 1
ATOM 5709 C CA . TYR B 1 332 ? -4.43 40.031 -10.289 1 90.5 332 TYR B CA 1
ATOM 5710 C C . TYR B 1 332 ? -4.57 40.688 -8.914 1 90.5 332 TYR B C 1
ATOM 5712 O O . TYR B 1 332 ? -3.682 40.562 -8.07 1 90.5 332 TYR B O 1
ATOM 5720 N N . LYS B 1 333 ? -5.73 41.375 -8.727 1 90.69 333 LYS B N 1
ATOM 5721 C CA . LYS B 1 333 ? -5.98 42.062 -7.457 1 90.69 333 LYS B CA 1
ATOM 5722 C C . LYS B 1 333 ? -6.094 41.062 -6.312 1 90.69 333 LYS B C 1
ATOM 5724 O O . LYS B 1 333 ? -5.492 41.25 -5.25 1 90.69 333 LYS B O 1
ATOM 5729 N N . ALA B 1 334 ? -6.832 40.031 -6.52 1 88.12 334 ALA B N 1
ATOM 5730 C CA . ALA B 1 334 ? -7.031 39 -5.5 1 88.12 334 ALA B CA 1
ATOM 5731 C C . ALA B 1 334 ? -5.719 38.312 -5.168 1 88.12 334 ALA B C 1
ATOM 5733 O O . ALA B 1 334 ? -5.43 38.031 -3.998 1 88.12 334 ALA B O 1
ATOM 5734 N N . PHE B 1 335 ? -4.949 37.969 -6.195 1 90.19 335 PHE B N 1
ATOM 5735 C CA . PHE B 1 335 ? -3.676 37.281 -6.016 1 90.19 335 PHE B CA 1
ATOM 5736 C C . PHE B 1 335 ? -2.705 38.156 -5.211 1 90.19 335 PHE B C 1
ATOM 5738 O O . PHE B 1 335 ? -2.098 37.656 -4.25 1 90.19 335 PHE B O 1
ATOM 5745 N N . LYS B 1 336 ? -2.66 39.344 -5.586 1 89.25 336 LYS B N 1
ATOM 5746 C CA . LYS B 1 336 ? -1.765 40.25 -4.887 1 89.25 336 LYS B CA 1
ATOM 5747 C C . LYS B 1 336 ? -2.178 40.438 -3.426 1 89.25 336 LYS B C 1
ATOM 5749 O O . LYS B 1 336 ? -1.328 40.469 -2.533 1 89.25 336 LYS B O 1
ATOM 5754 N N . LYS B 1 337 ? -3.42 40.594 -3.223 1 86.06 337 LYS B N 1
ATOM 5755 C CA . LYS B 1 337 ? -3.943 40.719 -1.868 1 86.06 337 LYS B CA 1
ATOM 5756 C C . LYS B 1 337 ? -3.584 39.531 -1.004 1 86.06 337 LYS B C 1
ATOM 5758 O O . LYS B 1 337 ? -3.213 39.688 0.161 1 86.06 337 LYS B O 1
ATOM 5763 N N . GLN B 1 338 ? -3.668 38.406 -1.585 1 79.88 338 GLN B N 1
ATOM 5764 C CA . GLN B 1 338 ? -3.473 37.188 -0.817 1 79.88 338 GLN B CA 1
ATOM 5765 C C . GLN B 1 338 ? -1.99 36.812 -0.704 1 79.88 338 GLN B C 1
ATOM 5767 O O . GLN B 1 338 ? -1.526 36.406 0.356 1 79.88 338 GLN B O 1
ATOM 5772 N N . GLN B 1 339 ? -1.171 37 -1.815 1 78.19 339 GLN B N 1
ATOM 5773 C CA . GLN B 1 339 ? 0.198 36.5 -1.87 1 78.19 339 GLN B CA 1
ATOM 5774 C C . GLN B 1 339 ? 1.206 37.594 -1.621 1 78.19 339 GLN B C 1
ATOM 5776 O O . GLN B 1 339 ? 2.375 37.344 -1.335 1 78.19 339 GLN B O 1
ATOM 5781 N N . GLY B 1 340 ? 0.766 38.719 -1.746 1 78.44 340 GLY B N 1
ATOM 5782 C CA . GLY B 1 340 ? 1.638 39.875 -1.562 1 78.44 340 GLY B CA 1
ATOM 5783 C C . GLY B 1 340 ? 2.424 40.219 -2.809 1 78.44 340 GLY B C 1
ATOM 5784 O O . GLY B 1 340 ? 3.104 41.25 -2.846 1 78.44 340 GLY B O 1
ATOM 5785 N N . PHE B 1 341 ? 2.385 39.406 -3.787 1 82.75 341 PHE B N 1
ATOM 5786 C CA . PHE B 1 341 ? 3.041 39.594 -5.074 1 82.75 341 PHE B CA 1
ATOM 5787 C C . PHE B 1 341 ? 2.025 39.562 -6.211 1 82.75 341 PHE B C 1
ATOM 5789 O O . PHE B 1 341 ? 0.968 38.938 -6.078 1 82.75 341 PHE B O 1
ATOM 5796 N N . SER B 1 342 ? 2.385 40.312 -7.312 1 90.19 342 SER B N 1
ATOM 5797 C CA . SER B 1 342 ? 1.64 40.062 -8.539 1 90.19 342 SER B CA 1
ATOM 5798 C C . SER B 1 342 ? 1.95 38.688 -9.094 1 90.19 342 SER B C 1
ATOM 5800 O O . SER B 1 342 ? 2.996 38.094 -8.781 1 90.19 342 SER B O 1
ATOM 5802 N N . PRO B 1 343 ? 0.947 38.156 -9.859 1 90.31 343 PRO B N 1
ATOM 5803 C CA . PRO B 1 343 ? 1.228 36.844 -10.453 1 90.31 343 PRO B CA 1
ATOM 5804 C C . PRO B 1 343 ? 2.561 36.781 -11.195 1 90.31 343 PRO B C 1
ATOM 5806 O O . PRO B 1 343 ? 3.305 35.812 -11.078 1 90.31 343 PRO B O 1
ATOM 5809 N N . ILE B 1 344 ? 2.869 37.781 -11.914 1 87.88 344 ILE B N 1
ATOM 5810 C CA . ILE B 1 344 ? 4.102 37.844 -12.688 1 87.88 344 ILE B CA 1
ATOM 5811 C C . ILE B 1 344 ? 5.305 37.844 -11.75 1 87.88 344 ILE B C 1
ATOM 5813 O O . ILE B 1 344 ? 6.277 37.125 -11.969 1 87.88 344 ILE B O 1
ATOM 5817 N N . ASP B 1 345 ? 5.23 38.656 -10.727 1 86.19 345 ASP B N 1
ATOM 5818 C CA . ASP B 1 345 ? 6.312 38.719 -9.75 1 86.19 345 ASP B CA 1
ATOM 5819 C C . ASP B 1 345 ? 6.469 37.406 -8.992 1 86.19 345 ASP B C 1
ATOM 5821 O O . ASP B 1 345 ? 7.586 37 -8.688 1 86.19 345 ASP B O 1
ATOM 5825 N N . TYR B 1 346 ? 5.324 36.875 -8.68 1 84.56 346 TYR B N 1
ATOM 5826 C CA . TYR B 1 346 ? 5.332 35.594 -7.988 1 84.56 346 TYR B CA 1
ATOM 5827 C C . TYR B 1 346 ? 6.074 34.562 -8.805 1 84.56 346 TYR B C 1
ATOM 5829 O O . TYR B 1 346 ? 6.906 33.812 -8.273 1 84.56 346 TYR B O 1
ATOM 5837 N N . ARG B 1 347 ? 5.758 34.375 -10.031 1 84.44 347 ARG B N 1
ATOM 5838 C CA . ARG B 1 347 ? 6.43 33.438 -10.93 1 84.44 347 ARG B CA 1
ATOM 5839 C C . ARG B 1 347 ? 7.93 33.719 -10.977 1 84.44 347 ARG B C 1
ATOM 5841 O O . ARG B 1 347 ? 8.734 32.781 -10.875 1 84.44 347 ARG B O 1
ATOM 5848 N N . LYS B 1 348 ? 8.297 34.906 -11.219 1 81.69 348 LYS B N 1
ATOM 5849 C CA . LYS B 1 348 ? 9.703 35.281 -11.289 1 81.69 348 LYS B CA 1
ATOM 5850 C C . LYS B 1 348 ? 10.453 34.844 -10.039 1 81.69 348 LYS B C 1
ATOM 5852 O O . LYS B 1 348 ? 11.602 34.406 -10.117 1 81.69 348 LYS B O 1
ATOM 5857 N N . ARG B 1 349 ? 9.688 34.969 -9.055 1 71.25 349 ARG B N 1
ATOM 5858 C CA . ARG B 1 349 ? 10.336 34.75 -7.766 1 71.25 349 ARG B CA 1
ATOM 5859 C C . ARG B 1 349 ? 10.367 33.25 -7.422 1 71.25 349 ARG B C 1
ATOM 5861 O O . ARG B 1 349 ? 11.328 32.781 -6.82 1 71.25 349 ARG B O 1
ATOM 5868 N N . PHE B 1 350 ? 9.375 32.594 -7.773 1 69.12 350 PHE B N 1
ATOM 5869 C CA . PHE B 1 350 ? 9.195 31.281 -7.188 1 69.12 350 PHE B CA 1
ATOM 5870 C C . PHE B 1 350 ? 9.266 30.188 -8.258 1 69.12 350 PHE B C 1
ATOM 5872 O O . PHE B 1 350 ? 9.281 29 -7.945 1 69.12 350 PHE B O 1
ATOM 5879 N N . GLN B 1 351 ? 9.156 30.562 -9.555 1 67.06 351 GLN B N 1
ATOM 5880 C CA . GLN B 1 351 ? 9.195 29.547 -10.602 1 67.06 351 GLN B CA 1
ATOM 5881 C C . GLN B 1 351 ? 10.523 28.812 -10.609 1 67.06 351 GLN B C 1
ATOM 5883 O O . GLN B 1 351 ? 11.586 29.438 -10.531 1 67.06 351 GLN B O 1
ATOM 5888 N N . LYS B 1 352 ? 10.422 27.484 -10.547 1 53.91 352 LYS B N 1
ATOM 5889 C CA . LYS B 1 352 ? 11.602 26.625 -10.656 1 53.91 352 LYS B CA 1
ATOM 5890 C C . LYS B 1 352 ? 12.195 26.688 -12.062 1 53.91 352 LYS B C 1
ATOM 5892 O O . LYS B 1 352 ? 11.469 26.922 -13.039 1 53.91 352 LYS B O 1
ATOM 5897 N N . ASN B 1 353 ? 13.562 26.844 -12.148 1 47.28 353 ASN B N 1
ATOM 5898 C CA . ASN B 1 353 ? 14.266 26.844 -13.43 1 47.28 353 ASN B CA 1
ATOM 5899 C C . ASN B 1 353 ? 13.766 25.719 -14.344 1 47.28 353 ASN B C 1
ATOM 5901 O O . ASN B 1 353 ? 14.008 24.547 -14.07 1 47.28 353 ASN B O 1
ATOM 5905 N N . LEU B 1 354 ? 12.602 25.734 -14.75 1 41.84 354 LEU B N 1
ATOM 5906 C CA . LEU B 1 354 ? 12.211 24.781 -15.781 1 41.84 354 LEU B CA 1
ATOM 5907 C C . LEU B 1 354 ? 13.211 24.781 -16.922 1 41.84 354 LEU B C 1
ATOM 5909 O O . LEU B 1 354 ? 13.5 25.828 -17.5 1 41.84 354 LEU B O 1
ATOM 5913 N N . ALA B 1 355 ? 14.305 24.047 -16.859 1 34.41 355 ALA B N 1
ATOM 5914 C CA . ALA B 1 355 ? 15.258 23.922 -17.953 1 34.41 355 ALA B CA 1
ATOM 5915 C C . ALA B 1 355 ? 14.539 23.922 -19.297 1 34.41 355 ALA B C 1
ATOM 5917 O O . ALA B 1 355 ? 13.547 23.219 -19.484 1 34.41 355 ALA B O 1
ATOM 5918 N N . THR B 1 356 ? 14.438 24.984 -19.938 1 32.88 356 THR B N 1
ATOM 5919 C CA . THR B 1 356 ? 14.242 25.031 -21.391 1 32.88 356 THR B CA 1
ATOM 5920 C C . THR B 1 356 ? 15.023 23.922 -22.078 1 32.88 356 THR B C 1
ATOM 5922 O O . THR B 1 356 ? 16.25 23.938 -22.094 1 32.88 356 THR B O 1
ATOM 5925 N N . SER B 1 357 ? 15 22.688 -21.719 1 25.88 357 SER B N 1
ATOM 5926 C CA . SER B 1 357 ? 15.57 21.875 -22.781 1 25.88 357 SER B CA 1
ATOM 5927 C C . SER B 1 357 ? 15.016 22.281 -24.141 1 25.88 357 SER B C 1
ATOM 5929 O O . SER B 1 357 ? 13.844 22.047 -24.438 1 25.88 357 SER B O 1
ATOM 5931 N N . ILE B 1 358 ? 15.312 23.516 -24.578 1 22.22 358 ILE B N 1
ATOM 5932 C CA . ILE B 1 358 ? 15.562 23.562 -26.016 1 22.22 358 ILE B CA 1
ATOM 5933 C C . ILE B 1 358 ? 16.703 22.609 -26.359 1 22.22 358 ILE B C 1
ATOM 5935 O O . ILE B 1 358 ? 17.75 22.594 -25.688 1 22.22 358 ILE B O 1
#

Organism: NCBI:txid537013